Protein 7P7W (pdb70)

Secondary structure (P-SEA, 3-state):
cbbbbbbbccccbbbbbbbcccccccbbbbbccccccaaaaaaaaaaaaaaaaaacccbbbbbbbcccccccccccccccccccccccaaaaaaaaaacbbbbbbbaaaaaaaaaaaccccccccbbbbbbcccbbbbbbbccccccccccccccccccccccaaaaaaacccccccccccccccccccccccaaaaaaaaaaaccccccaaaaaaaaaaccaaaaaaaaaaaaaaaaaaaaaaaaccccbbbbbccccccccccccccccccccccccccccccccccccccaaaaaaaaccc/cccbbbbbbbccccbbbbbbbcccccccbbbbbccccccaaaaaaaaaaaaaaaaaacccbbbbbbbbccccccccccccccccccccccaaaaaaaaaacbbbbbbcaaaaaaaaaaaccccccccbbbbbbcccbbbbbbbccccccccccccccccccccccaaaaaaacccccccccccccccccccccccaaaaaaaaaaaccccccaaaaaaaaaaccaaaaaaaaaaaaaaaaaaaaaaaaccccbbbbbccccccccccccccccccccccccccccccccccccccaaaaaaaaccc

B-factor: mean 29.99, std 12.54, range [13.88, 116.48]

Solvent-accessible surface area: 23665 Å² total; per-residue (Å²): 114,42,23,21,0,0,0,33,0,24,8,85,134,0,18,1,0,0,0,38,48,120,53,87,58,57,11,128,73,149,54,79,10,29,55,163,53,31,67,40,2,16,68,20,0,10,69,15,0,72,88,4,12,87,114,61,67,53,163,1,47,1,0,0,0,2,26,7,5,21,12,69,125,78,25,103,4,11,1,16,33,0,95,5,0,69,36,66,37,0,78,181,26,0,54,115,102,6,150,32,110,3,98,34,32,13,16,0,2,0,10,0,47,9,1,10,124,33,151,78,3,147,78,50,56,2,5,1,0,0,26,0,17,34,16,6,12,2,0,4,2,16,84,57,121,30,11,35,10,72,0,50,3,4,1,14,0,0,10,18,9,0,12,20,19,0,0,133,67,5,35,27,92,118,10,8,59,26,108,11,29,20,190,39,38,0,0,3,3,1,0,0,0,9,56,0,0,55,53,1,4,31,91,73,38,99,98,182,17,54,8,98,77,0,26,38,52,62,126,139,49,55,154,102,0,64,76,1,3,89,31,0,3,38,0,0,0,7,1,1,0,10,16,7,2,8,3,7,5,33,0,0,0,0,2,34,54,6,7,96,11,117,31,0,36,96,20,2,49,138,43,0,70,84,29,24,15,157,11,23,44,54,11,78,28,18,87,15,113,50,50,102,10,1,2,0,70,6,0,0,32,36,39,122,214,70,24,71,2,27,0,0,0,39,1,24,30,115,112,0,19,2,0,0,0,25,58,122,61,86,51,59,11,122,76,131,54,78,6,29,79,161,52,30,65,38,0,16,67,21,0,10,70,14,0,72,90,5,8,88,116,38,50,15,160,1,45,0,0,0,0,2,29,19,5,22,12,69,123,75,24,103,4,35,1,53,62,0,81,5,0,74,39,67,42,0,54,152,40,0,33,123,106,6,144,33,105,2,96,32,30,15,27,0,1,0,10,0,45,10,0,7,144,36,147,99,1,99,73,50,60,2,4,1,0,0,29,0,16,80,17,6,14,3,0,3,3,15,87,47,120,31,12,35,8,69,0,44,3,4,1,18,0,0,24,19,8,0,10,17,18,0,0,132,66,6,35,28,96,115,9,7,57,25,110,11,47,34,199,38,44,0,0,3,10,1,0,0,0,10,66,0,0,54,52,1,2,44,91,72,39,99,94,178,16,43,8,97,76,0,28,37,52,64,134,130,49,41,158,90,0,61,74,0,3,90,33,0,2,36,0,0,0,7,2,0,0,11,15,7,2,8,3,8,4,38,2,1,0,0,1,35,55,7,5,99,12,116,31,0,36,95,22,2,50,138,45,0,68,85,30,19,11,161,6,22,41,57,11,94,29,32,88,15,90,52,50,116,13,1,8,0,67,4,0,0,43,31,34,118

Radius of gyration: 25.46 Å; Cα contacts (8 Å, |Δi|>4): 1547; chains: 2; bounding box: 59×76×58 Å

Nearest PDB structures (foldseek):
  7p9y-assembly1_AAA  TM=9.507E-01  e=9.106E-63  Saccharomyces cerevisiae S288C
  4db3-assembly1_A  TM=7.960E-01  e=4.392E-48  Vibrio vulnificus
  2ap1-assembly1_A  TM=7.917E-01  e=3.659E-45  Salmonella enterica subsp. enterica serovar Typhimurium
  3vgl-assembly1_A  TM=8.308E-01  e=1.803E-26  Streptomyces griseus subsp. griseus NBRC 13350
  5nck-assembly1_B  TM=8.653E-01  e=4.080E-22  Fusobacterium nucleatum

Sequence (610 aa):
GTMYYGFDIGGTKIEFGAFDADLVRVARERRVATPTESYAAFLDAIVTLVNNADAEFGVKGTVGIGIPGIADVVETGKKLLLTSNIPAAMMGHTLQRRDLEEERRLQRPVKIENDANCFALSSEAWWDEEDLRGEPSVLGLLIILGTGVGGGLIFNGKVVHSGRANIAGEIGHTRLPYDALLKLLGMMENAPIFPCGCKNSGCIIDNYLSGRGFEQLYDHYFSSEKLSAPEEIIAHYEQGERRAVQHVERRFMMELLAICLANIIFTCLLDPHVVVVLGGGLSNFEELIYQQELPKRLPAHLLHVAKLPKIIKARRHGDAGGVVRGAAFLNLFQGTMYYGFDDIGGTKIEFGAFDADLVRVARERRVATPTESYAAFLDAIVTLVNNADAEFGVKGTVGIGIPPGGIIADVVETGKLLTTSNIPAAMGHTLQRDLEEERLQRPVKIENDANCFALSSEAWWDEEDDLRRGEPSVLGLLIILGTGVGGGLIFNGKVHSGRRANIAGEIGHTRLPYDALLKLLGMENAPIFPCGCKNSGCIDNYLSGRGFEQLYDHYFSEKLSAPEIIAHYEEQGERRRAVQQHVERFMMELLAICLANIIFTCLLDPHVVVVLGGGLSNFEELIYQELPKKRLPAHLLHVAKLPKIIKARRHGDAGGVRRGAAFLNL

Foldseek 3Di:
DAKFKFWQDDLFKIWIWIADPVRHTDDTDMDTQPQAALVVNLVVVLVVQVVVCVVVVHRHAAFYAACFFQWPPPCQTQRFSRNNRHGDNNQVVNCVSSVHGHHYAHLQQLLQLLQCPPPVNQPFQWEWEWEAALFTFIWIAGNSHTDCDPTSCPGVQQADAQDPVLCVLQPNVPRDWAAISVRDIRRCRLCLHQNNLQVQLCVVPVDRDGSVRLLVCVVVVPDSSVVSVVSNLLSVLQSVQVVCQVVVGQEYEYHYDCLPSVVNQVRNVVNNCVNHPVPRDDHHYYYRPVHHCSSRSSRRVVVD/DQAAKFKFWEDFLFKIWIWIAGPVRHTPDIDMDTQDQAALVVNLVVVLVVQVVVCVVRVHRYAAFYAAAFFQWPPPRQTCHLSRNNRHGHNNQVVNCVSSVHGHHYAYLQQLLQLLQCVPPVNLQFQWEWEWEQALFTFIWIAGNNHTDCDPTSCPGVQQADAQDPVLCVLQPNVPRDWDQDSVRDIRRCRLCLHQNNLQVQLCVVPVDRDGSVVLLVCVVVVPDSSVVSVVSSLLSVLQSVLVVCLVVVGQEYEYAYDCLPSCVSQVRNVVNNCVNHPVPRDDHHYYYRPVHHCSSRSSRRVVVD

Structure (mmCIF, N/CA/C/O backbone):
data_7P7W
#
_entry.id   7P7W
#
_cell.length_a   115.100
_cell.length_b   115.100
_cell.length_c   120.304
_cell.angle_alpha   90.000
_cell.angle_beta   90.000
_cell.angle_gamma   120.000
#
_symmetry.space_group_name_H-M   'P 32 2 1'
#
loop_
_entity.id
_entity.type
_entity.pdbx_description
1 polymer 'Ubiquitin-like protein SMT3,N-acetyl-D-glucosamine kinase'
2 non-polymer "ADENOSINE-5'-DIPHOSPHATE"
3 non-polymer GLYCEROL
4 non-polymer IMIDAZOLE
5 non-polymer 2-acetamido-2-deoxy-alpha-D-glucopyranose
6 non-polymer 'ZINC ION'
7 non-polymer 1,2-ETHANEDIOL
8 non-polymer DI(HYDROXYETHYL)ETHER
9 non-polymer 'POTASSIUM ION'
10 non-polymer 'ISOPROPYL ALCOHOL'
11 water water
#
loop_
_atom_site.group_PDB
_atom_site.id
_atom_site.type_symbol
_atom_site.label_atom_id
_atom_site.label_alt_id
_atom_site.label_comp_id
_atom_site.label_asym_id
_atom_site.label_entity_id
_atom_site.label_seq_id
_atom_site.pdbx_PDB_ins_code
_atom_site.Cartn_x
_atom_site.Cartn_y
_atom_site.Cartn_z
_atom_site.occupancy
_atom_site.B_iso_or_equiv
_atom_site.auth_seq_id
_atom_site.auth_comp_id
_atom_site.auth_asym_id
_atom_site.auth_atom_id
_atom_site.pdbx_PDB_model_num
ATOM 1 N N . GLY A 1 114 ? 73.800 -4.453 -29.976 1.000 66.670 -1 GLY AAA N 1
ATOM 2 C CA . GLY A 1 114 ? 74.082 -3.110 -30.565 1.000 72.790 -1 GLY AAA CA 1
ATOM 3 C C . GLY A 1 114 ? 72.806 -2.296 -30.771 1.000 79.090 -1 GLY AAA C 1
ATOM 4 O O . GLY A 1 114 ? 72.421 -2.031 -31.908 1.000 91.140 -1 GLY AAA O 1
ATOM 5 N N . THR A 1 115 ? 72.165 -1.890 -29.665 1.000 83.420 0 THR AAA N 1
ATOM 6 C CA . THR A 1 115 ? 70.887 -1.197 -29.723 1.000 73.710 0 THR AAA CA 1
ATOM 7 C C . THR A 1 115 ? 70.893 0.039 -28.820 1.000 58.400 0 THR AAA C 1
ATOM 8 O O . THR A 1 115 ? 71.920 0.427 -28.269 1.000 50.440 0 THR AAA O 1
ATOM 10 N N . MET A 1 116 ? 69.728 0.684 -28.714 1.000 41.600 1 MET AAA N 1
ATOM 11 C CA . MET A 1 116 ? 69.396 1.506 -27.558 1.000 35.770 1 MET AAA CA 1
ATOM 12 C C . MET A 1 116 ? 68.114 0.941 -26.947 1.000 34.610 1 MET AAA C 1
ATOM 13 O O . MET A 1 116 ? 67.150 0.668 -27.670 1.000 31.760 1 MET AAA O 1
ATOM 18 N N . TYR A 1 117 ? 68.107 0.776 -25.620 1.000 30.930 2 TYR AAA N 1
ATOM 19 C CA . TYR A 1 117 ? 66.958 0.184 -24.946 1.000 30.040 2 TYR AAA CA 1
ATOM 20 C C . TYR A 1 117 ? 66.322 1.241 -24.068 1.000 29.620 2 TYR AAA C 1
ATOM 21 O O . TYR A 1 117 ? 67.008 1.819 -23.227 1.000 30.050 2 TYR AAA O 1
ATOM 30 N N . TYR A 1 118 ? 65.029 1.483 -24.287 1.000 25.520 3 TYR AAA N 1
ATOM 31 C CA . TYR A 1 118 ? 64.330 2.413 -23.425 1.000 26.130 3 TYR AAA CA 1
ATOM 32 C C . TYR A 1 118 ? 63.502 1.623 -22.422 1.000 28.390 3 TYR AAA C 1
ATOM 33 O O . TYR A 1 118 ? 62.881 0.616 -22.777 1.000 26.890 3 TYR AAA O 1
ATOM 42 N N . GLY A 1 119 ? 63.475 2.144 -21.196 1.000 27.640 4 GLY AAA N 1
ATOM 43 C CA . GLY A 1 119 ? 62.548 1.653 -20.204 1.000 24.370 4 GLY AAA CA 1
ATOM 44 C C . GLY A 1 119 ? 61.750 2.796 -19.605 1.000 27.760 4 GLY AAA C 1
ATOM 45 O O . GLY A 1 119 ? 62.257 3.909 -19.413 1.000 28.860 4 GLY AAA O 1
ATOM 46 N N . PHE A 1 120 ? 60.495 2.494 -19.285 1.000 24.200 5 PHE AAA N 1
ATOM 47 C CA . PHE A 1 120 ? 59.663 3.392 -18.498 1.000 26.800 5 PHE AAA CA 1
ATOM 48 C C . PHE A 1 120 ? 59.234 2.680 -17.224 1.000 31.720 5 PHE AAA C 1
ATOM 49 O O . PHE A 1 120 ? 58.859 1.507 -17.289 1.000 27.790 5 PHE AAA O 1
ATOM 57 N N . ASP A 1 121 ? 59.297 3.386 -16.090 1.000 24.550 6 ASP AAA N 1
ATOM 58 C CA . ASP A 1 121 ? 58.726 2.935 -14.828 1.000 27.850 6 ASP AAA CA 1
ATOM 59 C C . ASP A 1 121 ? 57.572 3.885 -14.514 1.000 34.370 6 ASP AAA C 1
ATOM 60 O O . ASP A 1 121 ? 57.810 5.014 -14.100 1.000 30.930 6 ASP AAA O 1
ATOM 65 N N . ILE A 1 122 ? 56.327 3.440 -14.718 1.000 30.760 7 ILE AAA N 1
ATOM 66 C CA . ILE A 1 122 ? 55.183 4.331 -14.565 1.000 30.920 7 ILE AAA CA 1
ATOM 67 C C . ILE A 1 122 ? 54.549 4.057 -13.209 1.000 38.160 7 ILE AAA C 1
ATOM 68 O O . ILE A 1 122 ? 54.170 2.930 -12.916 1.000 33.940 7 ILE AAA O 1
ATOM 73 N N . GLY A 1 123 ? 54.471 5.099 -12.371 1.000 38.280 8 GLY AAA N 1
ATOM 74 C CA . GLY A 1 123 ? 53.764 5.004 -11.103 1.000 33.180 8 GLY AAA CA 1
ATOM 75 C C . GLY A 1 123 ? 52.536 5.919 -11.094 1.000 32.410 8 GLY AAA C 1
ATOM 76 O O . GLY A 1 123 ? 52.278 6.649 -12.059 1.000 35.450 8 GLY AAA O 1
ATOM 77 N N . GLY A 1 124 ? 51.817 5.898 -9.963 1.000 33.800 9 GLY AAA N 1
ATOM 78 C CA . GLY A 1 124 ? 50.629 6.716 -9.772 1.000 34.210 9 GLY AAA CA 1
ATOM 79 C C . GLY A 1 124 ? 50.910 8.214 -9.923 1.000 42.910 9 GLY AAA C 1
ATOM 80 O O . GLY A 1 124 ? 50.041 8.955 -10.386 1.000 44.700 9 GLY AAA O 1
ATOM 81 N N . THR A 1 125 ? 52.114 8.657 -9.519 1.000 33.920 10 THR AAA N 1
ATOM 82 C CA . THR A 1 125 ? 52.392 10.088 -9.504 1.000 36.030 10 THR AAA CA 1
ATOM 83 C C . THR A 1 125 ? 53.508 10.478 -10.475 1.000 36.360 10 THR AAA C 1
ATOM 84 O O . THR A 1 125 ? 53.501 11.599 -10.991 1.000 31.890 10 THR AAA O 1
ATOM 88 N N . LYS A 1 126 ? 54.472 9.578 -10.719 1.000 35.430 11 LYS AAA N 1
ATOM 89 C CA . LYS A 1 126 ? 55.601 9.941 -11.571 1.000 38.720 11 LYS AAA CA 1
ATOM 90 C C . LYS A 1 126 ? 55.886 8.859 -12.614 1.000 43.530 11 LYS AAA C 1
ATOM 91 O O . LYS A 1 126 ? 55.595 7.684 -12.369 1.000 35.190 11 LYS AAA O 1
ATOM 97 N N . ILE A 1 127 ? 56.429 9.288 -13.765 1.000 34.760 12 ILE AAA N 1
ATOM 98 C CA . ILE A 1 127 ? 57.003 8.418 -14.781 1.000 35.560 12 ILE AAA CA 1
ATOM 99 C C . ILE A 1 127 ? 58.516 8.628 -14.778 1.000 41.220 12 ILE AAA C 1
ATOM 100 O O . ILE A 1 127 ? 58.986 9.747 -14.973 1.000 38.640 12 ILE AAA O 1
ATOM 105 N N . GLU A 1 128 ? 59.272 7.543 -14.591 1.000 30.670 13 GLU AAA N 1
ATOM 106 C CA . GLU A 1 128 ? 60.718 7.566 -14.772 1.000 28.160 13 GLU AAA CA 1
ATOM 107 C C . GLU A 1 128 ? 61.079 6.950 -16.129 1.000 35.130 13 GLU AAA C 1
ATOM 108 O O . GLU A 1 128 ? 60.534 5.903 -16.511 1.000 32.510 13 GLU AAA O 1
ATOM 114 N N . PHE A 1 129 ? 62.001 7.604 -16.847 1.000 29.090 14 PHE AAA N 1
ATOM 115 C CA . PHE A 1 129 ? 62.439 7.122 -18.153 1.000 27.670 14 PHE AAA CA 1
ATOM 116 C C . PHE A 1 129 ? 63.948 6.896 -18.140 1.000 30.810 14 PHE AAA C 1
ATOM 117 O O . PHE A 1 129 ? 64.686 7.696 -17.561 1.000 28.950 14 PHE AAA O 1
ATOM 125 N N . GLY A 1 130 ? 64.401 5.810 -18.780 1.000 27.110 15 GLY AAA N 1
ATOM 126 C CA . GLY A 1 130 ? 65.835 5.588 -18.929 1.000 26.900 15 GLY AAA CA 1
ATOM 127 C C . GLY A 1 130 ? 66.153 5.049 -20.310 1.000 25.740 15 GLY AAA C 1
ATOM 128 O O . GLY A 1 130 ? 65.351 4.339 -20.917 1.000 27.100 15 GLY AAA O 1
ATOM 129 N N . ALA A 1 131 ? 67.322 5.415 -20.836 1.000 27.500 16 ALA AAA N 1
ATOM 130 C CA . ALA A 1 131 ? 67.800 4.836 -22.083 1.000 26.920 16 ALA AAA CA 1
ATOM 131 C C . ALA A 1 131 ? 69.142 4.210 -21.769 1.000 28.800 16 ALA AAA C 1
ATOM 132 O O . ALA A 1 131 ? 69.942 4.811 -21.049 1.000 29.140 16 ALA AAA O 1
ATOM 134 N N . PHE A 1 132 ? 69.383 3.021 -22.322 1.000 24.210 17 PHE AAA N 1
ATOM 135 C CA . PHE A 1 132 ? 70.588 2.265 -22.045 1.000 23.790 17 PHE AAA CA 1
ATOM 136 C C . PHE A 1 132 ? 71.198 1.862 -23.378 1.000 29.630 17 PHE AAA C 1
ATOM 137 O O . PHE A 1 132 ? 70.487 1.438 -24.279 1.000 31.100 17 PHE AAA O 1
ATOM 145 N N . ASP A 1 133 ? 72.522 2.028 -23.501 1.000 29.360 18 ASP AAA N 1
ATOM 146 C CA . ASP A 1 133 ? 73.191 1.760 -24.765 1.000 32.070 18 ASP AAA CA 1
ATOM 147 C C . ASP A 1 133 ? 73.468 0.264 -24.885 1.000 31.660 18 ASP AAA C 1
ATOM 148 O O . ASP A 1 133 ? 73.054 -0.529 -24.046 1.000 31.290 18 ASP AAA O 1
ATOM 153 N N . ALA A 1 134 ? 74.190 -0.122 -25.943 1.000 33.580 19 ALA AAA N 1
ATOM 154 C CA . ALA A 1 134 ? 74.372 -1.534 -26.248 1.000 37.040 19 ALA AAA CA 1
ATOM 155 C C . ALA A 1 134 ? 75.177 -2.234 -25.156 1.000 37.050 19 ALA AAA C 1
ATOM 156 O O . ALA A 1 134 ? 75.047 -3.441 -24.991 1.000 39.390 19 ALA AAA O 1
ATOM 158 N N . ASP A 1 135 ? 75.990 -1.477 -24.400 1.000 35.000 20 ASP AAA N 1
ATOM 159 C CA . ASP A 1 135 ? 76.752 -2.026 -23.286 1.000 31.380 20 ASP AAA CA 1
ATOM 160 C C . ASP A 1 135 ? 75.950 -1.935 -21.984 1.000 36.080 20 ASP AAA C 1
ATOM 161 O O . ASP A 1 135 ? 76.478 -2.237 -20.916 1.000 32.490 20 ASP AAA O 1
ATOM 166 N N . LEU A 1 136 ? 74.680 -1.515 -22.086 1.000 29.640 21 LEU AAA N 1
ATOM 167 C CA . LEU A 1 136 ? 73.743 -1.431 -20.964 1.000 31.370 21 LEU AAA CA 1
ATOM 168 C C . LEU A 1 136 ? 74.086 -0.278 -20.017 1.000 32.060 21 LEU AAA C 1
ATOM 169 O O . LEU A 1 136 ? 73.625 -0.259 -18.880 1.000 27.740 21 LEU AAA O 1
ATOM 174 N N . VAL A 1 137 ? 74.854 0.702 -20.493 1.000 27.240 22 VAL AAA N 1
ATOM 175 C CA . VAL A 1 137 ? 75.163 1.858 -19.660 1.000 26.030 22 VAL AAA CA 1
ATOM 176 C C . VAL A 1 137 ? 73.999 2.835 -19.781 1.000 27.930 22 VAL AAA C 1
ATOM 177 O O . VAL A 1 137 ? 73.486 3.052 -20.880 1.000 27.790 22 VAL AAA O 1
ATOM 181 N N . ARG A 1 138 ? 73.570 3.413 -18.646 1.000 25.710 23 ARG AAA N 1
ATOM 182 C CA . ARG A 1 138 ? 72.479 4.372 -18.702 1.000 23.480 23 ARG AAA CA 1
ATOM 183 C C . ARG A 1 138 ? 72.970 5.691 -19.307 1.000 31.120 23 ARG AAA C 1
ATOM 184 O O . ARG A 1 138 ? 73.894 6.305 -18.769 1.000 28.630 23 ARG AAA O 1
ATOM 192 N N . VAL A 1 139 ? 72.342 6.106 -20.420 1.000 30.300 24 VAL AAA N 1
ATOM 193 C CA . VAL A 1 139 ? 72.759 7.299 -21.143 1.000 31.440 24 VAL AAA CA 1
ATOM 194 C C . VAL A 1 139 ? 71.658 8.362 -21.158 1.000 34.020 24 VAL AAA C 1
ATOM 195 O O . VAL A 1 139 ? 71.883 9.482 -21.620 1.000 32.220 24 VAL AAA O 1
ATOM 199 N N . ALA A 1 140 ? 70.469 8.039 -20.643 1.000 28.760 25 ALA AAA N 1
ATOM 200 C CA . ALA A 1 140 ? 69.426 9.044 -20.484 1.000 27.710 25 ALA AAA CA 1
ATOM 201 C C . ALA A 1 140 ? 68.647 8.795 -19.203 1.000 32.730 25 ALA AAA C 1
ATOM 202 O O . ALA A 1 140 ? 68.447 7.648 -18.819 1.000 29.340 25 ALA AAA O 1
ATOM 204 N N . ARG A 1 141 ? 68.164 9.877 -18.593 1.000 28.870 26 ARG AAA N 1
ATOM 205 C CA . ARG A 1 141 ? 67.435 9.826 -17.332 1.000 29.360 26 ARG AAA CA 1
ATOM 206 C C . ARG A 1 141 ? 66.473 11.007 -17.341 1.000 38.010 26 ARG AAA C 1
ATOM 207 O O . ARG A 1 141 ? 66.911 12.157 -17.449 1.000 30.200 26 ARG AAA O 1
ATOM 215 N N . GLU A 1 142 ? 65.171 10.710 -17.313 1.000 34.290 27 GLU AAA N 1
ATOM 216 C CA . GLU A 1 142 ? 64.146 11.745 -17.359 1.000 31.850 27 GLU AAA CA 1
ATOM 217 C C . GLU A 1 142 ? 63.040 11.347 -16.390 1.000 39.380 27 GLU AAA C 1
ATOM 218 O O . GLU A 1 142 ? 62.826 10.154 -16.128 1.000 34.410 27 GLU AAA O 1
ATOM 224 N N . ARG A 1 143 ? 62.347 12.362 -15.867 1.000 31.760 28 ARG AAA N 1
ATOM 225 C CA A ARG A 1 143 ? 61.235 12.164 -14.949 0.500 38.810 28 ARG AAA CA 1
ATOM 226 C CA B ARG A 1 143 ? 61.237 12.168 -14.943 0.500 40.010 28 ARG AAA CA 1
ATOM 227 C C . ARG A 1 143 ? 60.151 13.175 -15.312 1.000 42.210 28 ARG AAA C 1
ATOM 228 O O . ARG A 1 143 ? 60.452 14.347 -15.542 1.000 36.610 28 ARG AAA O 1
ATOM 243 N N . VAL A 1 144 ? 58.895 12.710 -15.387 1.000 37.520 29 VAL AAA N 1
ATOM 244 C CA . VAL A 1 144 ? 57.758 13.589 -15.640 1.000 37.930 29 VAL AAA CA 1
ATOM 245 C C . VAL A 1 144 ? 56.637 13.174 -14.685 1.000 45.610 29 VAL AAA C 1
ATOM 246 O O . VAL A 1 144 ? 56.643 12.062 -14.157 1.000 38.670 29 VAL AAA O 1
ATOM 250 N N . ALA A 1 145 ? 55.686 14.079 -14.435 1.000 37.070 30 ALA AAA N 1
ATOM 251 C CA . ALA A 1 145 ? 54.503 13.721 -13.661 1.000 38.400 30 ALA AAA CA 1
ATOM 252 C C . ALA A 1 145 ? 53.663 12.743 -14.477 1.000 34.800 30 ALA AAA C 1
ATOM 253 O O . ALA A 1 145 ? 53.571 12.874 -15.702 1.000 36.180 30 ALA AAA O 1
ATOM 255 N N . THR A 1 146 ? 53.046 11.774 -13.791 1.000 37.260 31 THR AAA N 1
ATOM 256 C CA . THR A 1 146 ? 52.095 10.900 -14.469 1.000 41.020 31 THR AAA CA 1
ATOM 257 C C . THR A 1 146 ? 50.801 11.666 -14.753 1.000 41.550 31 THR AAA C 1
ATOM 258 O O . THR A 1 146 ? 50.146 12.087 -13.801 1.000 44.440 31 THR AAA O 1
ATOM 262 N N . PRO A 1 147 ? 50.373 11.866 -16.029 1.000 41.400 32 PRO AAA N 1
ATOM 263 C CA . PRO A 1 147 ? 49.006 12.343 -16.294 1.000 50.160 32 PRO AAA CA 1
ATOM 264 C C . PRO A 1 147 ? 47.966 11.315 -15.823 1.000 50.060 32 PRO AAA C 1
ATOM 265 O O . PRO A 1 147 ? 47.913 10.198 -16.335 1.000 48.230 32 PRO AAA O 1
ATOM 269 N N . THR A 1 148 ? 47.146 11.677 -14.823 1.000 56.090 33 THR AAA N 1
ATOM 270 C CA . THR A 1 148 ? 46.312 10.688 -14.147 1.000 54.640 33 THR AAA CA 1
ATOM 271 C C . THR A 1 148 ? 44.848 10.800 -14.576 1.000 67.610 33 THR AAA C 1
ATOM 272 O O . THR A 1 148 ? 44.050 9.908 -14.280 1.000 55.790 33 THR AAA O 1
ATOM 276 N N . GLU A 1 149 ? 44.502 11.891 -15.273 1.000 58.920 34 GLU AAA N 1
ATOM 277 C CA . GLU A 1 149 ? 43.126 12.157 -15.666 1.000 66.660 34 GLU AAA CA 1
ATOM 278 C C . GLU A 1 149 ? 42.929 11.844 -17.151 1.000 66.080 34 GLU AAA C 1
ATOM 279 O O . GLU A 1 149 ? 42.135 10.966 -17.489 1.000 67.110 34 GLU AAA O 1
ATOM 285 N N . SER A 1 150 ? 43.676 12.538 -18.025 1.000 49.370 35 SER AAA N 1
ATOM 286 C CA . SER A 1 150 ? 43.500 12.425 -19.465 1.000 44.410 35 SER AAA CA 1
ATOM 287 C C . SER A 1 150 ? 44.354 11.292 -20.032 1.000 42.050 35 SER AAA C 1
ATOM 288 O O . SER A 1 150 ? 45.579 11.326 -19.896 1.000 43.170 35 SER AAA O 1
ATOM 291 N N . TYR A 1 151 ? 43.716 10.332 -20.720 1.000 39.510 36 TYR AAA N 1
ATOM 292 C CA . TYR A 1 151 ? 44.456 9.269 -21.388 1.000 36.890 36 TYR AAA CA 1
ATOM 293 C C . TYR A 1 151 ? 45.279 9.830 -22.547 1.000 45.890 36 TYR AAA C 1
ATOM 294 O O . TYR A 1 151 ? 46.386 9.350 -22.802 1.000 37.630 36 TYR AAA O 1
ATOM 303 N N . ALA A 1 152 ? 44.740 10.836 -23.256 1.000 42.810 37 ALA AAA N 1
ATOM 304 C CA . ALA A 1 152 ? 45.494 11.457 -24.339 1.000 41.580 37 ALA AAA CA 1
ATOM 305 C C . ALA A 1 152 ? 46.808 12.035 -23.804 1.000 38.880 37 ALA AAA C 1
ATOM 306 O O . ALA A 1 152 ? 47.846 11.908 -24.459 1.000 47.940 37 ALA AAA O 1
ATOM 308 N N . ALA A 1 153 ? 46.746 12.660 -22.617 1.000 40.210 38 ALA AAA N 1
ATOM 309 C CA . ALA A 1 153 ? 47.900 13.310 -22.002 1.000 41.750 38 ALA AAA CA 1
ATOM 310 C C . ALA A 1 153 ? 48.907 12.261 -21.524 1.000 41.920 38 ALA AAA C 1
ATOM 311 O O . ALA A 1 153 ? 50.119 12.477 -21.572 1.000 40.520 38 ALA AAA O 1
ATOM 313 N N . PHE A 1 154 ? 48.374 11.137 -21.027 1.000 42.250 39 PHE AAA N 1
ATOM 314 C CA . PHE A 1 154 ? 49.165 9.986 -20.612 1.000 39.100 39 PHE AAA CA 1
ATOM 315 C C . PHE A 1 154 ? 49.977 9.451 -21.795 1.000 36.410 39 PHE AAA C 1
ATOM 316 O O . PHE A 1 154 ? 51.195 9.262 -21.687 1.000 32.830 39 PHE AAA O 1
ATOM 324 N N . LEU A 1 155 ? 49.306 9.202 -22.930 1.000 35.640 40 LEU AAA N 1
ATOM 325 C CA . LEU A 1 155 ? 49.994 8.671 -24.097 1.000 32.530 40 LEU AAA CA 1
ATOM 326 C C . LEU A 1 155 ? 51.051 9.663 -24.563 1.000 36.020 40 LEU AAA C 1
ATOM 327 O O . LEU A 1 155 ? 52.155 9.269 -24.956 1.000 36.850 40 LEU AAA O 1
ATOM 332 N N . ASP A 1 156 ? 50.659 10.947 -24.571 1.000 35.020 41 ASP AAA N 1
ATOM 333 C CA . ASP A 1 156 ? 51.526 12.007 -25.063 1.000 40.710 41 ASP AAA CA 1
ATOM 334 C C . ASP A 1 156 ? 52.850 12.024 -24.297 1.000 47.780 41 ASP AAA C 1
ATOM 335 O O . ASP A 1 156 ? 53.911 12.139 -24.913 1.000 41.860 41 ASP AAA O 1
ATOM 340 N N . ALA A 1 157 ? 52.767 11.944 -22.957 1.000 39.480 42 ALA AAA N 1
ATOM 341 C CA . ALA A 1 157 ? 53.936 11.945 -22.088 1.000 37.890 42 ALA AAA CA 1
ATOM 342 C C . ALA A 1 157 ? 54.928 10.858 -22.507 1.000 47.940 42 ALA AAA C 1
ATOM 343 O O . ALA A 1 157 ? 56.128 11.122 -22.579 1.000 42.790 42 ALA AAA O 1
ATOM 345 N N . ILE A 1 158 ? 54.420 9.646 -22.779 1.000 35.340 43 ILE AAA N 1
ATOM 346 C CA . ILE A 1 158 ? 55.256 8.504 -23.123 1.000 28.480 43 ILE AAA CA 1
ATOM 347 C C . ILE A 1 158 ? 55.854 8.699 -24.514 1.000 30.900 43 ILE AAA C 1
ATOM 348 O O . ILE A 1 158 ? 57.050 8.489 -24.741 1.000 34.680 43 ILE AAA O 1
ATOM 353 N N . VAL A 1 159 ? 54.995 9.084 -25.454 1.000 31.820 44 VAL AAA N 1
ATOM 354 C CA . VAL A 1 159 ? 55.429 9.195 -26.839 1.000 36.120 44 VAL AAA CA 1
ATOM 355 C C . VAL A 1 159 ? 56.511 10.276 -26.955 1.000 34.110 44 VAL AAA C 1
ATOM 356 O O . VAL A 1 159 ? 57.500 10.081 -27.667 1.000 33.400 44 VAL AAA O 1
ATOM 360 N N . THR A 1 160 ? 56.309 11.395 -26.241 1.000 35.310 45 THR AAA N 1
ATOM 361 C CA . THR A 1 160 ? 57.264 12.502 -26.252 1.000 37.350 45 THR AAA CA 1
ATOM 362 C C . THR A 1 160 ? 58.641 12.022 -25.784 1.000 38.560 45 THR AAA C 1
ATOM 363 O O . THR A 1 160 ? 59.662 12.320 -26.408 1.000 35.710 45 THR AAA O 1
ATOM 367 N N . LEU A 1 161 ? 58.672 11.257 -24.687 1.000 35.820 46 LEU AAA N 1
ATOM 368 C CA . LEU A 1 161 ? 59.955 10.810 -24.161 1.000 29.970 46 LEU AAA CA 1
ATOM 369 C C . LEU A 1 161 ? 60.666 9.913 -25.171 1.000 29.760 46 LEU AAA C 1
ATOM 370 O O . LEU A 1 161 ? 61.880 10.029 -25.339 1.000 33.210 46 LEU AAA O 1
ATOM 375 N N . VAL A 1 162 ? 59.925 9.028 -25.846 1.000 31.460 47 VAL AAA N 1
ATOM 376 C CA . VAL A 1 162 ? 60.562 8.132 -26.809 1.000 30.340 47 VAL AAA CA 1
ATOM 377 C C . VAL A 1 162 ? 61.084 8.957 -27.981 1.000 39.000 47 VAL AAA C 1
ATOM 378 O O . VAL A 1 162 ? 62.205 8.743 -28.437 1.000 34.380 47 VAL AAA O 1
ATOM 382 N N . ASN A 1 163 ? 60.230 9.856 -28.493 1.000 41.430 48 ASN AAA N 1
ATOM 383 C CA . ASN A 1 163 ? 60.568 10.639 -29.673 1.000 42.960 48 ASN AAA CA 1
ATOM 384 C C . ASN A 1 163 ? 61.792 11.517 -29.402 1.000 39.190 48 ASN AAA C 1
ATOM 385 O O . ASN A 1 163 ? 62.711 11.552 -30.219 1.000 40.760 48 ASN AAA O 1
ATOM 390 N N . ASN A 1 164 ? 61.795 12.209 -28.252 1.000 42.130 49 ASN AAA N 1
ATOM 391 C CA . ASN A 1 164 ? 62.905 13.068 -27.839 1.000 37.950 49 ASN AAA CA 1
ATOM 392 C C . ASN A 1 164 ? 64.208 12.264 -27.792 1.000 46.380 49 ASN AAA C 1
ATOM 393 O O . ASN A 1 164 ? 65.229 12.710 -28.310 1.000 38.450 49 ASN AAA O 1
ATOM 398 N N . ALA A 1 165 ? 64.175 11.085 -27.147 1.000 40.780 50 ALA AAA N 1
ATOM 399 C CA . ALA A 1 165 ? 65.356 10.247 -26.998 1.000 38.040 50 ALA AAA CA 1
ATOM 400 C C . ALA A 1 165 ? 65.825 9.770 -28.374 1.000 35.770 50 ALA AAA C 1
ATOM 401 O O . ALA A 1 165 ? 67.020 9.741 -28.659 1.000 37.550 50 ALA AAA O 1
ATOM 403 N N . ASP A 1 166 ? 64.869 9.407 -29.237 1.000 32.520 51 ASP AAA N 1
ATOM 404 C CA . ASP A 1 166 ? 65.215 8.951 -30.576 1.000 33.870 51 ASP AAA CA 1
ATOM 405 C C . ASP A 1 166 ? 65.945 10.079 -31.316 1.000 34.050 51 ASP AAA C 1
ATOM 406 O O . ASP A 1 166 ? 66.923 9.824 -32.015 1.000 34.880 51 ASP AAA O 1
ATOM 411 N N . ALA A 1 167 ? 65.449 11.321 -31.150 1.000 34.550 52 ALA AAA N 1
ATOM 412 C CA . ALA A 1 167 ? 66.021 12.495 -31.808 1.000 41.090 52 ALA AAA CA 1
ATOM 413 C C . ALA A 1 167 ? 67.432 12.779 -31.290 1.000 43.320 52 ALA AAA C 1
ATOM 414 O O . ALA A 1 167 ? 68.329 13.145 -32.058 1.000 37.340 52 ALA AAA O 1
ATOM 416 N N . GLU A 1 168 ? 67.611 12.596 -29.975 1.000 35.740 53 GLU AAA N 1
ATOM 417 C CA . GLU A 1 168 ? 68.856 12.864 -29.267 1.000 40.570 53 GLU AAA CA 1
ATOM 418 C C . GLU A 1 168 ? 69.958 11.892 -29.697 1.000 40.000 53 GLU AAA C 1
ATOM 419 O O . GLU A 1 168 ? 71.123 12.276 -29.833 1.000 37.080 53 GLU AAA O 1
ATOM 425 N N . PHE A 1 169 ? 69.599 10.617 -29.886 1.000 35.330 54 PHE AAA N 1
ATOM 426 C CA . PHE A 1 169 ? 70.622 9.600 -30.096 1.000 36.550 54 PHE AAA CA 1
ATOM 427 C C . PHE A 1 169 ? 70.693 9.187 -31.559 1.000 37.460 54 PHE AAA C 1
ATOM 428 O O . PHE A 1 169 ? 71.614 8.458 -31.935 1.000 34.320 54 PHE AAA O 1
ATOM 436 N N . GLY A 1 170 ? 69.707 9.645 -32.349 1.000 36.740 55 GLY AAA N 1
ATOM 437 C CA . GLY A 1 170 ? 69.606 9.298 -33.759 1.000 37.210 55 GLY AAA CA 1
ATOM 438 C C . GLY A 1 170 ? 69.355 7.801 -33.944 1.000 49.720 55 GLY AAA C 1
ATOM 439 O O . GLY A 1 170 ? 70.029 7.145 -34.737 1.000 45.890 55 GLY AAA O 1
ATOM 440 N N . VAL A 1 171 ? 68.378 7.268 -33.195 1.000 36.460 56 VAL AAA N 1
ATOM 441 C CA . VAL A 1 171 ? 68.070 5.845 -33.223 1.000 41.240 56 VAL AAA CA 1
ATOM 442 C C . VAL A 1 171 ? 66.561 5.688 -33.092 1.000 40.430 56 VAL AAA C 1
ATOM 443 O O . VAL A 1 171 ? 65.852 6.642 -32.764 1.000 35.570 56 VAL AAA O 1
ATOM 447 N N . LYS A 1 172 ? 66.099 4.451 -33.307 1.000 36.380 57 LYS AAA N 1
ATOM 448 C CA . LYS A 1 172 ? 64.777 4.052 -32.851 1.000 36.830 57 LYS AAA CA 1
ATOM 449 C C . LYS A 1 172 ? 64.975 3.071 -31.700 1.000 39.340 57 LYS AAA C 1
ATOM 450 O O . LYS A 1 172 ? 65.304 1.903 -31.924 1.000 40.110 57 LYS AAA O 1
ATOM 456 N N . GLY A 1 173 ? 64.796 3.559 -30.469 1.000 36.390 58 GLY AAA N 1
ATOM 457 C CA . GLY A 1 173 ? 65.017 2.703 -29.310 1.000 37.940 58 GLY AAA CA 1
ATOM 458 C C . GLY A 1 173 ? 63.920 1.638 -29.170 1.000 32.150 58 GLY AAA C 1
ATOM 459 O O . GLY A 1 173 ? 62.786 1.885 -29.573 1.000 31.990 58 GLY AAA O 1
ATOM 460 N N . THR A 1 174 ? 64.274 0.466 -28.608 1.000 36.280 59 THR AAA N 1
ATOM 461 C CA . THR A 1 174 ? 63.289 -0.518 -28.159 1.000 35.000 59 THR AAA CA 1
ATOM 462 C C . THR A 1 174 ? 62.539 0.040 -26.950 1.000 37.710 59 THR AAA C 1
ATOM 463 O O . THR A 1 174 ? 63.071 0.893 -26.227 1.000 33.190 59 THR AAA O 1
ATOM 467 N N . VAL A 1 175 ? 61.290 -0.427 -26.754 1.000 28.800 60 VAL AAA N 1
ATOM 468 C CA . VAL A 1 175 ? 60.444 0.170 -25.730 1.000 28.630 60 VAL AAA CA 1
ATOM 469 C C . VAL A 1 175 ? 59.908 -0.924 -24.805 1.000 35.060 60 VAL AAA C 1
ATOM 470 O O . VAL A 1 175 ? 59.215 -1.835 -25.257 1.000 30.040 60 VAL AAA O 1
ATOM 474 N N . GLY A 1 176 ? 60.294 -0.828 -23.522 1.000 27.340 61 GLY AAA N 1
ATOM 475 C CA . GLY A 1 176 ? 59.764 -1.680 -22.464 1.000 21.560 61 GLY AAA CA 1
ATOM 476 C C . GLY A 1 176 ? 59.137 -0.766 -21.423 1.000 27.300 61 GLY AAA C 1
ATOM 477 O O . GLY A 1 176 ? 59.720 0.269 -21.079 1.000 27.440 61 GLY AAA O 1
ATOM 478 N N . ILE A 1 177 ? 57.936 -1.127 -20.964 1.000 25.070 62 ILE AAA N 1
ATOM 479 C CA . ILE A 1 177 ? 57.202 -0.271 -20.048 1.000 26.190 62 ILE AAA CA 1
ATOM 480 C C . ILE A 1 177 ? 56.748 -1.106 -18.861 1.000 25.600 62 ILE AAA C 1
ATOM 481 O O . ILE A 1 177 ? 56.094 -2.134 -19.049 1.000 24.140 62 ILE AAA O 1
ATOM 486 N N . GLY A 1 178 ? 57.085 -0.622 -17.656 1.000 25.190 63 GLY AAA N 1
ATOM 487 C CA . GLY A 1 178 ? 56.517 -1.115 -16.410 1.000 21.760 63 GLY AAA CA 1
ATOM 488 C C . GLY A 1 178 ? 55.337 -0.237 -16.000 1.000 27.510 63 GLY AAA C 1
ATOM 489 O O . GLY A 1 178 ? 55.515 0.965 -15.856 1.000 30.650 63 GLY AAA O 1
ATOM 490 N N . ILE A 1 179 ? 54.144 -0.839 -15.890 1.000 22.410 64 ILE AAA N 1
ATOM 491 C CA . ILE A 1 179 ? 52.880 -0.183 -15.586 1.000 24.130 64 ILE AAA CA 1
ATOM 492 C C . ILE A 1 179 ? 52.448 -0.545 -14.158 1.000 25.650 64 ILE AAA C 1
ATOM 493 O O . ILE A 1 179 ? 52.633 -1.676 -13.709 1.000 28.630 64 ILE AAA O 1
ATOM 498 N N . PRO A 1 180 ? 51.851 0.392 -13.390 1.000 23.850 65 PRO AAA N 1
ATOM 499 C CA . PRO A 1 180 ? 51.304 0.079 -12.062 1.000 24.890 65 PRO AAA CA 1
ATOM 500 C C . PRO A 1 180 ? 49.912 -0.528 -12.192 1.000 26.840 65 PRO AAA C 1
ATOM 501 O O . PRO A 1 180 ? 48.895 0.079 -11.811 1.000 28.140 65 PRO AAA O 1
ATOM 505 N N . GLY A 1 181 ? 49.901 -1.772 -12.667 1.000 23.190 66 GLY AAA N 1
ATOM 506 C CA . GLY A 1 181 ? 48.660 -2.485 -12.918 1.000 21.010 66 GLY AAA CA 1
ATOM 507 C C . GLY A 1 181 ? 48.891 -3.667 -13.851 1.000 21.860 66 GLY AAA C 1
ATOM 508 O O . GLY A 1 181 ? 50.016 -4.182 -13.960 1.000 23.510 66 GLY AAA O 1
ATOM 509 N N . ILE A 1 182 ? 47.809 -4.091 -14.517 1.000 24.130 67 ILE AAA N 1
ATOM 510 C CA . ILE A 1 182 ? 47.786 -5.348 -15.257 1.000 22.680 67 ILE AAA CA 1
ATOM 511 C C . ILE A 1 182 ? 47.232 -5.043 -16.639 1.000 23.590 67 ILE AAA C 1
ATOM 512 O O . ILE A 1 182 ? 46.206 -4.386 -16.746 1.000 27.120 67 ILE AAA O 1
ATOM 517 N N . ALA A 1 183 ? 47.913 -5.555 -17.664 1.000 24.650 68 ALA AAA N 1
ATOM 518 C CA . ALA A 1 183 ? 47.324 -5.639 -18.989 1.000 28.770 68 ALA AAA CA 1
ATOM 519 C C . ALA A 1 183 ? 46.619 -6.989 -19.089 1.000 26.540 68 ALA AAA C 1
ATOM 520 O O . ALA A 1 183 ? 47.262 -8.030 -18.950 1.000 27.930 68 ALA AAA O 1
ATOM 522 N N . ASP A 1 184 ? 45.298 -6.947 -19.299 1.000 24.880 69 ASP AAA N 1
ATOM 523 C CA . ASP A 1 184 ? 44.481 -8.148 -19.439 1.000 26.720 69 ASP AAA CA 1
ATOM 524 C C . ASP A 1 184 ? 45.152 -9.101 -20.422 1.000 27.390 69 ASP AAA C 1
ATOM 525 O O . ASP A 1 184 ? 45.481 -8.707 -21.539 1.000 29.330 69 ASP AAA O 1
ATOM 530 N N . VAL A 1 185 ? 45.312 -10.366 -20.010 1.000 25.500 70 VAL AAA N 1
ATOM 531 C CA A VAL A 1 185 ? 46.054 -11.369 -20.758 0.600 28.350 70 VAL AAA CA 1
ATOM 532 C CA B VAL A 1 185 ? 46.056 -11.364 -20.766 0.400 28.380 70 VAL AAA CA 1
ATOM 533 C C . VAL A 1 185 ? 45.333 -11.724 -22.066 1.000 30.490 70 VAL AAA C 1
ATOM 534 O O . VAL A 1 185 ? 45.951 -12.274 -22.970 1.000 30.670 70 VAL AAA O 1
ATOM 541 N N . GLU A 1 186 ? 44.037 -11.425 -22.156 1.000 31.090 71 GLU AAA N 1
ATOM 542 C C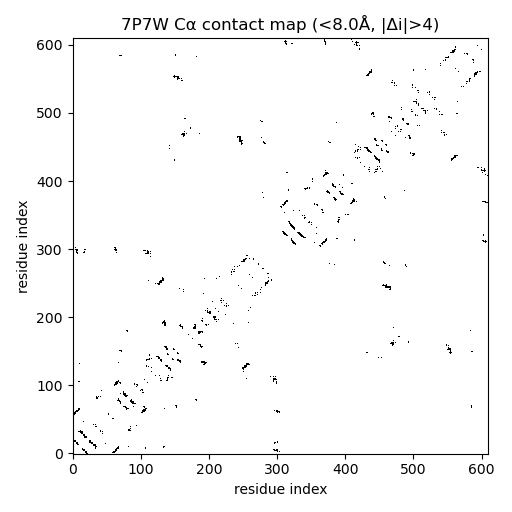A . GLU A 1 186 ? 43.271 -11.709 -23.361 1.000 34.990 71 GLU AAA CA 1
ATOM 543 C C . GLU A 1 186 ? 43.096 -10.445 -24.213 1.000 36.200 71 GLU AAA C 1
ATOM 544 O O . GLU A 1 186 ? 43.336 -10.489 -25.415 1.000 38.930 71 GLU AAA O 1
ATOM 550 N N . THR A 1 187 ? 42.676 -9.335 -23.595 1.000 32.240 72 THR AAA N 1
ATOM 551 C CA . THR A 1 187 ? 42.243 -8.156 -24.339 1.000 36.360 72 THR AAA CA 1
ATOM 552 C C . THR A 1 187 ? 43.318 -7.072 -24.438 1.000 43.160 72 THR AAA C 1
ATOM 553 O O . THR A 1 187 ? 43.214 -6.173 -25.277 1.000 38.030 72 THR AAA O 1
ATOM 557 N N . GLY A 1 188 ? 44.317 -7.112 -23.553 1.000 38.280 73 GLY AAA N 1
ATOM 558 C CA . GLY A 1 188 ? 45.329 -6.061 -23.521 1.000 34.450 73 GLY AAA CA 1
ATOM 559 C C . GLY A 1 188 ? 44.869 -4.782 -22.819 1.000 31.010 73 GLY AAA C 1
ATOM 560 O O . GLY A 1 188 ? 45.660 -3.848 -22.657 1.000 33.600 73 GLY AAA O 1
ATOM 561 N N . LYS A 1 189 ? 43.613 -4.725 -22.355 1.000 31.460 74 LYS AAA N 1
ATOM 562 C CA A LYS A 1 189 ? 43.125 -3.543 -21.658 0.500 32.530 74 LYS AAA CA 1
ATOM 563 C CA B LYS A 1 189 ? 43.125 -3.543 -21.658 0.500 31.250 74 LYS AAA CA 1
ATOM 564 C C . LYS A 1 189 ? 43.730 -3.466 -20.255 1.000 36.420 74 LYS AAA C 1
ATOM 565 O O . LYS A 1 189 ? 43.910 -4.479 -19.596 1.000 32.750 74 LYS AAA O 1
ATOM 576 N N . LEU A 1 190 ? 44.018 -2.246 -19.785 1.000 32.230 75 LEU AAA N 1
ATOM 577 C CA A LEU A 1 190 ? 44.718 -2.051 -18.522 0.600 28.870 75 LEU AAA CA 1
ATOM 578 C CA B LEU A 1 190 ? 44.720 -2.068 -18.520 0.400 30.200 75 LEU AAA CA 1
ATOM 579 C C . LEU A 1 190 ? 43.759 -1.972 -17.338 1.000 31.490 75 LEU AAA C 1
ATOM 580 O O . LEU A 1 190 ? 42.720 -1.315 -17.406 1.000 36.820 75 LEU AAA O 1
ATOM 589 N N . LEU A 1 191 ? 44.162 -2.592 -16.225 1.000 27.220 76 LEU AAA N 1
ATOM 590 C CA . LEU A 1 191 ? 43.584 -2.267 -14.929 1.000 27.260 76 LEU AAA CA 1
ATOM 591 C C . LEU A 1 191 ? 44.701 -1.603 -14.132 1.000 28.640 76 LEU AAA C 1
ATOM 592 O O . LEU A 1 191 ? 45.636 -2.278 -13.712 1.000 25.540 76 LEU AAA O 1
ATOM 597 N N . THR A 1 192 ? 44.608 -0.272 -13.958 1.000 27.690 77 THR AAA N 1
ATOM 598 C CA . THR A 1 192 ? 45.577 0.499 -13.183 1.000 28.020 77 THR AAA CA 1
ATOM 599 C C . THR A 1 192 ? 44.836 1.254 -12.079 1.000 30.120 77 THR AAA C 1
ATOM 600 O O . THR A 1 192 ? 44.287 2.330 -12.322 1.000 31.030 77 THR AAA O 1
ATOM 604 N N . SER A 1 193 ? 44.812 0.645 -10.879 1.000 29.220 78 SER AAA N 1
ATOM 605 C CA . SER A 1 193 ? 43.917 1.057 -9.805 1.000 31.490 78 SER AAA CA 1
ATOM 606 C C . SER A 1 193 ? 44.182 2.496 -9.378 1.000 31.980 78 SER AAA C 1
ATOM 607 O O . SER A 1 193 ? 43.262 3.168 -8.923 1.000 31.480 78 SER AAA O 1
ATOM 610 N N . ASN A 1 194 ? 45.431 2.965 -9.527 1.000 28.230 79 ASN AAA N 1
ATOM 611 C CA . ASN A 1 194 ? 45.760 4.326 -9.109 1.000 28.390 79 ASN AAA CA 1
ATOM 612 C C . ASN A 1 194 ? 46.003 5.256 -10.300 1.000 34.370 79 ASN AAA C 1
ATOM 613 O O . ASN A 1 194 ? 46.538 6.360 -10.118 1.000 32.540 79 ASN AAA O 1
ATOM 618 N N . ILE A 1 195 ? 45.651 4.801 -11.513 1.000 29.590 80 ILE AAA N 1
ATOM 619 C CA . ILE A 1 195 ? 45.671 5.668 -12.690 1.000 31.990 80 ILE AAA CA 1
ATOM 620 C C . ILE A 1 195 ? 44.328 5.581 -13.421 1.000 33.910 80 ILE AAA C 1
ATOM 621 O O . ILE A 1 195 ? 44.170 4.814 -14.384 1.000 35.070 80 ILE AAA O 1
ATOM 626 N N . PRO A 1 196 ? 43.329 6.418 -13.039 1.000 36.470 81 PRO AAA N 1
ATOM 627 C CA . PRO A 1 196 ? 42.055 6.478 -13.763 1.000 40.210 81 PRO AAA CA 1
ATOM 628 C C . PRO A 1 196 ? 42.220 6.687 -15.270 1.000 43.240 81 PRO AAA C 1
ATOM 629 O O . PRO A 1 196 ? 41.478 6.089 -16.044 1.000 38.600 81 PRO AAA O 1
ATOM 633 N N . ALA A 1 197 ? 43.217 7.490 -15.674 1.000 35.980 82 ALA AAA N 1
ATOM 634 C CA . ALA A 1 197 ? 43.428 7.827 -17.077 1.000 40.500 82 ALA AAA CA 1
ATOM 635 C C . ALA A 1 197 ? 43.633 6.587 -17.943 1.000 48.400 82 ALA AAA C 1
ATOM 636 O O . ALA A 1 197 ? 43.178 6.555 -19.093 1.000 45.250 82 ALA AAA O 1
ATOM 638 N N . ALA A 1 198 ? 44.327 5.572 -17.403 1.000 43.730 83 ALA AAA N 1
ATOM 639 C CA . ALA A 1 198 ? 44.743 4.451 -18.242 1.000 42.430 83 ALA AAA CA 1
ATOM 640 C C . ALA A 1 198 ? 43.717 3.309 -18.243 1.000 34.310 83 ALA AAA C 1
ATOM 641 O O . ALA A 1 198 ? 43.765 2.437 -19.116 1.000 35.400 83 ALA AAA O 1
ATOM 643 N N . MET A 1 199 ? 42.812 3.320 -17.252 1.000 38.270 84 MET AAA N 1
ATOM 644 C CA A MET A 1 199 ? 41.861 2.243 -17.038 0.600 42.460 84 MET AAA CA 1
ATOM 645 C CA B MET A 1 199 ? 41.852 2.247 -17.033 0.400 39.190 84 MET AAA CA 1
ATOM 646 C C . MET A 1 199 ? 41.148 1.889 -18.341 1.000 45.680 84 MET AAA C 1
ATOM 647 O O . MET A 1 199 ? 40.602 2.761 -19.016 1.000 41.150 84 MET AAA O 1
ATOM 656 N N . GLY A 1 200 ? 41.179 0.593 -18.693 1.000 36.970 85 GLY AAA N 1
ATOM 657 C CA . GLY A 1 200 ? 40.381 0.052 -19.782 1.000 37.930 85 GLY AAA CA 1
ATOM 658 C C . GLY A 1 200 ? 40.998 0.247 -21.164 1.000 38.790 85 GLY AAA C 1
ATOM 659 O O . GLY A 1 200 ? 40.412 -0.186 -22.157 1.000 39.100 85 GLY AAA O 1
ATOM 660 N N . HIS A 1 201 ? 42.189 0.857 -21.238 1.000 36.150 86 HIS AAA N 1
ATOM 661 C CA . HIS A 1 201 ? 42.752 1.170 -22.546 1.000 34.420 86 HIS AAA CA 1
ATOM 662 C C . HIS A 1 201 ? 43.751 0.107 -22.992 1.000 36.670 86 HIS AAA C 1
ATOM 663 O O . HIS A 1 201 ? 44.431 -0.501 -22.167 1.000 37.150 86 HIS AAA O 1
ATOM 670 N N . THR A 1 202 ? 43.883 -0.068 -24.312 1.000 34.470 87 THR AAA N 1
ATOM 671 C CA . THR A 1 202 ? 44.815 -1.028 -24.885 1.000 34.260 87 THR AAA CA 1
ATOM 672 C C . THR A 1 202 ? 46.165 -0.350 -25.070 1.000 40.840 87 THR AAA C 1
ATOM 673 O O . THR A 1 202 ? 46.525 0.016 -26.181 1.000 37.030 87 THR AAA O 1
ATOM 677 N N . LEU A 1 203 ? 46.913 -0.202 -23.967 1.000 35.520 88 LEU AAA N 1
ATOM 678 C CA . LEU A 1 203 ? 48.107 0.636 -23.976 1.000 33.520 88 LEU AAA CA 1
ATOM 679 C C . LEU A 1 203 ? 49.135 0.136 -24.984 1.000 32.960 88 LEU AAA C 1
ATOM 680 O O . LEU A 1 203 ? 49.730 0.943 -25.704 1.000 35.390 88 LEU AAA O 1
ATOM 685 N N . GLN A 1 204 ? 49.379 -1.181 -25.011 1.000 30.010 89 GLN AAA N 1
ATOM 686 C CA . GLN A 1 204 ? 50.411 -1.707 -25.883 1.000 28.050 89 GLN AAA CA 1
ATOM 687 C C . GLN A 1 204 ? 50.065 -1.375 -27.334 1.000 45.420 89 GLN AAA C 1
ATOM 688 O O . GLN A 1 204 ? 50.900 -0.821 -28.050 1.000 37.840 89 GLN AAA O 1
ATOM 694 N N . ARG A 1 205 ? 48.826 -1.687 -27.739 1.000 35.650 90 ARG AAA N 1
ATOM 695 C CA A ARG A 1 205 ? 48.381 -1.469 -29.110 0.500 40.660 90 ARG AAA CA 1
ATOM 696 C CA B ARG A 1 205 ? 48.381 -1.466 -29.108 0.500 39.730 90 ARG AAA CA 1
ATOM 697 C C . ARG A 1 205 ? 48.476 0.012 -29.479 1.000 33.880 90 ARG AAA C 1
ATOM 698 O O . ARG A 1 205 ? 48.975 0.349 -30.543 1.000 34.700 90 ARG AAA O 1
ATOM 713 N N . ASP A 1 206 ? 47.969 0.881 -28.596 1.000 35.490 91 ASP AAA N 1
ATOM 714 C CA . ASP A 1 206 ? 47.939 2.322 -28.793 1.000 33.880 91 ASP AAA CA 1
ATOM 715 C C . ASP A 1 206 ? 49.350 2.868 -29.013 1.000 43.750 91 ASP AAA C 1
ATOM 716 O O . ASP A 1 206 ? 49.555 3.706 -29.895 1.000 38.590 91 ASP AAA O 1
ATOM 721 N N . LEU A 1 207 ? 50.318 2.382 -28.224 1.000 35.370 92 LEU AAA N 1
ATOM 722 C CA . LEU A 1 207 ? 51.691 2.863 -28.311 1.000 35.500 92 LEU AAA CA 1
ATOM 723 C C . LEU A 1 207 ? 52.387 2.296 -29.542 1.000 39.260 92 LEU AAA C 1
ATOM 724 O O . LEU A 1 207 ? 53.129 3.022 -30.200 1.000 39.380 92 LEU AAA O 1
ATOM 729 N N . GLU A 1 208 ? 52.101 1.027 -29.873 1.000 33.220 93 GLU AAA N 1
ATOM 730 C CA . GLU A 1 208 ? 52.705 0.433 -31.052 1.000 32.630 93 GLU AAA CA 1
ATOM 731 C C . GLU A 1 208 ? 52.301 1.231 -32.294 1.000 45.100 93 GLU AAA C 1
ATOM 732 O O . GLU A 1 208 ? 53.116 1.399 -33.201 1.000 41.580 93 GLU AAA O 1
ATOM 738 N N . GLU A 1 209 ? 51.060 1.738 -32.300 1.000 44.260 94 GLU AAA N 1
ATOM 739 C CA A GLU A 1 209 ? 50.542 2.546 -33.399 0.500 50.760 94 GLU AAA CA 1
ATOM 740 C CA B GLU A 1 209 ? 50.559 2.537 -33.408 0.500 49.380 94 GLU AAA CA 1
ATOM 741 C C . GLU A 1 209 ? 51.313 3.865 -33.468 1.000 45.690 94 GLU AAA C 1
ATOM 742 O O . GLU A 1 209 ? 51.829 4.235 -34.520 1.000 50.110 94 GLU AAA O 1
ATOM 753 N N . ARG A 1 210 ? 51.389 4.561 -32.327 1.000 40.280 95 ARG AAA N 1
ATOM 754 C CA A ARG A 1 210 ? 51.993 5.883 -32.242 0.600 38.670 95 ARG AAA CA 1
ATOM 755 C CA B ARG A 1 210 ? 51.991 5.882 -32.245 0.400 42.080 95 ARG AAA CA 1
ATOM 756 C C . ARG A 1 210 ? 53.493 5.822 -32.521 1.000 46.520 95 ARG AAA C 1
ATOM 757 O O . ARG A 1 210 ? 54.042 6.735 -33.144 1.000 44.920 95 ARG AAA O 1
ATOM 772 N N . LEU A 1 211 ? 54.162 4.751 -32.059 1.000 35.920 96 LEU AAA N 1
ATOM 773 C CA . LEU A 1 211 ? 55.622 4.712 -32.107 1.000 36.210 96 LEU AAA CA 1
ATOM 774 C C . LEU A 1 211 ? 56.131 3.824 -33.241 1.000 35.800 96 LEU AAA C 1
ATOM 775 O O . LEU A 1 211 ? 57.340 3.696 -33.427 1.000 37.730 96 LEU AAA O 1
ATOM 780 N N . GLN A 1 212 ? 55.208 3.169 -33.953 1.000 35.660 97 GLN AAA N 1
ATOM 781 C CA . GLN A 1 212 ? 55.539 2.355 -35.117 1.000 42.040 97 GLN AAA CA 1
ATOM 782 C C . GLN A 1 212 ? 56.614 1.315 -34.800 1.000 41.530 97 GLN AAA C 1
ATOM 783 O O . GLN A 1 212 ? 57.521 1.062 -35.594 1.000 42.430 97 GLN AAA O 1
ATOM 789 N N . ARG A 1 213 ? 56.495 0.668 -33.640 1.000 37.080 98 ARG AAA N 1
ATOM 790 C CA . ARG A 1 213 ? 57.427 -0.392 -33.301 1.000 38.850 98 ARG AAA CA 1
ATOM 791 C C . ARG A 1 213 ? 56.778 -1.247 -32.213 1.000 31.260 98 ARG AAA C 1
ATOM 792 O O . ARG A 1 213 ? 55.824 -0.786 -31.580 1.000 33.890 98 ARG AAA O 1
ATOM 800 N N . PRO A 1 214 ? 57.270 -2.483 -31.972 1.000 35.200 99 PRO AAA N 1
ATOM 801 C CA . PRO A 1 214 ? 56.765 -3.314 -30.876 1.000 40.810 99 PRO AAA CA 1
ATOM 802 C C . PRO A 1 214 ? 56.965 -2.629 -29.518 1.000 42.720 99 PRO AAA C 1
ATOM 803 O O . PRO A 1 214 ? 57.914 -1.862 -29.311 1.000 33.890 99 PRO AAA O 1
ATOM 807 N N . VAL A 1 215 ? 56.042 -2.892 -28.590 1.000 35.980 100 VAL AAA N 1
ATOM 808 C CA . VAL A 1 215 ? 56.185 -2.357 -27.245 1.000 29.880 100 VAL AAA CA 1
ATOM 809 C C . VAL A 1 215 ? 55.946 -3.532 -26.301 1.000 38.550 100 VAL AAA C 1
ATOM 810 O O . VAL A 1 215 ? 55.001 -4.287 -26.513 1.000 32.910 100 VAL AAA O 1
ATOM 814 N N . LYS A 1 216 ? 56.815 -3.706 -25.298 1.000 32.280 101 LYS AAA N 1
ATOM 815 C CA . LYS A 1 216 ? 56.577 -4.722 -24.277 1.000 28.900 101 LYS AAA CA 1
ATOM 816 C C . LYS A 1 216 ? 56.058 -4.051 -23.009 1.000 34.700 101 LYS AAA C 1
ATOM 817 O O . LYS A 1 216 ? 56.594 -3.022 -22.598 1.000 26.900 101 LYS AAA O 1
ATOM 823 N N . ILE A 1 217 ? 55.007 -4.645 -22.430 1.000 26.700 102 ILE AAA N 1
ATOM 824 C CA . ILE A 1 217 ? 54.390 -4.132 -21.221 1.000 26.220 102 ILE AAA CA 1
ATOM 825 C C . ILE A 1 217 ? 54.582 -5.195 -20.148 1.000 34.340 102 ILE AAA C 1
ATOM 826 O O . ILE A 1 217 ? 54.347 -6.382 -20.374 1.000 31.210 102 ILE AAA O 1
ATOM 831 N N . GLU A 1 218 ? 55.030 -4.749 -18.974 1.000 24.670 103 GLU AAA N 1
ATOM 832 C CA . GLU A 1 218 ? 55.166 -5.649 -17.834 1.000 23.670 103 GLU AAA CA 1
ATOM 833 C C . GLU A 1 218 ? 54.717 -4.860 -16.611 1.000 25.650 103 GLU AAA C 1
ATOM 834 O O . GLU A 1 218 ? 54.627 -3.643 -16.629 1.000 23.860 103 GLU AAA O 1
ATOM 840 N N . ASN A 1 219 ? 54.386 -5.565 -15.543 1.000 20.720 104 ASN AAA N 1
ATOM 841 C CA . ASN A 1 219 ? 54.002 -4.882 -14.330 1.000 18.340 104 ASN AAA CA 1
ATOM 842 C C . ASN A 1 219 ? 55.229 -4.218 -13.706 1.000 19.000 104 ASN AAA C 1
ATOM 843 O O . ASN A 1 219 ? 56.314 -4.791 -13.705 1.000 19.390 104 ASN AAA O 1
ATOM 848 N N . ASP A 1 220 ? 55.018 -3.047 -13.080 1.000 19.760 105 ASP AAA N 1
ATOM 849 C CA . ASP A 1 220 ? 56.098 -2.277 -12.461 1.000 21.980 105 ASP AAA CA 1
ATOM 850 C C . ASP A 1 220 ? 56.835 -3.069 -11.387 1.000 21.760 105 ASP AAA C 1
ATOM 851 O O . ASP A 1 220 ? 58.073 -3.039 -11.333 1.000 20.880 105 ASP AAA O 1
ATOM 856 N N . ALA A 1 221 ? 56.090 -3.725 -10.479 1.000 20.140 106 ALA AAA N 1
ATOM 857 C CA . ALA A 1 221 ? 56.763 -4.457 -9.414 1.000 19.650 106 ALA AAA CA 1
ATOM 858 C C . ALA A 1 221 ? 57.500 -5.671 -9.972 1.000 18.280 106 ALA AAA C 1
ATOM 859 O O . ALA A 1 221 ? 58.549 -6.046 -9.470 1.000 19.810 106 ALA AAA O 1
ATOM 861 N N . ASN A 1 222 ? 56.934 -6.320 -11.005 1.000 18.440 107 ASN AAA N 1
ATOM 862 C CA . ASN A 1 222 ? 57.673 -7.389 -11.665 1.000 18.480 107 ASN AAA CA 1
ATOM 863 C C . ASN A 1 222 ? 59.009 -6.890 -12.225 1.000 18.070 107 ASN AAA C 1
ATOM 864 O O . ASN A 1 222 ? 60.033 -7.554 -12.048 1.000 20.140 107 ASN AAA O 1
ATOM 869 N N . CYS A 1 223 ? 58.984 -5.730 -12.907 1.000 19.720 108 CYS AAA N 1
ATOM 870 C CA . CYS A 1 223 ? 60.209 -5.171 -13.474 1.000 18.700 108 CYS AAA CA 1
ATOM 871 C C . CYS A 1 223 ? 61.242 -4.876 -12.384 1.000 20.080 108 CYS AAA C 1
ATOM 872 O O . CYS A 1 223 ? 62.422 -5.205 -12.523 1.000 17.930 108 CYS AAA O 1
ATOM 875 N N . PHE A 1 224 ? 60.779 -4.233 -11.315 1.000 19.720 109 PHE AAA N 1
ATOM 876 C CA . PHE A 1 224 ? 61.615 -3.912 -10.159 1.000 16.310 109 PHE AAA CA 1
ATOM 877 C C . PHE A 1 224 ? 62.263 -5.159 -9.583 1.000 19.480 109 PHE AAA C 1
ATOM 878 O O . PHE A 1 224 ? 63.475 -5.209 -9.380 1.000 17.980 109 PHE AAA O 1
ATOM 886 N N . ALA A 1 225 ? 61.433 -6.188 -9.331 1.000 18.420 110 ALA AAA N 1
ATOM 887 C CA . ALA A 1 225 ? 61.947 -7.426 -8.775 1.000 20.290 110 ALA AAA CA 1
ATOM 888 C C . ALA A 1 225 ? 62.949 -8.066 -9.728 1.000 21.070 110 ALA AAA C 1
ATOM 889 O O . ALA A 1 225 ? 63.982 -8.563 -9.286 1.000 21.530 110 ALA AAA O 1
ATOM 891 N N . LEU A 1 226 ? 62.649 -8.056 -11.035 1.000 20.650 111 LEU AAA N 1
ATOM 892 C CA . LEU A 1 226 ? 63.554 -8.681 -11.995 1.000 23.580 111 LEU AAA CA 1
ATOM 893 C C . LEU A 1 226 ? 64.936 -8.023 -11.927 1.000 24.290 111 LEU AAA C 1
ATOM 894 O O . LEU A 1 226 ? 65.971 -8.704 -11.951 1.000 22.880 111 LEU AAA O 1
ATOM 899 N N . SER A 1 227 ? 64.956 -6.689 -11.865 1.000 21.660 112 SER AAA N 1
ATOM 900 C CA A SER A 1 227 ? 66.217 -5.962 -11.869 0.700 22.180 112 SER AAA CA 1
ATOM 901 C CA B SER A 1 227 ? 66.222 -5.971 -11.874 0.300 22.700 112 SER AAA CA 1
ATOM 902 C C . SER A 1 227 ? 66.979 -6.229 -10.570 1.000 21.540 112 SER AAA C 1
ATOM 903 O O . SER A 1 227 ? 68.170 -6.546 -10.569 1.000 22.170 112 SER AAA O 1
ATOM 908 N N . GLU A 1 228 ? 66.260 -6.129 -9.448 1.000 20.930 113 GLU AAA N 1
ATOM 909 C CA . GLU A 1 228 ? 66.920 -6.321 -8.167 1.000 21.490 113 GLU AAA CA 1
ATOM 910 C C . GLU A 1 228 ? 67.448 -7.743 -8.011 1.000 22.880 113 GLU AAA C 1
ATOM 911 O O . GLU A 1 228 ? 68.536 -7.933 -7.486 1.000 23.870 113 GLU AAA O 1
ATOM 917 N N . ALA A 1 229 ? 66.698 -8.735 -8.511 1.000 21.990 114 ALA AAA N 1
ATOM 918 C CA . ALA A 1 229 ? 67.107 -10.127 -8.359 1.000 25.110 114 ALA AAA CA 1
ATOM 919 C C . ALA A 1 229 ? 68.336 -10.469 -9.198 1.000 30.050 114 ALA AAA C 1
ATOM 920 O O .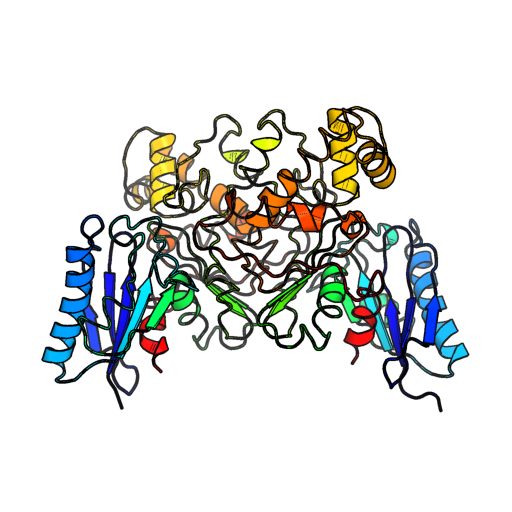 ALA A 1 229 ? 68.999 -11.454 -8.880 1.000 30.060 114 ALA AAA O 1
ATOM 922 N N . TRP A 1 230 ? 68.601 -9.689 -10.260 1.000 29.150 115 TRP AAA N 1
ATOM 923 C CA A TRP A 1 230 ? 69.705 -9.942 -11.179 0.500 34.130 115 TRP AAA CA 1
ATOM 924 C CA B TRP A 1 230 ? 69.703 -9.949 -11.176 0.500 34.310 115 TRP AAA CA 1
ATOM 925 C C . TRP A 1 230 ? 71.013 -9.423 -10.582 1.000 33.300 115 TRP AAA C 1
ATOM 926 O O . TRP A 1 230 ? 72.095 -9.739 -11.061 1.000 36.010 115 TRP AAA O 1
ATOM 947 N N . ASP A 1 231 ? 70.921 -8.635 -9.514 1.000 31.300 116 ASP AAA N 1
ATOM 948 C CA . ASP A 1 231 ? 72.106 -8.152 -8.818 1.000 33.310 116 ASP AAA CA 1
ATOM 949 C C . ASP A 1 231 ? 72.950 -9.345 -8.373 1.000 40.620 116 ASP AAA C 1
ATOM 950 O O . ASP A 1 231 ? 72.412 -10.337 -7.892 1.000 33.670 116 ASP AAA O 1
ATOM 955 N N . GLU A 1 232 ? 74.280 -9.220 -8.512 1.000 36.650 117 GLU AAA N 1
ATOM 956 C CA A GLU A 1 232 ? 75.237 -10.259 -8.152 0.500 37.170 117 GLU AAA CA 1
ATOM 957 C CA B GLU A 1 232 ? 75.226 -10.269 -8.156 0.500 38.600 117 GLU AAA CA 1
ATOM 958 C C . GLU A 1 232 ? 75.015 -10.758 -6.723 1.000 36.420 117 GLU AAA C 1
ATOM 959 O O . GLU A 1 232 ? 75.218 -11.936 -6.444 1.000 38.940 117 GLU AAA O 1
ATOM 970 N N . ASP A 1 233 ? 74.605 -9.861 -5.813 1.000 34.880 118 ASP AAA N 1
ATOM 971 C CA . ASP A 1 233 ? 74.394 -10.219 -4.414 1.000 35.600 118 ASP AAA CA 1
ATOM 972 C C . ASP A 1 233 ? 73.196 -11.167 -4.239 1.000 37.700 118 ASP AAA C 1
ATOM 973 O O . ASP A 1 233 ? 73.147 -11.930 -3.282 1.000 41.120 118 ASP AAA O 1
ATOM 978 N N . LEU A 1 234 ? 72.233 -11.130 -5.166 1.000 32.900 119 LEU AAA N 1
ATOM 979 C CA . LEU A 1 234 ? 71.022 -11.938 -5.042 1.000 31.350 119 LEU AAA CA 1
ATOM 980 C C . LEU A 1 234 ? 70.998 -13.078 -6.063 1.000 44.130 119 LEU AAA C 1
ATOM 981 O O . LEU A 1 234 ? 70.064 -13.880 -6.064 1.000 35.010 119 LEU AAA O 1
ATOM 986 N N . ARG A 1 235 ? 71.987 -13.119 -6.961 1.000 44.620 120 ARG AAA N 1
ATOM 987 C CA . ARG A 1 235 ? 72.111 -14.255 -7.863 1.000 53.010 120 ARG AAA CA 1
ATOM 988 C C . ARG A 1 235 ? 72.328 -15.525 -7.043 1.000 46.750 120 ARG AAA C 1
ATOM 989 O O . ARG A 1 235 ? 73.150 -15.571 -6.123 1.000 53.080 120 ARG AAA O 1
ATOM 997 N N . GLY A 1 236 ? 71.510 -16.529 -7.350 1.000 36.570 121 GLY AAA N 1
ATOM 998 C CA . GLY A 1 236 ? 71.586 -17.792 -6.641 1.000 34.140 121 GLY AAA CA 1
ATOM 999 C C . GLY A 1 236 ? 70.542 -17.904 -5.534 1.000 31.330 121 GLY AAA C 1
ATOM 1000 O O . GLY A 1 236 ? 70.405 -18.976 -4.951 1.000 30.660 121 GLY AAA O 1
ATOM 1001 N N . GLU A 1 237 ? 69.839 -16.801 -5.223 1.000 26.420 122 GLU AAA N 1
ATOM 1002 C CA . GLU A 1 237 ? 68.789 -16.895 -4.215 1.000 25.500 122 GLU AAA CA 1
ATOM 1003 C C . GLU A 1 237 ? 67.614 -17.674 -4.792 1.000 23.550 122 GLU AAA C 1
ATOM 1004 O O . GLU A 1 237 ? 67.196 -17.413 -5.912 1.000 24.450 122 GLU AAA O 1
ATOM 1010 N N . PRO A 1 238 ? 67.056 -18.673 -4.080 1.000 21.070 123 PRO AAA N 1
ATOM 1011 C CA . PRO A 1 238 ? 65.945 -19.440 -4.645 1.000 20.530 123 PRO AAA CA 1
ATOM 1012 C C . PRO A 1 238 ? 64.652 -18.654 -4.834 1.000 22.100 123 PRO AAA C 1
ATOM 1013 O O . PRO A 1 238 ? 63.805 -19.046 -5.641 1.000 20.720 123 PRO AAA O 1
ATOM 1017 N N . SER A 1 239 ? 64.481 -17.547 -4.095 1.000 18.800 124 SER AAA N 1
ATOM 1018 C CA . SER A 1 239 ? 63.308 -16.716 -4.330 1.000 18.500 124 SER AAA CA 1
ATOM 1019 C C . SER A 1 239 ? 63.584 -15.280 -3.897 1.000 19.710 124 SER AAA C 1
ATOM 1020 O O . SER A 1 239 ? 64.367 -15.073 -2.977 1.000 22.470 124 SER AAA O 1
ATOM 1023 N N . VAL A 1 240 ? 62.963 -14.338 -4.597 1.000 17.740 125 VAL AAA N 1
ATOM 1024 C CA . VAL A 1 240 ? 63.064 -12.925 -4.255 1.000 17.210 125 VAL AAA CA 1
ATOM 1025 C C . VAL A 1 240 ? 61.669 -12.332 -4.391 1.000 18.890 125 VAL AAA C 1
ATOM 1026 O O . VAL A 1 240 ? 60.988 -12.594 -5.381 1.000 20.680 125 VAL AAA O 1
ATOM 1030 N N . LEU A 1 241 ? 61.230 -11.548 -3.393 1.000 16.770 126 LEU AAA N 1
ATOM 1031 C CA . LEU A 1 241 ? 60.015 -10.771 -3.501 1.000 16.950 126 LEU AAA CA 1
ATOM 1032 C C . LEU A 1 241 ? 60.416 -9.299 -3.547 1.000 18.960 126 LEU AAA C 1
ATOM 1033 O O . LEU A 1 241 ? 61.031 -8.816 -2.594 1.000 19.940 126 LEU AAA O 1
ATOM 1038 N N . GLY A 1 242 ? 60.071 -8.632 -4.650 1.000 16.830 127 GLY AAA N 1
ATOM 1039 C CA . GLY A 1 242 ? 60.242 -7.181 -4.753 1.000 17.090 127 GLY AAA CA 1
ATOM 1040 C C . GLY A 1 242 ? 58.930 -6.531 -4.348 1.000 19.410 127 GLY AAA C 1
ATOM 1041 O O . GLY A 1 242 ? 57.876 -6.867 -4.887 1.000 21.060 127 GLY AAA O 1
ATOM 1042 N N . LEU A 1 243 ? 58.977 -5.626 -3.366 1.000 16.720 128 LEU AAA N 1
ATOM 1043 C CA A LEU A 1 243 ? 57.763 -5.002 -2.877 0.600 18.750 128 LEU AAA CA 1
ATOM 1044 C CA B LEU A 1 243 ? 57.762 -4.997 -2.876 0.400 17.580 128 LEU AAA CA 1
ATOM 1045 C C . LEU A 1 243 ? 57.857 -3.496 -3.114 1.000 19.930 128 LEU AAA C 1
ATOM 1046 O O . LEU A 1 243 ? 58.820 -2.882 -2.661 1.000 22.530 128 LEU AAA O 1
ATOM 1055 N N . ILE A 1 244 ? 56.868 -2.957 -3.827 1.000 17.750 129 ILE AAA N 1
ATOM 1056 C CA A ILE A 1 244 ? 56.794 -1.524 -4.079 0.500 18.770 129 ILE AAA CA 1
ATOM 1057 C CA B ILE A 1 244 ? 56.782 -1.525 -4.090 0.500 18.000 129 ILE AAA CA 1
ATOM 1058 C C . ILE A 1 244 ? 55.773 -0.922 -3.124 1.000 20.340 129 ILE AAA C 1
ATOM 1059 O O . ILE A 1 244 ? 54.641 -1.379 -3.070 1.000 21.430 129 ILE AAA O 1
ATOM 1068 N N . LEU A 1 245 ? 56.197 0.120 -2.390 1.000 17.510 130 LEU AAA N 1
ATOM 1069 C CA . LEU A 1 245 ? 55.300 0.845 -1.494 1.000 17.200 130 LEU AAA CA 1
ATOM 1070 C C . LEU A 1 245 ? 55.356 2.307 -1.939 1.000 18.310 130 LEU AAA C 1
ATOM 1071 O O . LEU A 1 245 ? 56.249 3.050 -1.511 1.000 20.300 130 LEU AAA O 1
ATOM 1076 N N . GLY A 1 246 ? 54.405 2.676 -2.805 1.000 19.850 131 GLY AAA N 1
ATOM 1077 C CA . GLY A 1 246 ? 54.401 3.964 -3.494 1.000 20.600 131 GLY AAA CA 1
ATOM 1078 C C . GLY A 1 246 ? 53.027 4.602 -3.370 1.000 19.130 131 GLY AAA C 1
ATOM 1079 O O . GLY A 1 246 ? 52.536 4.777 -2.265 1.000 20.870 131 GLY AAA O 1
ATOM 1080 N N . THR A 1 247 ? 52.401 4.929 -4.506 1.000 17.260 132 THR AAA N 1
ATOM 1081 C CA . THR A 1 247 ? 50.997 5.315 -4.470 1.000 17.640 132 THR AAA CA 1
ATOM 1082 C C . THR A 1 247 ? 50.170 4.054 -4.207 1.000 18.900 132 THR AAA C 1
ATOM 1083 O O . THR A 1 247 ? 49.065 4.134 -3.686 1.000 21.650 132 THR AAA O 1
ATOM 1087 N N . GLY A 1 248 ? 50.731 2.906 -4.590 1.000 20.170 133 GLY AAA N 1
ATOM 1088 C CA . GLY A 1 248 ? 50.069 1.632 -4.322 1.000 21.830 133 GLY AAA CA 1
ATOM 1089 C C . GLY A 1 248 ? 51.040 0.622 -3.733 1.000 20.910 133 GLY AAA C 1
ATOM 1090 O O . GLY A 1 248 ? 52.188 0.940 -3.455 1.000 19.270 133 GLY AAA O 1
ATOM 1091 N N . VAL A 1 249 ? 50.566 -0.621 -3.562 1.000 16.990 134 VAL AAA N 1
ATOM 1092 C CA . VAL A 1 249 ? 51.397 -1.689 -3.049 1.000 16.780 134 VAL AAA CA 1
ATOM 1093 C C . VAL A 1 249 ? 51.459 -2.752 -4.137 1.000 17.110 134 VAL AAA C 1
ATOM 1094 O O . VAL A 1 249 ? 50.405 -3.198 -4.565 1.000 20.020 134 VAL AAA O 1
ATOM 1098 N N . GLY A 1 250 ? 52.680 -3.131 -4.558 1.000 18.830 135 GLY AAA N 1
ATOM 1099 C CA . GLY A 1 250 ? 52.847 -4.087 -5.649 1.000 20.490 135 GLY AAA CA 1
ATOM 1100 C C . GLY A 1 250 ? 53.911 -5.112 -5.289 1.000 20.520 135 GLY AAA C 1
ATOM 1101 O O . GLY A 1 250 ? 54.808 -4.814 -4.502 1.000 20.700 135 GLY AAA O 1
ATOM 1102 N N . GLY A 1 251 ? 53.810 -6.324 -5.851 1.000 17.400 136 GLY AAA N 1
ATOM 1103 C CA . GLY A 1 251 ? 54.818 -7.322 -5.577 1.000 18.930 136 GLY AAA CA 1
ATOM 1104 C C . GLY A 1 251 ? 55.294 -7.969 -6.869 1.000 18.060 136 GLY AAA C 1
ATOM 1105 O O . GLY A 1 251 ? 54.505 -8.167 -7.793 1.000 19.290 136 GLY AAA O 1
ATOM 1106 N N . GLY A 1 252 ? 56.585 -8.289 -6.905 1.000 17.080 137 GLY AAA N 1
ATOM 1107 C CA . GLY A 1 252 ? 57.131 -9.072 -8.009 1.000 18.830 137 GLY AAA CA 1
ATOM 1108 C C . GLY A 1 252 ? 57.751 -10.352 -7.465 1.000 19.200 137 GLY AAA C 1
ATOM 1109 O O . GLY A 1 252 ? 58.591 -10.285 -6.566 1.000 18.190 137 GLY AAA O 1
ATOM 1110 N N . LEU A 1 253 ? 57.309 -11.508 -7.994 1.000 17.230 138 LEU AAA N 1
ATOM 1111 C CA . LEU A 1 253 ? 57.755 -12.788 -7.455 1.000 16.080 138 LEU AAA CA 1
ATOM 1112 C C . LEU A 1 253 ? 58.759 -13.445 -8.393 1.000 18.380 138 LEU AAA C 1
ATOM 1113 O O . LEU A 1 253 ? 58.434 -13.724 -9.551 1.000 20.400 1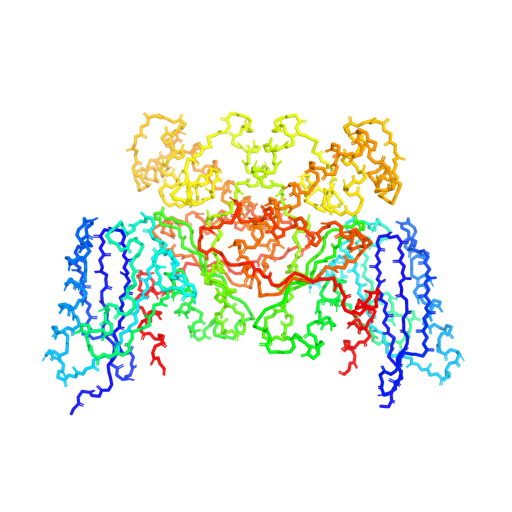38 LEU AAA O 1
ATOM 1118 N N . ILE A 1 254 ? 59.969 -13.679 -7.888 1.000 17.230 139 ILE AAA N 1
ATOM 1119 C CA . ILE A 1 254 ? 61.032 -14.320 -8.656 1.000 17.290 139 ILE AAA CA 1
ATOM 1120 C C . ILE A 1 254 ? 61.322 -15.645 -7.969 1.000 21.580 139 ILE AAA C 1
ATOM 1121 O O . ILE A 1 254 ? 61.538 -15.691 -6.755 1.000 20.590 139 ILE AAA O 1
ATOM 1126 N N . PHE A 1 255 ? 61.356 -16.718 -8.771 1.000 18.320 140 PHE AAA N 1
ATOM 1127 C CA . PHE A 1 255 ? 61.721 -18.029 -8.275 1.000 17.260 140 PHE AAA CA 1
ATOM 1128 C C . PHE A 1 255 ? 62.860 -18.524 -9.153 1.000 20.200 140 PHE AAA C 1
ATOM 1129 O O . PHE A 1 255 ? 62.715 -18.568 -10.369 1.000 22.300 140 PHE AAA O 1
ATOM 1137 N N . ASN A 1 256 ? 63.981 -18.877 -8.522 1.000 22.280 141 ASN AAA N 1
ATOM 1138 C CA . ASN A 1 256 ? 65.170 -19.335 -9.228 1.000 25.120 141 ASN AAA CA 1
ATOM 1139 C C . ASN A 1 256 ? 65.511 -18.413 -10.396 1.000 30.540 141 ASN AAA C 1
ATOM 1140 O O . ASN A 1 256 ? 65.815 -18.880 -11.496 1.000 29.100 141 ASN AAA O 1
ATOM 1145 N N . GLY A 1 257 ? 65.435 -17.102 -10.154 1.000 24.430 142 GLY AAA N 1
ATOM 1146 C CA . GLY A 1 257 ? 65.867 -16.133 -11.145 1.000 24.680 142 GLY AAA CA 1
ATOM 1147 C C . GLY A 1 257 ? 64.836 -15.813 -12.225 1.000 29.250 142 GLY AAA C 1
ATOM 1148 O O . GLY A 1 257 ? 65.094 -14.973 -13.078 1.000 27.830 142 GLY AAA O 1
ATOM 1149 N N . LYS A 1 258 ? 63.639 -16.414 -12.171 1.000 24.010 143 LYS AAA N 1
ATOM 1150 C CA . LYS A 1 258 ? 62.659 -16.207 -13.220 1.000 20.720 143 LYS AAA CA 1
ATOM 1151 C C . LYS A 1 258 ? 61.374 -15.644 -12.622 1.000 21.940 143 LYS AAA C 1
ATOM 1152 O O . LYS A 1 258 ? 60.900 -16.143 -11.593 1.000 22.790 143 LYS AAA O 1
ATOM 1158 N N . VAL A 1 259 ? 60.792 -14.639 -13.284 1.000 20.430 144 VAL AAA N 1
ATOM 1159 C CA A VAL A 1 259 ? 59.555 -14.059 -12.798 0.600 20.020 144 VAL AAA CA 1
ATOM 1160 C CA B VAL A 1 259 ? 59.545 -14.047 -12.823 0.400 20.990 144 VAL AAA CA 1
ATOM 1161 C C . VAL A 1 259 ? 58.413 -15.066 -12.970 1.000 23.960 144 VAL AAA C 1
ATOM 1162 O O . VAL A 1 259 ? 58.296 -15.745 -14.004 1.000 23.640 144 VAL AAA O 1
ATOM 1169 N N . HIS A 1 260 ? 57.585 -15.157 -11.925 1.000 19.210 145 HIS AAA N 1
ATOM 1170 C CA . HIS A 1 260 ? 56.302 -15.839 -12.017 1.000 18.100 145 HIS AAA CA 1
ATOM 1171 C C . HIS A 1 260 ? 55.302 -14.715 -12.250 1.000 21.230 145 HIS AAA C 1
ATOM 1172 O O . HIS A 1 260 ? 55.041 -13.947 -11.331 1.000 21.550 145 HIS AAA O 1
ATOM 1179 N N . SER A 1 261 ? 54.768 -14.616 -13.477 1.000 19.490 146 SER AAA N 1
ATOM 1180 C CA . SER A 1 261 ? 53.845 -13.530 -13.779 1.000 20.540 146 SER AAA CA 1
ATOM 1181 C C . SER A 1 261 ? 52.390 -13.973 -13.617 1.000 21.720 146 SER AAA C 1
ATOM 1182 O O . SER A 1 261 ? 51.513 -13.131 -13.468 1.000 21.710 146 SER AAA O 1
ATOM 1185 N N . GLY A 1 262 ? 52.161 -15.297 -13.598 1.000 20.790 147 GLY AAA N 1
ATOM 1186 C CA . GLY A 1 262 ? 50.877 -15.870 -13.219 1.000 20.350 147 GLY AAA CA 1
ATOM 1187 C C . GLY A 1 262 ? 49.949 -16.146 -14.409 1.000 24.380 147 GLY AAA C 1
ATOM 1188 O O . GLY A 1 262 ? 50.187 -15.709 -15.533 1.000 21.950 147 GLY AAA O 1
ATOM 1189 N N . ARG A 1 263 ? 48.855 -16.847 -14.119 1.000 19.600 148 ARG AAA N 1
ATOM 1190 C CA . ARG A 1 263 ? 47.874 -17.265 -15.118 1.000 21.500 148 ARG AAA CA 1
ATOM 1191 C C . ARG A 1 263 ? 47.338 -16.074 -15.920 1.000 23.310 148 ARG AAA C 1
ATOM 1192 O O . ARG A 1 263 ? 47.037 -16.216 -17.113 1.000 23.770 148 ARG AAA O 1
ATOM 1200 N N . ALA A 1 264 ? 47.181 -14.914 -15.273 1.000 19.300 149 ALA AAA N 1
ATOM 1201 C CA . ALA A 1 264 ? 46.568 -13.768 -15.941 1.000 20.000 149 ALA AAA CA 1
ATOM 1202 C C . ALA A 1 264 ? 47.322 -12.471 -15.634 1.000 21.810 149 ALA AAA C 1
ATOM 1203 O O . ALA A 1 264 ? 46.705 -11.409 -15.550 1.000 22.340 149 ALA AAA O 1
ATOM 1205 N N . ASN A 1 265 ? 48.640 -12.580 -15.457 1.000 21.180 150 ASN AAA N 1
ATOM 1206 C CA . ASN A 1 265 ? 49.482 -11.414 -15.185 1.000 21.660 150 ASN AAA CA 1
ATOM 1207 C C . ASN A 1 265 ? 49.168 -10.780 -13.827 1.000 23.710 150 ASN AAA C 1
ATOM 1208 O O . ASN A 1 265 ? 49.472 -9.600 -13.630 1.000 24.590 150 ASN AAA O 1
ATOM 1213 N N . ILE A 1 266 ? 48.616 -11.561 -12.874 1.000 20.870 151 ILE AAA N 1
ATOM 1214 C CA . ILE A 1 266 ? 48.202 -10.999 -11.589 1.000 18.750 151 ILE AAA CA 1
ATOM 1215 C C . ILE A 1 266 ? 49.149 -11.424 -10.463 1.000 19.220 151 ILE AAA C 1
ATOM 1216 O O . ILE A 1 266 ? 49.035 -10.944 -9.342 1.000 19.400 151 ILE AAA O 1
ATOM 1221 N N . ALA A 1 267 ? 50.101 -12.316 -10.738 1.000 19.760 152 ALA AAA N 1
ATOM 1222 C CA . ALA A 1 267 ? 50.945 -12.785 -9.651 1.000 18.260 152 ALA AAA CA 1
ATOM 1223 C C . ALA A 1 267 ? 51.616 -11.594 -8.971 1.000 21.270 152 ALA AAA C 1
ATOM 1224 O O . ALA A 1 267 ? 52.094 -10.670 -9.644 1.000 19.360 152 ALA AAA O 1
ATOM 1226 N N . GLY A 1 268 ? 51.633 -11.648 -7.642 1.000 19.130 153 GLY AAA N 1
ATOM 1227 C CA . GLY A 1 268 ? 52.282 -10.596 -6.866 1.000 19.800 153 GLY AAA CA 1
ATOM 1228 C C . GLY A 1 268 ? 51.378 -9.405 -6.552 1.000 20.820 153 GLY AAA C 1
ATOM 1229 O O . GLY A 1 268 ? 51.859 -8.450 -5.922 1.000 21.020 153 GLY AAA O 1
ATOM 1230 N N . GLU A 1 269 ? 50.084 -9.465 -6.918 1.000 19.050 154 GLU AAA N 1
ATOM 1231 C CA . GLU A 1 269 ? 49.143 -8.378 -6.665 1.000 18.060 154 GLU AAA CA 1
ATOM 1232 C C . GLU A 1 269 ? 48.668 -8.368 -5.205 1.000 19.400 154 GLU AAA C 1
ATOM 1233 O O . GLU A 1 269 ? 47.455 -8.299 -4.907 1.000 18.540 154 GLU AAA O 1
ATOM 1239 N N . ILE A 1 270 ? 49.642 -8.349 -4.296 1.000 18.580 155 ILE AAA N 1
ATOM 1240 C CA . ILE A 1 270 ? 49.379 -8.377 -2.865 1.000 16.820 155 ILE AAA CA 1
ATOM 1241 C C . ILE A 1 270 ? 48.612 -7.131 -2.433 1.000 18.780 155 ILE AAA C 1
ATOM 1242 O O . ILE A 1 270 ? 47.900 -7.153 -1.424 1.000 19.690 155 ILE AAA O 1
ATOM 1247 N N . GLY A 1 271 ? 48.747 -6.042 -3.197 1.000 18.410 156 GLY AAA N 1
ATOM 1248 C CA . GLY A 1 271 ? 48.008 -4.819 -2.924 1.000 18.750 156 GLY AAA CA 1
ATOM 1249 C C . GLY A 1 271 ? 46.496 -5.007 -2.995 1.000 21.030 156 GLY AAA C 1
ATOM 1250 O O . GLY A 1 271 ? 45.740 -4.275 -2.357 1.000 21.030 156 GLY AAA O 1
ATOM 1251 N N . HIS A 1 272 ? 46.048 -6.025 -3.748 1.000 18.960 157 HIS AAA N 1
ATOM 1252 C CA . HIS A 1 272 ? 44.613 -6.221 -3.867 1.000 17.640 157 HIS AAA CA 1
ATOM 1253 C C . HIS A 1 272 ? 44.187 -7.490 -3.149 1.000 18.920 157 HIS AAA C 1
ATOM 1254 O O . HIS A 1 272 ? 43.285 -8.192 -3.608 1.000 21.870 157 HIS AAA O 1
ATOM 1261 N N . THR A 1 273 ? 44.836 -7.741 -2.011 1.000 18.290 158 THR AAA N 1
ATOM 1262 C CA . THR A 1 273 ? 44.338 -8.688 -1.025 1.000 18.260 158 THR AAA CA 1
ATOM 1263 C C . THR A 1 273 ? 43.805 -7.837 0.128 1.000 19.720 158 THR AAA C 1
ATOM 1264 O O . THR A 1 273 ? 44.277 -6.715 0.353 1.000 19.860 158 THR AAA O 1
ATOM 1268 N N . ARG A 1 274 ? 42.791 -8.361 0.820 1.000 18.980 159 ARG AAA N 1
ATOM 1269 C CA . ARG A 1 274 ? 42.114 -7.614 1.873 1.000 18.420 159 ARG AAA CA 1
ATOM 1270 C C . ARG A 1 274 ? 42.876 -7.703 3.186 1.000 19.620 159 ARG AAA C 1
ATOM 1271 O O . ARG A 1 274 ? 43.589 -8.672 3.428 1.000 19.790 159 ARG AAA O 1
ATOM 1279 N N . LEU A 1 275 ? 42.744 -6.649 4.015 1.000 18.830 160 LEU AAA N 1
ATOM 1280 C CA . LEU A 1 275 ? 43.396 -6.661 5.320 1.000 17.210 160 LEU AAA CA 1
ATOM 1281 C C . LEU A 1 275 ? 43.078 -7.975 6.041 1.000 20.250 160 LEU AAA C 1
ATOM 1282 O O . LEU A 1 275 ? 41.906 -8.327 6.204 1.000 20.510 160 LEU AAA O 1
ATOM 1287 N N . PRO A 1 276 ? 44.084 -8.659 6.610 1.000 18.790 161 PRO AAA N 1
ATOM 1288 C CA . PRO A 1 276 ? 43.818 -9.840 7.441 1.000 19.140 161 PRO AAA CA 1
ATOM 1289 C C . PRO A 1 276 ? 43.231 -9.472 8.800 1.000 21.110 161 PRO AAA C 1
ATOM 1290 O O . PRO A 1 276 ? 43.374 -8.344 9.283 1.000 20.180 161 PRO AAA O 1
ATOM 1294 N N . TYR A 1 277 ? 42.574 -10.454 9.438 1.000 16.850 162 TYR AAA N 1
ATOM 1295 C CA . TYR A 1 277 ? 41.879 -10.250 10.697 1.000 17.310 162 TYR AAA CA 1
ATOM 1296 C C . TYR A 1 277 ? 42.779 -9.577 11.734 1.000 17.220 162 TYR AAA C 1
ATOM 1297 O O . TYR A 1 277 ? 42.310 -8.708 12.454 1.000 19.070 162 TYR AAA O 1
ATOM 1306 N N . ASP A 1 278 ? 44.038 -10.013 11.870 1.000 18.090 163 ASP AAA N 1
ATOM 1307 C CA . ASP A 1 278 ? 44.922 -9.441 12.882 1.000 18.210 163 ASP AAA CA 1
ATOM 1308 C C . ASP A 1 278 ? 45.202 -7.958 12.604 1.000 18.460 163 ASP AAA C 1
ATOM 1309 O O . ASP A 1 278 ? 45.365 -7.173 13.547 1.000 18.640 163 ASP AAA O 1
ATOM 1314 N N . ALA A 1 279 ? 45.252 -7.578 11.324 1.000 16.900 164 ALA AAA N 1
ATOM 1315 C CA . ALA A 1 279 ? 45.398 -6.165 10.961 1.000 17.890 164 ALA AAA CA 1
ATOM 1316 C C . ALA A 1 279 ? 44.122 -5.392 11.299 1.000 20.800 164 ALA AAA C 1
ATOM 1317 O O . ALA A 1 279 ? 44.181 -4.261 11.812 1.000 20.640 164 ALA AAA O 1
ATOM 1319 N N . LEU A 1 280 ? 42.953 -5.979 11.005 1.000 18.900 165 LEU AAA N 1
ATOM 1320 C CA A LEU A 1 280 ? 41.687 -5.335 11.314 0.500 23.390 165 LEU AAA CA 1
ATOM 1321 C CA B LEU A 1 280 ? 41.691 -5.329 11.320 0.500 23.000 165 LEU AAA CA 1
ATOM 1322 C C . LEU A 1 280 ? 41.568 -5.114 12.820 1.000 23.170 165 LEU AAA C 1
ATOM 1323 O O . LEU A 1 280 ? 41.087 -4.053 13.248 1.000 25.720 165 LEU AAA O 1
ATOM 1332 N N . LYS A 1 281 ? 41.988 -6.124 13.603 1.000 21.560 166 LYS AAA N 1
ATOM 1333 C CA . LYS A 1 281 ? 41.968 -6.047 15.053 1.000 23.440 166 LYS AAA CA 1
ATOM 1334 C C . LYS A 1 281 ? 42.781 -4.847 15.530 1.000 26.280 166 LYS AAA C 1
ATOM 1335 O O . LYS A 1 281 ? 42.324 -4.077 16.376 1.000 25.860 166 LYS AAA O 1
ATOM 1341 N N . LEU A 1 282 ? 43.984 -4.692 14.974 1.000 19.950 167 LEU AAA N 1
ATOM 1342 C CA . LEU A 1 282 ? 44.835 -3.573 15.354 1.000 20.130 167 LEU AAA CA 1
ATOM 1343 C C . LEU A 1 282 ? 44.139 -2.241 15.067 1.000 22.020 167 LEU AAA C 1
ATOM 1344 O O . LEU A 1 282 ? 44.268 -1.293 15.852 1.000 22.690 167 LEU AAA O 1
ATOM 1349 N N . LEU A 1 283 ? 43.397 -2.178 13.959 1.000 19.390 168 LEU AAA N 1
ATOM 1350 C CA . LEU A 1 283 ? 42.804 -0.921 13.512 1.000 20.550 168 LEU AAA CA 1
ATOM 1351 C C . LEU A 1 283 ? 41.421 -0.686 14.125 1.000 25.280 168 LEU AAA C 1
ATOM 1352 O O . LEU A 1 283 ? 40.772 0.290 13.769 1.000 25.360 168 LEU AAA O 1
ATOM 1357 N N . GLY A 1 284 ? 40.977 -1.581 15.004 1.000 23.310 169 GLY AAA N 1
ATOM 1358 C CA . GLY A 1 284 ? 39.732 -1.362 15.734 1.000 27.870 169 GLY AAA CA 1
ATOM 1359 C C . GLY A 1 284 ? 38.538 -2.169 15.226 1.000 27.610 169 GLY AAA C 1
ATOM 1360 O O . GLY A 1 284 ? 37.411 -1.844 15.583 1.000 25.310 169 GLY AAA O 1
ATOM 1361 N N . MET A 1 285 ? 38.769 -3.198 14.385 1.000 23.490 170 MET AAA N 1
ATOM 1362 C CA A MET A 1 285 ? 37.728 -4.134 13.960 0.500 22.840 170 MET AAA CA 1
ATOM 1363 C CA B MET A 1 285 ? 37.726 -4.131 13.958 0.500 23.880 170 MET AAA CA 1
ATOM 1364 C C . MET A 1 285 ? 36.566 -3.400 13.279 1.000 23.380 170 MET AAA C 1
ATOM 1365 O O . MET A 1 285 ? 36.738 -2.830 12.198 1.000 25.420 170 MET AAA O 1
ATOM 1374 N N . GLU A 1 286 ? 35.360 -3.388 13.886 1.000 22.690 171 GLU AAA N 1
ATOM 1375 C CA . GLU A 1 286 ? 34.222 -2.764 13.224 1.000 25.600 171 GLU AAA CA 1
ATOM 1376 C C . GLU A 1 286 ? 34.388 -1.242 13.144 1.000 25.760 171 GLU AAA C 1
ATOM 1377 O O . GLU A 1 286 ? 33.664 -0.596 12.395 1.000 31.140 171 GLU AAA O 1
ATOM 1383 N N . ASN A 1 287 ? 35.364 -0.691 13.868 1.000 26.800 172 ASN AAA N 1
ATOM 1384 C CA . ASN A 1 287 ? 35.624 0.743 13.800 1.000 28.720 172 ASN AAA CA 1
ATOM 1385 C C . ASN A 1 287 ? 36.827 1.051 12.911 1.000 29.620 172 ASN AAA C 1
ATOM 1386 O O . ASN A 1 287 ? 37.210 2.206 12.766 1.000 26.410 172 ASN AAA O 1
ATOM 1391 N N . ALA A 1 288 ? 37.435 0.020 12.318 1.000 23.880 173 ALA AAA N 1
ATOM 1392 C CA . ALA A 1 288 ? 38.596 0.252 11.468 1.000 24.720 173 ALA AAA CA 1
ATOM 1393 C C . ALA A 1 288 ? 38.210 1.068 10.240 1.000 23.670 173 ALA AAA C 1
ATOM 1394 O O . ALA A 1 288 ? 37.111 0.938 9.697 1.000 24.130 173 ALA AAA O 1
ATOM 1396 N N . PRO A 1 289 ? 39.120 1.926 9.721 1.000 20.770 174 PRO AAA N 1
ATOM 1397 C CA . PRO A 1 289 ? 38.855 2.612 8.463 1.000 22.220 174 PRO AAA CA 1
ATOM 1398 C C . PRO A 1 289 ? 38.907 1.589 7.330 1.000 21.310 174 PRO AAA C 1
ATOM 1399 O O . PRO A 1 289 ? 39.892 0.873 7.186 1.000 23.340 174 PRO AAA O 1
ATOM 1403 N N . ILE A 1 290 ? 37.833 1.529 6.540 1.000 21.660 175 ILE AAA N 1
ATOM 1404 C CA . ILE A 1 290 ? 37.738 0.668 5.378 1.000 22.230 175 ILE AAA CA 1
ATOM 1405 C C . ILE A 1 290 ? 37.848 1.555 4.142 1.000 26.700 175 ILE AAA C 1
ATOM 1406 O O . ILE A 1 290 ? 36.893 2.228 3.754 1.000 27.270 175 ILE AAA O 1
ATOM 1411 N N . PHE A 1 291 ? 39.048 1.592 3.551 1.000 23.110 176 PHE AAA N 1
ATOM 1412 C CA . PHE A 1 291 ? 39.261 2.509 2.444 1.000 19.840 176 PHE AAA CA 1
ATOM 1413 C C . PHE A 1 291 ? 38.807 1.885 1.135 1.000 22.950 176 PHE AAA C 1
ATOM 1414 O O . PHE A 1 291 ? 39.044 0.709 0.867 1.000 22.780 176 PHE AAA O 1
ATOM 1422 N N . PRO A 1 292 ? 38.165 2.676 0.253 1.000 23.320 177 PRO AAA N 1
ATOM 1423 C CA . PRO A 1 292 ? 37.810 2.196 -1.082 1.000 22.410 177 PRO AAA CA 1
ATOM 1424 C C . PRO A 1 292 ? 39.069 1.992 -1.923 1.000 28.270 177 PRO AAA C 1
ATOM 1425 O O . PRO A 1 292 ? 40.096 2.633 -1.697 1.000 27.550 177 PRO AAA O 1
ATOM 1429 N N . CYS A 1 293 ? 38.999 1.057 -2.874 1.000 23.700 178 CYS AAA N 1
ATOM 1430 C CA . CYS A 1 293 ? 40.150 0.788 -3.724 1.000 21.860 178 CYS AAA CA 1
ATOM 1431 C C . CYS A 1 293 ? 39.820 1.100 -5.176 1.000 27.240 178 CYS AAA C 1
ATOM 1432 O O . CYS A 1 293 ? 38.675 0.954 -5.612 1.000 26.210 178 CYS AAA O 1
ATOM 1435 N N . GLY A 1 294 ? 40.859 1.460 -5.935 1.000 23.090 179 GLY AAA N 1
ATOM 1436 C CA . GLY A 1 294 ? 40.727 1.666 -7.367 1.000 23.560 179 GLY AAA CA 1
ATOM 1437 C C . GLY A 1 294 ? 40.310 0.399 -8.116 1.000 28.650 179 GLY AAA C 1
ATOM 1438 O O . GLY A 1 294 ? 39.778 0.500 -9.218 1.000 27.360 179 GLY AAA O 1
ATOM 1439 N N . CYS A 1 295 ? 40.507 -0.793 -7.515 1.000 23.240 180 CYS AAA N 1
ATOM 1440 C CA . CYS A 1 295 ? 40.061 -2.019 -8.170 1.000 23.250 180 CYS AAA CA 1
ATOM 1441 C C . CYS A 1 295 ? 38.554 -2.241 -8.004 1.000 25.050 180 CYS AAA C 1
ATOM 1442 O O . CYS A 1 295 ? 38.013 -3.192 -8.571 1.000 26.630 180 CYS AAA O 1
ATOM 1445 N N . LYS A 1 296 ? 37.916 -1.392 -7.193 1.000 22.860 181 LYS AAA N 1
ATOM 1446 C CA . LYS A 1 296 ? 36.492 -1.348 -6.882 1.000 24.450 181 LYS AAA CA 1
ATOM 1447 C C . LYS A 1 296 ? 36.118 -2.244 -5.703 1.000 26.030 181 LYS AAA C 1
ATOM 1448 O O . LYS A 1 296 ? 34.973 -2.215 -5.264 1.000 27.160 181 LYS AAA O 1
ATOM 1454 N N . ASN A 1 297 ? 37.096 -2.968 -5.146 1.000 24.910 182 ASN AAA N 1
ATOM 1455 C CA . ASN A 1 297 ? 36.904 -3.662 -3.888 1.000 23.860 182 ASN AAA CA 1
ATOM 1456 C C . ASN A 1 297 ? 37.132 -2.663 -2.747 1.000 28.810 182 ASN AAA C 1
ATOM 1457 O O . ASN A 1 297 ? 37.239 -1.458 -2.982 1.000 24.590 182 ASN AAA O 1
ATOM 1462 N N . SER A 1 298 ? 37.085 -3.158 -1.506 1.000 23.420 183 SER AAA N 1
ATOM 1463 C CA . SER A 1 298 ? 37.283 -2.315 -0.336 1.000 25.480 183 SER AAA CA 1
ATOM 1464 C C . SER A 1 298 ? 38.138 -3.025 0.705 1.000 24.850 183 SER AAA C 1
ATOM 1465 O O . SER A 1 298 ? 38.027 -4.236 0.909 1.000 22.700 183 SER AAA O 1
ATOM 1468 N N . GLY A 1 299 ? 38.995 -2.248 1.379 1.000 23.980 184 GLY AAA N 1
ATOM 1469 C CA . GLY A 1 299 ? 39.838 -2.858 2.388 1.000 20.950 184 GLY AAA CA 1
ATOM 1470 C C . GLY A 1 299 ? 41.097 -3.509 1.819 1.000 18.800 184 GLY AAA C 1
ATOM 1471 O O . GLY A 1 299 ? 41.804 -4.210 2.544 1.000 20.040 184 GLY AAA O 1
ATOM 1472 N N . CYS A 1 300 ? 41.416 -3.235 0.546 1.000 19.000 185 CYS AAA N 1
ATOM 1473 C CA . CYS A 1 300 ? 42.631 -3.745 -0.076 1.000 18.010 185 CYS AAA CA 1
ATOM 1474 C C . CYS A 1 300 ? 43.851 -3.071 0.549 1.000 19.350 185 CYS AAA C 1
ATOM 1475 O O . CYS A 1 300 ? 43.831 -1.865 0.787 1.000 19.900 185 CYS AAA O 1
ATOM 1478 N N . ILE A 1 301 ? 44.923 -3.828 0.780 1.000 18.370 186 ILE AAA N 1
ATOM 1479 C CA A ILE A 1 301 ? 46.078 -3.317 1.508 0.600 18.170 186 ILE AAA CA 1
ATOM 1480 C CA B ILE A 1 301 ? 46.065 -3.304 1.517 0.400 18.830 186 ILE AAA CA 1
ATOM 1481 C C . ILE A 1 301 ? 46.826 -2.249 0.702 1.000 20.400 186 ILE AAA C 1
ATOM 1482 O O . ILE A 1 301 ? 47.624 -1.497 1.277 1.000 19.250 186 ILE AAA O 1
ATOM 1491 N N . ASP A 1 302 ? 46.554 -2.169 -0.612 1.000 19.250 187 ASP AAA N 1
ATOM 1492 C CA . ASP A 1 302 ? 47.053 -1.109 -1.500 1.000 18.830 187 ASP AAA CA 1
ATOM 1493 C C . ASP A 1 302 ? 46.842 0.276 -0.881 1.000 20.820 187 ASP AAA C 1
ATOM 1494 O O . ASP A 1 302 ? 47.641 1.185 -1.108 1.000 20.640 187 ASP AAA O 1
ATOM 1499 N N . ASN A 1 303 ? 45.762 0.441 -0.124 1.000 18.330 188 ASN AAA N 1
ATOM 1500 C CA . ASN A 1 303 ? 45.318 1.717 0.423 1.000 18.870 188 ASN AAA CA 1
ATOM 1501 C C . ASN A 1 303 ? 45.733 1.912 1.882 1.000 18.880 188 ASN AAA C 1
ATOM 1502 O O . ASN A 1 303 ? 45.258 2.863 2.521 1.000 18.190 188 ASN AAA O 1
ATOM 1507 N N . TYR A 1 304 ? 46.628 1.042 2.387 1.000 16.980 189 TYR AAA N 1
ATOM 1508 C CA . TYR A 1 304 ? 47.062 1.068 3.774 1.000 17.000 189 TYR AAA CA 1
ATOM 1509 C C . TYR A 1 304 ? 48.580 1.093 3.898 1.000 18.700 189 TYR AAA C 1
ATOM 1510 O O . TYR A 1 304 ? 49.104 1.844 4.729 1.000 20.280 189 TYR AAA O 1
ATOM 1519 N N . LEU A 1 305 ? 49.292 0.231 3.152 1.000 17.580 190 LEU AAA N 1
ATOM 1520 C CA . LEU A 1 305 ? 50.725 0.047 3.349 1.000 15.890 190 LEU AAA CA 1
ATOM 1521 C C . LEU A 1 305 ? 51.575 0.887 2.394 1.000 17.940 190 LEU AAA C 1
ATOM 1522 O O . LEU A 1 305 ? 52.793 0.915 2.540 1.000 18.700 190 LEU AAA O 1
ATOM 1527 N N . SER A 1 306 ? 50.934 1.489 1.393 1.000 18.250 191 SER AAA N 1
ATOM 1528 C CA . SER A 1 306 ? 51.622 2.332 0.422 1.000 17.650 191 SER AAA CA 1
ATOM 1529 C C . SER A 1 306 ? 51.971 3.654 1.108 1.000 19.710 191 SER AAA C 1
ATOM 1530 O O . SER A 1 306 ? 51.515 3.892 2.226 1.000 18.360 191 SER AAA O 1
ATOM 1533 N N . GLY A 1 307 ? 52.794 4.496 0.467 1.000 18.660 192 GLY AAA N 1
ATOM 1534 C CA . GLY A 1 307 ? 52.951 5.839 1.031 1.000 20.500 192 GLY AAA CA 1
ATOM 1535 C C . GLY A 1 307 ? 51.608 6.588 1.082 1.000 18.120 192 GLY AAA C 1
ATOM 1536 O O . GLY A 1 307 ? 51.311 7.322 2.022 1.000 18.120 192 GLY AAA O 1
ATOM 1537 N N . ARG A 1 308 ? 50.752 6.391 0.077 1.000 18.460 193 ARG AAA N 1
ATOM 1538 C CA . ARG A 1 308 ? 49.412 6.969 0.112 1.000 18.670 193 ARG AAA CA 1
ATOM 1539 C C . ARG A 1 308 ? 48.619 6.428 1.307 1.000 21.410 193 ARG AAA C 1
ATOM 1540 O O . ARG A 1 308 ? 47.924 7.163 2.001 1.000 17.750 193 ARG AAA O 1
ATOM 1548 N N . GLY A 1 309 ? 48.681 5.108 1.511 1.000 17.900 194 GLY AAA N 1
ATOM 1549 C CA . GLY A 1 309 ? 47.947 4.531 2.633 1.000 16.910 194 GLY AAA CA 1
ATOM 1550 C C . GLY A 1 309 ? 48.437 5.043 3.991 1.000 16.320 194 GLY AAA C 1
ATOM 1551 O O . GLY A 1 309 ? 47.633 5.248 4.889 1.000 18.310 194 GLY AAA O 1
ATOM 1552 N N . PHE A 1 310 ? 49.749 5.206 4.120 1.000 16.240 195 PHE AAA N 1
ATOM 1553 C CA . PHE A 1 310 ? 50.375 5.751 5.315 1.000 14.460 195 PHE AAA CA 1
ATOM 1554 C C . PHE A 1 310 ? 49.761 7.132 5.578 1.000 15.810 195 PHE AAA C 1
ATOM 1555 O O . PHE A 1 310 ? 49.398 7.450 6.706 1.000 17.440 195 PHE AAA O 1
ATOM 1563 N N . GLU A 1 311 ? 49.646 7.946 4.528 1.000 16.840 196 GLU AAA N 1
ATOM 1564 C CA . GLU A 1 311 ? 48.999 9.260 4.635 1.000 16.780 196 GLU AAA CA 1
ATOM 1565 C C . GLU A 1 311 ? 47.521 9.155 5.005 1.000 18.750 196 GLU AAA C 1
ATOM 1566 O O . GLU A 1 311 ? 47.032 9.899 5.854 1.000 18.340 196 GLU AAA O 1
ATOM 1572 N N . GLN A 1 312 ? 46.794 8.249 4.351 1.000 17.160 197 GLN AAA N 1
ATOM 1573 C CA . GLN A 1 312 ? 45.362 8.141 4.591 1.000 16.580 197 GLN AAA CA 1
ATOM 1574 C C . GLN A 1 312 ? 45.096 7.676 6.022 1.000 17.080 197 GLN AAA C 1
ATOM 1575 O O . GLN A 1 312 ? 44.135 8.114 6.640 1.000 17.400 197 GLN AAA O 1
ATOM 1581 N N . LEU A 1 313 ? 45.945 6.788 6.544 1.000 17.210 198 LEU AAA N 1
ATOM 1582 C CA . LEU A 1 313 ? 45.776 6.325 7.912 1.000 17.090 198 LEU AAA CA 1
ATOM 1583 C C . LEU A 1 313 ? 46.025 7.467 8.885 1.000 19.550 198 LEU AAA C 1
ATOM 1584 O O . LEU A 1 313 ? 45.311 7.578 9.873 1.000 18.460 198 LEU AAA O 1
ATOM 1589 N N . TYR A 1 314 ? 47.051 8.289 8.613 1.000 17.940 199 TYR AAA N 1
ATOM 1590 C CA . TYR A 1 314 ? 47.301 9.447 9.467 1.000 17.210 199 TYR AAA CA 1
ATOM 1591 C C . TYR A 1 314 ? 46.061 10.348 9.481 1.000 20.090 199 TYR AAA C 1
ATOM 1592 O O . TYR A 1 314 ? 45.589 10.746 10.551 1.000 18.690 199 TYR AAA O 1
ATOM 1601 N N . ASP A 1 315 ? 45.546 10.684 8.285 1.000 18.410 200 ASP AAA N 1
ATOM 1602 C CA . ASP A 1 315 ? 44.422 11.608 8.171 1.000 18.750 200 ASP AAA CA 1
ATOM 1603 C C . ASP A 1 315 ? 43.193 11.018 8.867 1.000 20.900 200 ASP AAA C 1
ATOM 1604 O O . ASP A 1 315 ? 42.466 11.720 9.555 1.000 19.850 200 ASP AAA O 1
ATOM 1609 N N . HIS A 1 316 ? 42.989 9.699 8.743 1.000 17.880 201 HIS AAA N 1
ATOM 1610 C CA . HIS A 1 316 ? 41.811 9.096 9.355 1.000 18.280 201 HIS AAA CA 1
ATOM 1611 C C . HIS A 1 316 ? 41.822 9.313 10.864 1.000 18.040 201 HIS AAA C 1
ATOM 1612 O O . HIS A 1 316 ? 40.803 9.681 11.465 1.000 19.600 201 HIS AAA O 1
ATOM 1619 N N . TYR A 1 317 ? 42.972 9.081 11.499 1.000 17.020 202 TYR AAA N 1
ATOM 1620 C CA . TYR A 1 317 ? 43.039 9.160 12.955 1.000 18.730 202 TYR AAA CA 1
ATOM 1621 C C . TYR A 1 317 ? 43.215 10.589 13.473 1.000 23.050 202 TYR AAA C 1
ATOM 1622 O O . TYR A 1 317 ? 42.805 10.864 14.600 1.000 22.350 202 TYR AAA O 1
ATOM 1631 N N . PHE A 1 318 ? 43.781 11.498 12.664 1.000 19.080 203 PHE AAA N 1
ATOM 1632 C CA . PHE A 1 318 ? 44.189 12.800 13.217 1.000 18.850 203 PHE AAA CA 1
ATOM 1633 C C . PHE A 1 318 ? 43.575 14.005 12.498 1.000 23.120 203 PHE AAA C 1
ATOM 1634 O O . PHE A 1 318 ? 43.790 15.138 12.948 1.000 21.980 203 PHE AAA O 1
ATOM 1642 N N . SER A 1 319 ? 42.804 13.751 11.427 1.000 20.270 204 SER AAA N 1
ATOM 1643 C CA A SER A 1 319 ? 42.085 14.773 10.669 0.700 20.940 204 SER AAA CA 1
ATOM 1644 C CA B SER A 1 319 ? 42.099 14.754 10.637 0.300 22.060 204 SER AAA CA 1
ATOM 1645 C C . SER A 1 319 ? 42.998 15.924 10.230 1.000 24.000 204 SER AAA C 1
ATOM 1646 O O . SER A 1 319 ? 42.717 17.086 10.531 1.000 21.630 204 SER AAA O 1
ATOM 1651 N N . GLU A 1 320 ? 44.071 15.597 9.520 1.000 20.870 205 GLU AAA N 1
ATOM 1652 C CA . GLU A 1 320 ? 44.926 16.568 8.861 1.000 17.900 205 GLU AAA CA 1
ATOM 1653 C C . GLU A 1 320 ? 45.588 15.859 7.693 1.000 22.060 205 GLU AAA C 1
ATOM 1654 O O . GLU A 1 320 ? 46.046 14.732 7.849 1.000 21.090 205 GLU AAA O 1
ATOM 1660 N N . LYS A 1 321 ? 45.596 16.521 6.527 1.000 21.570 206 LYS AAA N 1
ATOM 1661 C CA . LYS A 1 321 ? 46.132 15.945 5.302 1.000 19.880 206 LYS AAA CA 1
ATOM 1662 C C . LYS A 1 321 ? 47.619 16.253 5.158 1.000 24.640 206 LYS AAA C 1
ATOM 1663 O O . LYS A 1 321 ? 48.007 17.191 4.470 1.000 28.960 206 LYS AAA O 1
ATOM 1669 N N . LEU A 1 322 ? 48.449 15.434 5.800 1.000 20.590 207 LEU AAA N 1
ATOM 1670 C CA . LEU A 1 322 ? 49.893 15.589 5.764 1.000 18.690 207 LEU AAA CA 1
ATOM 1671 C C . LEU A 1 322 ? 50.477 14.584 4.775 1.000 26.120 207 LEU AAA C 1
ATOM 1672 O O . LEU A 1 322 ? 49.984 13.466 4.651 1.000 20.800 207 LEU AAA O 1
ATOM 1677 N N . SER A 1 323 ? 51.596 14.952 4.151 1.000 18.140 208 SER AAA N 1
ATOM 1678 C CA . SER A 1 323 ? 52.314 14.020 3.286 1.000 19.350 208 SER AAA CA 1
ATOM 1679 C C . SER A 1 323 ? 53.106 13.006 4.108 1.000 19.020 208 SER AAA C 1
ATOM 1680 O O . SER A 1 323 ? 53.397 13.240 5.278 1.000 18.370 208 SER AAA O 1
ATOM 1683 N N . ALA A 1 324 ? 53.485 11.863 3.491 1.000 17.440 209 ALA AAA N 1
ATOM 1684 C CA . ALA A 1 324 ? 54.308 10.902 4.200 1.000 17.000 209 ALA AAA CA 1
ATOM 1685 C C . ALA A 1 324 ? 55.614 11.551 4.681 1.000 19.870 209 ALA AAA C 1
ATOM 1686 O O . ALA A 1 324 ? 56.000 11.370 5.832 1.000 19.170 209 ALA AAA O 1
ATOM 1688 N N . PRO A 1 325 ? 56.386 12.290 3.838 1.000 19.820 210 PRO AAA N 1
ATOM 1689 C CA . PRO A 1 325 ? 57.619 12.910 4.338 1.000 22.750 210 PRO AAA CA 1
ATOM 1690 C C . PRO A 1 325 ? 57.382 13.871 5.508 1.000 19.190 210 PRO AAA C 1
ATOM 1691 O O . PRO A 1 325 ? 58.183 13.921 6.425 1.000 20.560 210 PRO AAA O 1
ATOM 1695 N N . GLU A 1 326 ? 56.271 14.600 5.489 1.000 18.510 211 GLU AAA N 1
ATOM 1696 C CA A GLU A 1 326 ? 55.969 15.517 6.578 0.500 18.480 211 GLU AAA CA 1
ATOM 1697 C CA B GLU A 1 326 ? 55.911 15.509 6.558 0.500 18.780 211 GLU AAA CA 1
ATOM 1698 C C . GLU A 1 326 ? 55.686 14.739 7.864 1.000 22.680 211 GLU AAA C 1
ATOM 1699 O O . GLU A 1 326 ? 56.163 15.128 8.918 1.000 19.230 211 GLU AAA O 1
ATOM 1710 N N . ILE A 1 327 ? 54.900 13.652 7.778 1.000 17.480 212 ILE AAA N 1
ATOM 1711 C CA . ILE A 1 327 ? 54.592 12.860 8.965 1.000 15.760 212 ILE AAA CA 1
ATOM 1712 C C . ILE A 1 327 ? 55.883 12.289 9.534 1.000 17.370 212 ILE AAA C 1
ATOM 1713 O O . ILE A 1 327 ? 56.061 12.282 10.747 1.000 17.410 212 ILE AAA O 1
ATOM 1718 N N . ILE A 1 328 ? 56.752 11.775 8.654 1.000 16.600 213 ILE AAA N 1
ATOM 1719 C CA . ILE A 1 328 ? 58.016 11.190 9.073 1.000 16.140 213 ILE AAA CA 1
ATOM 1720 C C . ILE A 1 328 ? 58.875 12.259 9.756 1.000 15.410 213 ILE AAA C 1
ATOM 1721 O O . ILE A 1 328 ? 59.492 11.997 10.778 1.000 16.930 213 ILE AAA O 1
ATOM 1726 N N . ALA A 1 329 ? 58.877 13.474 9.195 1.000 17.640 214 ALA AAA N 1
ATOM 1727 C CA . ALA A 1 329 ? 59.628 14.544 9.845 1.000 18.410 214 ALA AAA CA 1
ATOM 1728 C C . ALA A 1 329 ? 59.078 14.856 11.237 1.000 19.340 214 ALA AAA C 1
ATOM 1729 O O . ALA A 1 329 ? 59.852 15.061 12.166 1.000 20.370 214 ALA AAA O 1
ATOM 1731 N N . HIS A 1 330 ? 57.750 14.891 11.395 1.000 18.570 215 HIS AAA N 1
ATOM 1732 C CA . HIS A 1 330 ? 57.164 15.117 12.705 1.000 17.070 215 HIS AAA CA 1
ATOM 1733 C C . HIS A 1 330 ? 57.560 13.982 13.656 1.000 18.500 215 HIS AAA C 1
ATOM 1734 O O . HIS A 1 330 ? 57.842 14.204 14.838 1.000 17.180 215 HIS AAA O 1
ATOM 1741 N N . TYR A 1 331 ? 57.522 12.743 13.135 1.000 17.200 216 TYR AAA N 1
ATOM 1742 C CA . TYR A 1 331 ? 57.980 11.590 13.894 1.000 16.560 216 TYR AAA CA 1
ATOM 1743 C C . TYR A 1 331 ? 59.410 11.792 14.400 1.000 18.030 216 TYR AAA C 1
ATOM 1744 O O . TYR A 1 331 ? 59.681 11.513 15.569 1.000 19.150 216 TYR AAA O 1
ATOM 1753 N N . GLU A 1 332 ? 60.317 12.264 13.521 1.000 18.810 217 GLU AAA N 1
ATOM 1754 C CA . GLU A 1 332 ? 61.725 12.435 13.880 1.000 21.450 217 GLU AAA CA 1
ATOM 1755 C C . GLU A 1 332 ? 61.865 13.487 14.987 1.000 23.120 217 GLU AAA C 1
ATOM 1756 O O . GLU A 1 332 ? 62.807 13.415 15.771 1.000 26.780 217 GLU AAA O 1
ATOM 1762 N N . GLN A 1 333 ? 60.908 14.424 15.074 1.000 19.030 218 GLN AAA N 1
ATOM 1763 C CA . GLN A 1 333 ? 60.893 15.426 16.129 1.000 20.890 218 GLN AAA CA 1
ATOM 1764 C C . GLN A 1 333 ? 60.192 14.901 17.386 1.000 24.020 218 GLN AAA C 1
ATOM 1765 O O . GLN A 1 333 ? 60.116 15.605 18.387 1.000 22.450 218 GLN AAA O 1
ATOM 1771 N N . GLY A 1 334 ? 59.650 13.684 17.333 1.000 18.440 219 GLY AAA N 1
ATOM 1772 C CA . GLY A 1 334 ? 59.004 13.070 18.495 1.000 19.350 219 GLY AAA CA 1
ATOM 1773 C C . GLY A 1 334 ? 57.605 13.609 18.782 1.000 18.610 219 GLY AAA C 1
ATOM 1774 O O . GLY A 1 334 ? 57.114 13.477 19.902 1.000 20.520 219 GLY AAA O 1
ATOM 1775 N N . GLU A 1 335 ? 56.949 14.190 17.769 1.000 19.890 220 GLU AAA N 1
ATOM 1776 C CA . GLU A 1 335 ? 55.624 14.763 17.943 1.000 19.250 220 GLU AAA CA 1
ATOM 1777 C C . GLU A 1 335 ? 54.625 13.636 18.212 1.000 21.190 220 GLU AAA C 1
ATOM 1778 O O . GLU A 1 335 ? 54.644 12.621 17.519 1.000 19.310 220 GLU AAA O 1
ATOM 1784 N N . ARG A 1 336 ? 53.740 13.846 19.192 1.000 18.280 221 ARG AAA N 1
ATOM 1785 C CA . ARG A 1 336 ? 52.842 12.824 19.737 1.000 17.820 221 ARG AAA CA 1
ATOM 1786 C C . ARG A 1 336 ? 52.023 12.078 18.670 1.000 18.480 221 ARG AAA C 1
ATOM 1787 O O . ARG A 1 336 ? 51.980 10.849 18.675 1.000 19.050 221 ARG AAA O 1
ATOM 1795 N N . ARG A 1 337 ? 51.307 12.803 17.807 1.000 15.890 222 ARG AAA N 1
ATOM 1796 C CA . ARG A 1 337 ? 50.426 12.165 16.829 1.000 14.900 222 ARG AAA CA 1
ATOM 1797 C C . ARG A 1 337 ? 51.252 11.314 15.858 1.000 17.050 222 ARG AAA C 1
ATOM 1798 O O . ARG A 1 337 ? 50.884 10.172 15.526 1.000 16.580 222 ARG AAA O 1
ATOM 1806 N N . ALA A 1 338 ? 52.357 11.862 15.368 1.000 16.960 223 ALA AAA N 1
ATOM 1807 C CA . ALA A 1 338 ? 53.199 11.144 14.416 1.000 18.540 223 ALA AAA CA 1
ATOM 1808 C C . ALA A 1 338 ? 53.809 9.886 15.050 1.000 18.060 223 ALA AAA C 1
ATOM 1809 O O . ALA A 1 338 ? 53.922 8.851 14.393 1.000 17.480 223 ALA AAA O 1
ATOM 1811 N N . VAL A 1 339 ? 54.210 9.982 16.325 1.000 15.980 224 VAL AAA N 1
ATOM 1812 C CA . VAL A 1 339 ? 54.770 8.833 17.028 1.000 17.180 224 VAL AAA CA 1
ATOM 1813 C C . VAL A 1 339 ? 53.699 7.738 17.142 1.000 17.620 224 VAL AAA C 1
ATOM 1814 O O . VAL A 1 339 ? 53.982 6.552 16.905 1.000 18.030 224 VAL AAA O 1
ATOM 1818 N N . GLN A 1 340 ? 52.478 8.127 17.527 1.000 15.540 225 GLN AAA N 1
ATOM 1819 C CA . GLN A 1 340 ? 51.382 7.160 17.608 1.000 15.170 225 GLN AAA CA 1
ATOM 1820 C C . GLN A 1 340 ? 51.108 6.545 16.226 1.000 17.970 225 GLN AAA C 1
ATOM 1821 O O . GLN A 1 340 ? 50.897 5.326 16.092 1.000 16.280 225 GLN AAA O 1
ATOM 1827 N N . HIS A 1 341 ? 51.052 7.395 15.193 1.000 15.590 226 HIS AAA N 1
ATOM 1828 C CA . HIS A 1 341 ? 50.816 6.916 13.832 1.000 16.150 226 HIS AAA CA 1
ATOM 1829 C C . HIS A 1 341 ? 51.879 5.904 13.399 1.000 18.030 226 HIS AAA C 1
ATOM 1830 O O . HIS A 1 341 ? 51.565 4.852 12.828 1.000 16.650 226 HIS AAA O 1
ATOM 1837 N N . VAL A 1 342 ? 53.146 6.240 13.636 1.000 15.230 227 VAL AAA N 1
ATOM 1838 C CA . VAL A 1 342 ? 54.223 5.390 13.143 1.000 15.150 227 VAL AAA CA 1
ATOM 1839 C C . VAL A 1 342 ? 54.225 4.035 13.875 1.000 16.650 227 VAL AAA C 1
ATOM 1840 O O . VAL A 1 342 ? 54.478 3.017 13.245 1.000 17.850 227 VAL AAA O 1
ATOM 1844 N N . GLU A 1 343 ? 53.922 4.032 15.182 1.000 15.900 228 GLU AAA N 1
ATOM 1845 C CA . GLU A 1 343 ? 53.812 2.774 15.918 1.000 16.490 228 GLU AAA CA 1
ATOM 1846 C C . GLU A 1 343 ? 52.724 1.900 15.296 1.000 18.330 228 GLU AAA C 1
ATOM 1847 O O . GLU A 1 343 ? 52.949 0.704 15.062 1.000 18.770 228 GLU AAA O 1
ATOM 1853 N N . ARG A 1 344 ? 51.560 2.497 15.057 1.000 15.520 229 ARG AAA N 1
ATOM 1854 C CA A ARG A 1 344 ? 50.434 1.777 14.485 0.600 16.750 229 ARG AAA CA 1
ATOM 1855 C CA B ARG A 1 344 ? 50.418 1.802 14.473 0.400 15.730 229 ARG AAA CA 1
ATOM 1856 C C . ARG A 1 344 ? 50.818 1.257 13.103 1.000 17.750 229 ARG AAA C 1
ATOM 1857 O O . ARG A 1 344 ? 50.533 0.100 12.761 1.000 17.470 229 ARG AAA O 1
ATOM 1872 N N . PHE A 1 345 ? 51.457 2.124 12.303 1.000 16.460 230 PHE AAA N 1
ATOM 1873 C CA . PHE A 1 345 ? 51.788 1.733 10.945 1.000 15.440 230 PHE AAA CA 1
ATOM 1874 C C . PHE A 1 345 ? 52.819 0.600 10.927 1.000 17.030 230 PHE AAA C 1
ATOM 1875 O O . PHE A 1 345 ? 52.708 -0.314 10.096 1.000 17.740 230 PHE AAA O 1
ATOM 1883 N N . MET A 1 346 ? 53.844 0.674 11.778 1.000 15.990 231 MET AAA N 1
ATOM 1884 C CA A MET A 1 346 ? 54.904 -0.328 11.776 0.500 17.120 231 MET AAA CA 1
ATOM 1885 C CA B MET A 1 346 ? 54.899 -0.331 11.767 0.500 16.890 231 MET AAA CA 1
ATOM 1886 C C . MET A 1 346 ? 54.299 -1.683 12.144 1.000 17.550 231 MET AAA C 1
ATOM 1887 O O . MET A 1 346 ? 54.667 -2.696 11.575 1.000 17.930 231 MET AAA O 1
ATOM 1896 N N . GLU A 1 347 ? 53.389 -1.676 13.116 1.000 17.900 232 GLU AAA N 1
ATOM 1897 C CA . GLU A 1 347 ? 52.750 -2.926 13.523 1.000 15.820 232 GLU AAA CA 1
ATOM 1898 C C . GLU A 1 347 ? 51.849 -3.431 12.404 1.000 17.450 232 GLU AAA C 1
ATOM 1899 O O . GLU A 1 347 ? 51.865 -4.629 12.110 1.000 18.510 232 GLU AAA O 1
ATOM 1905 N N . LEU A 1 348 ? 51.093 -2.535 11.756 1.000 16.490 233 LEU AAA N 1
ATOM 1906 C CA . LEU A 1 348 ? 50.228 -2.928 10.649 1.000 18.260 233 LEU AAA CA 1
ATOM 1907 C C . LEU A 1 348 ? 51.039 -3.541 9.508 1.000 18.460 233 LEU AAA C 1
ATOM 1908 O O . LEU A 1 348 ? 50.665 -4.576 8.950 1.000 16.370 233 LEU AAA O 1
ATOM 1913 N N . LEU A 1 349 ? 52.141 -2.885 9.158 1.000 15.130 234 LEU AAA N 1
ATOM 1914 C CA . LEU A 1 349 ? 53.032 -3.402 8.129 1.000 15.680 234 LEU AAA CA 1
ATOM 1915 C C . LEU A 1 349 ? 53.551 -4.795 8.495 1.000 16.660 234 LEU AAA C 1
ATOM 1916 O O . LEU A 1 349 ? 53.584 -5.681 7.644 1.000 16.970 234 LEU AAA O 1
ATOM 1921 N N . ALA A 1 350 ? 54.016 -4.972 9.727 1.000 16.410 235 ALA AAA N 1
ATOM 1922 C CA . ALA A 1 350 ? 54.553 -6.265 10.147 1.000 15.090 235 ALA AAA CA 1
ATOM 1923 C C . ALA A 1 350 ? 53.471 -7.346 10.095 1.000 16.980 235 ALA AAA C 1
ATOM 1924 O O . ALA A 1 350 ? 53.744 -8.475 9.671 1.000 17.540 235 ALA AAA O 1
ATOM 1926 N N . ILE A 1 351 ? 52.260 -7.009 10.536 1.000 15.470 236 ILE AAA N 1
ATOM 1927 C CA . ILE A 1 351 ? 51.186 -8.003 10.534 1.000 15.780 236 ILE AAA CA 1
ATOM 1928 C C . ILE A 1 351 ? 50.878 -8.414 9.100 1.000 18.580 236 ILE AAA C 1
ATOM 1929 O O . ILE A 1 351 ? 50.733 -9.609 8.809 1.000 15.990 236 ILE AAA O 1
ATOM 1934 N N . CYS A 1 352 ? 50.704 -7.419 8.216 1.000 15.140 237 CYS AAA N 1
ATOM 1935 C CA . CYS A 1 352 ? 50.308 -7.735 6.842 1.000 14.750 237 CYS AAA CA 1
ATOM 1936 C C . CYS A 1 352 ? 51.412 -8.524 6.141 1.000 16.850 237 CYS AAA C 1
ATOM 1937 O O . CYS A 1 352 ? 51.140 -9.499 5.452 1.000 17.260 237 CYS AAA O 1
ATOM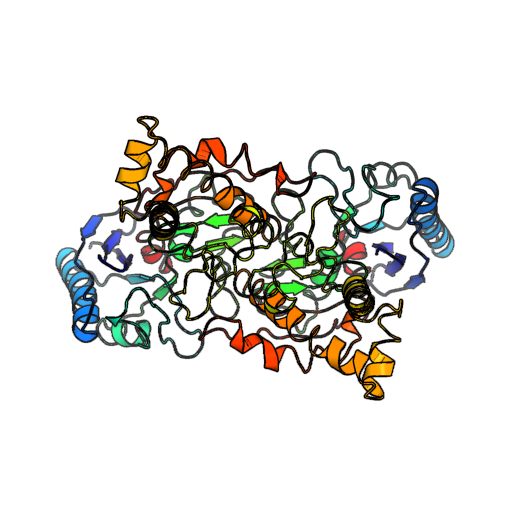 1940 N N . LEU A 1 353 ? 52.663 -8.102 6.306 1.000 16.000 238 LEU AAA N 1
ATOM 1941 C CA . LEU A 1 353 ? 53.738 -8.803 5.625 1.000 16.510 238 LEU AAA CA 1
ATOM 1942 C C . LEU A 1 353 ? 53.952 -10.184 6.246 1.000 17.890 238 LEU AAA C 1
ATOM 1943 O O . LEU A 1 353 ? 54.305 -11.108 5.523 1.000 17.670 238 LEU AAA O 1
ATOM 1948 N N . ALA A 1 354 ? 53.698 -10.353 7.549 1.000 16.080 239 ALA AAA N 1
ATOM 1949 C CA . ALA A 1 354 ? 53.821 -11.685 8.138 1.000 16.870 239 ALA AAA CA 1
ATOM 1950 C C . ALA A 1 354 ? 52.814 -12.632 7.488 1.000 14.620 239 ALA AAA C 1
ATOM 1951 O O . ALA A 1 354 ? 53.134 -13.810 7.285 1.000 16.920 239 ALA AAA O 1
ATOM 1953 N N . ASN A 1 355 ? 51.578 -12.158 7.267 1.000 15.400 240 ASN AAA N 1
ATOM 1954 C CA . ASN A 1 355 ? 50.599 -13.010 6.586 1.000 15.690 240 ASN AAA CA 1
ATOM 1955 C C . ASN A 1 355 ? 51.132 -13.384 5.205 1.000 18.770 240 ASN AAA C 1
ATOM 1956 O O . ASN A 1 355 ? 51.101 -14.551 4.818 1.000 17.960 240 ASN AAA O 1
ATOM 1961 N N . ILE A 1 356 ? 51.619 -12.392 4.443 1.000 16.170 241 ILE AAA N 1
ATOM 1962 C CA A ILE A 1 356 ? 52.106 -12.653 3.092 0.700 16.630 241 ILE AAA CA 1
ATOM 1963 C CA B ILE A 1 356 ? 52.111 -12.647 3.094 0.300 17.090 241 ILE AAA CA 1
ATOM 1964 C C . ILE A 1 356 ? 53.289 -13.622 3.134 1.000 18.890 241 ILE AAA C 1
ATOM 1965 O O . ILE A 1 356 ? 53.379 -14.519 2.306 1.000 18.980 241 ILE AAA O 1
ATOM 1974 N N . PHE A 1 357 ? 54.196 -13.458 4.106 1.000 15.400 242 PHE AAA N 1
ATOM 1975 C CA . PHE A 1 357 ? 55.373 -14.312 4.179 1.000 15.150 242 PHE AAA CA 1
ATOM 1976 C C . PHE A 1 357 ? 55.036 -15.739 4.643 1.000 16.420 242 PHE AAA C 1
ATOM 1977 O O . PHE A 1 357 ? 55.828 -16.670 4.441 1.000 17.220 242 PHE AAA O 1
ATOM 1985 N N . THR A 1 358 ? 53.897 -15.916 5.312 1.000 16.130 243 THR AAA N 1
ATOM 1986 C CA . THR A 1 358 ? 53.472 -17.265 5.715 1.000 16.900 243 THR AAA CA 1
ATOM 1987 C C . THR A 1 358 ? 52.989 -18.018 4.467 1.000 19.440 243 THR AAA C 1
ATOM 1988 O O . THR A 1 358 ? 53.128 -19.228 4.381 1.000 20.430 243 THR AAA O 1
ATOM 1992 N N . CYS A 1 359 ? 52.465 -17.287 3.486 1.000 17.480 244 CYS AAA N 1
ATOM 1993 C CA . CYS A 1 359 ? 52.090 -17.885 2.206 1.000 19.240 244 CYS AAA CA 1
ATOM 1994 C C . CYS A 1 359 ? 53.321 -18.073 1.302 1.000 21.370 244 CYS AAA C 1
ATOM 1995 O O . CYS A 1 359 ? 53.550 -19.157 0.756 1.000 19.710 244 CYS AAA O 1
ATOM 1998 N N . LEU A 1 360 ? 54.131 -17.022 1.136 1.000 16.840 245 LEU AAA N 1
ATOM 1999 C CA A LEU A 1 360 ? 55.174 -17.000 0.111 0.700 17.770 245 LEU AAA CA 1
ATOM 2000 C CA B LEU A 1 360 ? 55.171 -16.989 0.114 0.300 18.040 245 LEU AAA CA 1
ATOM 2001 C C . LEU A 1 360 ? 56.545 -17.437 0.622 1.000 20.310 245 LEU AAA C 1
ATOM 2002 O O . LEU A 1 360 ? 57.344 -17.948 -0.167 1.000 21.860 245 LEU AAA O 1
ATOM 2011 N N . ASP A 1 361 ? 56.852 -17.197 1.912 1.000 16.710 246 ASP AAA N 1
ATOM 2012 C CA . ASP A 1 361 ? 58.141 -17.557 2.506 1.000 15.680 246 ASP AAA CA 1
ATOM 2013 C C . ASP A 1 361 ? 59.330 -17.201 1.617 1.000 18.700 246 ASP AAA C 1
ATOM 2014 O O . ASP A 1 361 ? 60.172 -18.031 1.302 1.000 18.930 246 ASP AAA O 1
ATOM 2019 N N . PRO A 1 362 ? 59.495 -15.923 1.227 1.000 19.010 247 PRO AAA N 1
ATOM 2020 C CA . PRO A 1 362 ? 60.564 -15.553 0.306 1.000 19.580 247 PRO AAA CA 1
ATOM 2021 C C . PRO A 1 362 ? 61.927 -15.573 0.999 1.000 20.410 247 PRO AAA C 1
ATOM 2022 O O . PRO A 1 362 ? 62.039 -15.360 2.200 1.000 18.890 247 PRO AAA O 1
ATOM 2026 N N . HIS A 1 363 ? 62.972 -15.816 0.215 1.000 16.820 248 HIS AAA N 1
ATOM 2027 C CA . HIS A 1 363 ? 64.317 -15.823 0.764 1.000 18.600 248 HIS AAA CA 1
ATOM 2028 C C . HIS A 1 363 ? 64.807 -14.399 1.007 1.000 20.930 248 HIS AAA C 1
ATOM 2029 O O . HIS A 1 363 ? 65.527 -14.170 1.975 1.000 20.200 248 HIS AAA O 1
ATOM 2036 N N . VAL A 1 364 ? 64.500 -13.506 0.067 1.000 19.000 249 VAL AAA N 1
ATOM 2037 C CA . VAL A 1 364 ? 64.924 -12.106 0.124 1.000 17.340 249 VAL AAA CA 1
ATOM 2038 C C . VAL A 1 364 ? 63.715 -11.248 -0.202 1.000 20.520 249 VAL AAA C 1
ATOM 2039 O O . VAL A 1 364 ? 62.926 -11.590 -1.090 1.000 18.990 249 VAL AAA O 1
ATOM 2043 N N . VAL A 1 365 ? 63.570 -10.124 0.524 1.000 16.470 250 VAL AAA N 1
ATOM 2044 C CA . VAL A 1 365 ? 62.528 -9.161 0.248 1.000 16.670 250 VAL AAA CA 1
ATOM 2045 C C . VAL A 1 365 ? 63.242 -7.833 0.002 1.000 19.130 250 VAL AAA C 1
ATOM 2046 O O . VAL A 1 365 ? 64.020 -7.402 0.851 1.000 19.790 250 VAL AAA O 1
ATOM 2050 N N . VAL A 1 366 ? 62.986 -7.233 -1.164 1.000 19.720 251 VAL AAA N 1
ATOM 2051 C CA A VAL A 1 366 ? 63.615 -5.967 -1.540 0.600 18.160 251 VAL AAA CA 1
ATOM 2052 C CA B VAL A 1 366 ? 63.615 -5.964 -1.475 0.400 17.870 251 VAL AAA CA 1
ATOM 2053 C C . VAL A 1 366 ? 62.527 -4.906 -1.620 1.000 19.720 251 VAL AAA C 1
ATOM 2054 O O . VAL A 1 366 ? 61.544 -5.092 -2.322 1.000 18.610 251 VAL AAA O 1
ATOM 2061 N N . LEU A 1 367 ? 62.702 -3.781 -0.905 1.000 19.180 252 LEU AAA N 1
ATOM 2062 C CA . LEU A 1 367 ? 61.665 -2.777 -0.861 1.000 16.220 252 LEU AAA CA 1
ATOM 2063 C C . LEU A 1 367 ? 62.031 -1.621 -1.786 1.000 19.220 252 LEU AAA C 1
ATOM 2064 O O . LEU A 1 367 ? 63.168 -1.146 -1.762 1.000 18.870 252 LEU AAA O 1
ATOM 2069 N N . GLY A 1 368 ? 61.037 -1.183 -2.545 1.000 17.870 253 GLY AAA N 1
ATOM 2070 C CA . GLY A 1 368 ? 61.153 -0.025 -3.426 1.000 17.620 253 GLY AAA CA 1
ATOM 2071 C C . GLY A 1 368 ? 59.937 0.874 -3.305 1.000 20.550 253 GLY AAA C 1
ATOM 2072 O O . GLY A 1 368 ? 59.031 0.633 -2.504 1.000 20.420 253 GLY AAA O 1
ATOM 2073 N N . GLY A 1 369 ? 59.936 1.946 -4.103 1.000 21.100 254 GLY AAA N 1
ATOM 2074 C CA . GLY A 1 369 ? 58.889 2.946 -4.028 1.000 20.790 254 GLY AAA CA 1
ATOM 2075 C C . GLY A 1 369 ? 59.195 4.012 -2.971 1.000 20.860 254 GLY AAA C 1
ATOM 2076 O O . GLY A 1 369 ? 60.056 3.831 -2.124 1.000 20.090 254 GLY AAA O 1
ATOM 2077 N N . GLY A 1 370 ? 58.425 5.101 -3.007 1.000 20.720 255 GLY AAA N 1
ATOM 2078 C CA . GLY A 1 370 ? 58.688 6.249 -2.145 1.000 18.900 255 GLY AAA CA 1
ATOM 2079 C C . GLY A 1 370 ? 58.839 5.863 -0.668 1.000 21.320 255 GLY AAA C 1
ATOM 2080 O O . GLY A 1 370 ? 59.770 6.300 0.017 1.000 19.610 255 GLY AAA O 1
ATOM 2081 N N . LEU A 1 371 ? 57.916 5.031 -0.162 1.000 20.690 256 LEU AAA N 1
ATOM 2082 C CA . LEU A 1 371 ? 57.938 4.754 1.269 1.000 18.470 256 LEU AAA CA 1
ATOM 2083 C C . LEU A 1 371 ? 59.118 3.882 1.680 1.000 19.820 256 LEU AAA C 1
ATOM 2084 O O . LEU A 1 371 ? 59.474 3.851 2.855 1.000 21.550 256 LEU AAA O 1
ATOM 2089 N N . SER A 1 372 ? 59.784 3.228 0.725 1.000 18.960 257 SER AAA N 1
ATOM 2090 C CA . SER A 1 372 ? 60.992 2.471 1.033 1.000 18.620 257 SER AAA CA 1
ATOM 2091 C C . SER A 1 372 ? 62.135 3.363 1.527 1.000 20.940 257 SER AAA C 1
ATOM 2092 O O . SER A 1 372 ? 63.138 2.866 2.009 1.000 20.290 257 SER AAA O 1
ATOM 2095 N N . ASN A 1 373 ? 61.972 4.687 1.398 1.000 20.430 258 ASN AAA N 1
ATOM 2096 C CA . ASN A 1 373 ? 62.984 5.598 1.919 1.000 21.590 258 ASN AAA CA 1
ATOM 2097 C C . ASN A 1 373 ? 62.825 5.819 3.429 1.000 25.060 258 ASN AAA C 1
ATOM 2098 O O . ASN A 1 373 ? 63.673 6.472 4.043 1.000 21.760 258 ASN AAA O 1
ATOM 2103 N N . PHE A 1 374 ? 61.750 5.299 4.033 1.000 20.300 259 PHE AAA N 1
ATOM 2104 C CA . PHE A 1 374 ? 61.569 5.461 5.480 1.000 18.740 259 PHE AAA CA 1
ATOM 2105 C C . PHE A 1 374 ? 62.436 4.426 6.188 1.000 22.360 259 PHE AAA C 1
ATOM 2106 O O . PHE A 1 374 ? 62.046 3.256 6.324 1.000 20.020 259 PHE AAA O 1
ATOM 2114 N N . GLU A 1 375 ? 63.607 4.866 6.674 1.000 22.940 260 GLU AAA N 1
ATOM 2115 C CA A GLU A 1 375 ? 64.666 3.975 7.126 0.500 21.680 260 GLU AAA CA 1
ATOM 2116 C CA B GLU A 1 375 ? 64.657 3.956 7.109 0.500 21.920 260 GLU AAA CA 1
ATOM 2117 C C . GLU A 1 375 ? 64.215 3.130 8.318 1.000 20.210 260 GLU AAA C 1
ATOM 2118 O O . GLU A 1 375 ? 64.692 2.014 8.512 1.000 20.630 260 GLU AAA O 1
ATOM 2129 N N . LEU A 1 376 ? 63.301 3.680 9.126 1.000 18.940 261 LEU AAA N 1
ATOM 2130 C CA . LEU A 1 376 ? 62.837 2.970 10.307 1.000 19.320 261 LEU AAA CA 1
ATOM 2131 C C . LEU A 1 376 ? 62.285 1.587 9.946 1.000 18.640 261 LEU AAA C 1
ATOM 2132 O O . LEU A 1 376 ? 62.342 0.666 10.765 1.000 20.390 261 LEU AAA O 1
ATOM 2137 N N . ILE A 1 377 ? 61.727 1.439 8.740 1.000 19.940 262 ILE AAA N 1
ATOM 2138 C CA . ILE A 1 377 ? 61.139 0.159 8.330 1.000 17.000 262 ILE AAA CA 1
ATOM 2139 C C . ILE A 1 377 ? 62.160 -0.973 8.485 1.000 19.440 262 ILE AAA C 1
ATOM 2140 O O . ILE A 1 377 ? 61.814 -2.059 8.962 1.000 19.980 262 ILE AAA O 1
ATOM 2145 N N . TYR A 1 378 ? 63.417 -0.734 8.077 1.000 17.650 263 TYR AAA N 1
ATOM 2146 C CA . TYR A 1 378 ? 64.417 -1.806 8.058 1.000 18.910 263 TYR AAA CA 1
ATOM 2147 C C . TYR A 1 378 ? 64.841 -2.226 9.458 1.000 22.140 263 TYR AAA C 1
ATOM 2148 O O . TYR A 1 378 ? 65.345 -3.334 9.633 1.000 23.160 263 TYR AAA O 1
ATOM 2157 N N . GLN A 1 379 ? 64.664 -1.321 10.427 1.000 21.450 264 GLN AAA N 1
ATOM 2158 C CA A GLN A 1 379 ? 64.952 -1.597 11.829 0.600 22.960 264 GLN AAA CA 1
ATOM 2159 C CA B GLN A 1 379 ? 64.959 -1.602 11.820 0.400 22.510 264 GLN AAA CA 1
ATOM 2160 C C . GLN A 1 379 ? 63.771 -2.326 12.461 1.000 21.320 264 GLN AAA C 1
ATOM 2161 O O . GLN A 1 379 ? 63.952 -3.291 13.198 1.000 24.650 264 GLN AAA O 1
ATOM 2172 N N . GLU A 1 380 ? 62.551 -1.861 12.166 1.000 19.400 265 GLU AAA N 1
ATOM 2173 C CA . GLU A 1 380 ? 61.375 -2.335 12.893 1.000 20.830 265 GLU AAA CA 1
ATOM 2174 C C . GLU A 1 380 ? 60.837 -3.660 12.359 1.000 24.630 265 GLU AAA C 1
ATOM 2175 O O . GLU A 1 380 ? 60.348 -4.478 13.140 1.000 21.690 265 GLU AAA O 1
ATOM 2181 N N . LEU A 1 381 ? 60.858 -3.858 11.035 1.000 22.100 266 LEU AAA N 1
ATOM 2182 C CA . LEU A 1 381 ? 60.299 -5.115 10.523 1.000 23.020 266 LEU AAA CA 1
ATOM 2183 C C . LEU A 1 381 ? 60.904 -6.364 11.154 1.000 24.020 266 LEU AAA C 1
ATOM 2184 O O . LEU A 1 381 ? 60.162 -7.267 11.573 1.000 24.450 266 LEU AAA O 1
ATOM 2189 N N . PRO A 1 382 ? 62.244 -6.543 11.201 1.000 23.340 267 PRO AAA N 1
ATOM 2190 C CA . PRO A 1 382 ? 62.814 -7.744 11.798 1.000 25.080 267 PRO AAA CA 1
ATOM 2191 C C . PRO A 1 382 ? 62.434 -7.923 13.268 1.000 25.310 267 PRO AAA C 1
ATOM 2192 O O . PRO A 1 382 ? 62.367 -9.047 13.755 1.000 28.660 267 PRO AAA O 1
ATOM 2196 N N . LYS A 1 383 ? 62.196 -6.807 13.979 1.000 20.010 268 LYS AAA N 1
ATOM 2197 C CA . LYS A 1 383 ? 61.809 -6.897 15.374 1.000 21.030 268 LYS AAA CA 1
ATOM 2198 C C . LYS A 1 383 ? 60.354 -7.350 15.510 1.000 21.860 268 LYS AAA C 1
ATOM 2199 O O . LYS A 1 383 ? 60.034 -8.064 16.457 1.000 22.480 268 LYS AAA O 1
ATOM 2205 N N . ARG A 1 384 ? 59.477 -6.904 14.597 1.000 18.990 269 ARG AAA N 1
ATOM 2206 C CA . ARG A 1 384 ? 58.038 -7.077 14.767 1.000 18.840 269 ARG AAA CA 1
ATOM 2207 C C . ARG A 1 384 ? 57.483 -8.301 14.033 1.000 19.160 269 ARG AAA C 1
ATOM 2208 O O . ARG A 1 384 ? 56.409 -8.769 14.414 1.000 22.260 269 ARG AAA O 1
ATOM 2216 N N . LEU A 1 385 ? 58.179 -8.780 12.990 1.000 17.470 270 LEU AAA N 1
ATOM 2217 C CA . LEU A 1 385 ? 57.654 -9.922 12.238 1.000 17.330 270 LEU AAA CA 1
ATOM 2218 C C . LEU A 1 385 ? 57.530 -11.207 13.063 1.000 17.640 270 LEU AAA C 1
ATOM 2219 O O . LEU A 1 385 ? 56.510 -11.916 12.922 1.000 18.750 270 LEU AAA O 1
ATOM 2224 N N . PRO A 1 386 ? 58.528 -11.614 13.875 1.000 16.820 271 PRO AAA N 1
ATOM 2225 C CA . PRO A 1 386 ? 58.482 -12.941 14.505 1.000 17.800 271 PRO AAA CA 1
ATOM 2226 C C . PRO A 1 386 ? 57.199 -13.290 15.253 1.000 22.000 271 PRO AAA C 1
ATOM 2227 O O . PRO A 1 386 ? 56.744 -14.430 15.144 1.000 22.600 271 PRO AAA O 1
ATOM 2231 N N . ALA A 1 387 ? 56.595 -12.315 15.953 1.000 19.710 272 ALA AAA N 1
ATOM 2232 C CA . ALA A 1 387 ? 55.391 -12.562 16.745 1.000 23.080 272 ALA AAA CA 1
ATOM 2233 C C . ALA A 1 387 ? 54.246 -13.051 15.860 1.000 23.900 272 ALA AAA C 1
ATOM 2234 O O . ALA A 1 387 ? 53.364 -13.777 16.324 1.000 22.210 272 ALA AAA O 1
ATOM 2236 N N . HIS A 1 388 ? 54.252 -12.638 14.586 1.000 17.830 273 HIS AAA N 1
ATOM 2237 C CA . HIS A 1 388 ? 53.111 -12.886 13.709 1.000 16.500 273 HIS AAA CA 1
ATOM 2238 C C . HIS A 1 388 ? 53.396 -14.016 12.717 1.000 18.040 273 HIS AAA C 1
ATOM 2239 O O . HIS A 1 388 ? 52.499 -14.370 11.952 1.000 18.250 273 HIS AAA O 1
ATOM 2246 N N . LEU A 1 389 ? 54.623 -14.535 12.713 1.000 17.410 274 LEU AAA N 1
ATOM 2247 C CA . LEU A 1 389 ? 54.991 -15.658 11.839 1.000 16.900 274 LEU AAA CA 1
ATOM 2248 C C . LEU A 1 389 ? 54.828 -16.971 12.603 1.000 20.780 274 LEU AAA C 1
ATOM 2249 O O . LEU A 1 389 ? 54.661 -16.960 13.815 1.000 19.480 274 LEU AAA O 1
ATOM 2254 N N . LEU A 1 390 ? 54.949 -18.101 11.894 1.000 17.520 275 LEU AAA N 1
ATOM 2255 C CA . LEU A 1 390 ? 54.975 -19.391 12.560 1.000 18.340 275 LEU AAA CA 1
ATOM 2256 C C . LEU A 1 390 ? 56.222 -19.489 13.422 1.000 20.100 275 LEU AAA C 1
ATOM 2257 O O . LEU A 1 390 ? 57.237 -18.847 13.158 1.000 19.630 275 LEU AAA O 1
ATOM 2262 N N . HIS A 1 391 ? 56.138 -20.344 14.443 1.000 21.460 276 HIS AAA N 1
ATOM 2263 C CA . HIS A 1 391 ? 57.177 -20.419 15.455 1.000 22.730 276 HIS AAA CA 1
ATOM 2264 C C . HIS A 1 391 ? 58.542 -20.771 14.858 1.000 22.910 276 HIS AAA C 1
ATOM 2265 O O . HIS A 1 391 ? 59.558 -20.293 15.343 1.000 22.280 276 HIS AAA O 1
ATOM 2272 N N . VAL A 1 392 ? 58.592 -21.611 13.805 1.000 20.030 277 VAL AAA N 1
ATOM 2273 C CA . VAL A 1 392 ? 59.869 -22.014 13.237 1.000 18.590 277 VAL AAA CA 1
ATOM 2274 C C . VAL A 1 392 ? 60.249 -21.154 12.036 1.000 19.740 277 VAL AAA C 1
ATOM 2275 O O . VAL A 1 392 ? 61.228 -21.464 11.360 1.000 20.930 277 VAL AAA O 1
ATOM 2279 N N . ALA A 1 393 ? 59.504 -20.074 11.777 1.000 19.890 278 ALA AAA N 1
ATOM 2280 C CA . ALA A 1 393 ? 59.857 -19.185 10.675 1.000 20.860 278 ALA AAA CA 1
ATOM 2281 C C . ALA A 1 393 ? 61.210 -18.526 10.909 1.000 22.260 278 ALA AAA C 1
ATOM 2282 O O . ALA A 1 393 ? 61.547 -18.222 12.047 1.000 21.040 278 ALA AAA O 1
ATOM 2284 N N . LYS A 1 394 ? 61.992 -18.369 9.834 1.000 19.900 279 LYS AAA N 1
ATOM 2285 C CA . LYS A 1 394 ? 63.212 -17.583 9.895 1.000 20.400 279 LYS AAA CA 1
ATOM 2286 C C . LYS A 1 394 ? 62.981 -16.361 9.012 1.000 23.010 279 LYS AAA C 1
ATOM 2287 O O . LYS A 1 394 ? 62.279 -16.446 8.008 1.000 22.620 279 LYS AAA O 1
ATOM 2293 N N . LEU A 1 395 ? 63.525 -15.210 9.415 1.000 20.200 280 LEU AAA N 1
ATOM 2294 C CA . LEU A 1 395 ? 63.214 -14.008 8.671 1.000 18.990 280 LEU AAA CA 1
ATOM 2295 C C . LEU A 1 395 ? 63.895 -14.051 7.310 1.000 17.970 280 LEU AAA C 1
ATOM 2296 O O . LEU A 1 395 ? 65.027 -14.522 7.178 1.000 21.230 280 LEU AAA O 1
ATOM 2301 N N . PRO A 1 396 ? 63.275 -13.457 6.268 1.000 18.770 281 PRO AAA N 1
ATOM 2302 C CA . PRO A 1 396 ? 63.986 -13.284 5.011 1.000 18.800 281 PRO AAA CA 1
ATOM 2303 C C . PRO A 1 396 ? 65.039 -12.207 5.229 1.000 22.320 281 PRO AAA C 1
ATOM 2304 O O . PRO A 1 396 ? 64.949 -11.432 6.185 1.000 22.050 281 PRO AAA O 1
ATOM 2308 N N . LYS A 1 397 ? 65.999 -12.155 4.306 1.000 22.250 282 LYS AAA N 1
ATOM 2309 C CA . LYS A 1 397 ? 66.860 -10.991 4.183 1.000 22.240 282 LYS AAA CA 1
ATOM 2310 C C . LYS A 1 397 ? 65.977 -9.854 3.671 1.000 23.170 282 LYS AAA C 1
ATOM 2311 O O . LYS A 1 397 ? 65.280 -10.038 2.673 1.000 24.560 282 LYS AAA O 1
ATOM 2317 N N . ILE A 1 398 ? 65.922 -8.729 4.402 1.000 20.330 283 ILE AAA N 1
ATOM 2318 C CA . ILE A 1 398 ? 65.059 -7.612 4.030 1.000 19.280 283 ILE AAA CA 1
ATOM 2319 C C . ILE A 1 398 ? 65.996 -6.450 3.706 1.000 28.190 283 ILE AAA C 1
ATOM 2320 O O . ILE A 1 398 ? 66.774 -6.047 4.569 1.000 27.880 283 ILE AAA O 1
ATOM 2325 N N . ILE A 1 399 ? 65.945 -5.954 2.461 1.000 20.810 284 ILE AAA N 1
ATOM 2326 C CA . ILE A 1 399 ? 66.899 -4.928 2.052 1.000 22.760 284 ILE AAA CA 1
ATOM 2327 C C . ILE A 1 399 ? 66.170 -3.819 1.304 1.000 21.720 284 ILE AAA C 1
ATOM 2328 O O . ILE A 1 399 ? 65.117 -4.032 0.696 1.000 21.230 284 ILE AAA O 1
ATOM 2333 N N . LYS A 1 400 ? 66.762 -2.612 1.345 1.000 19.780 285 LYS AAA N 1
ATOM 2334 C CA . LYS A 1 400 ? 66.309 -1.518 0.500 1.000 18.710 285 LYS AAA CA 1
ATOM 2335 C C . LYS A 1 400 ? 66.870 -1.736 -0.909 1.000 20.000 285 LYS AAA C 1
ATOM 2336 O O . LYS A 1 400 ? 67.954 -2.289 -1.061 1.000 21.840 285 LYS AAA O 1
ATOM 2342 N N . ALA A 1 401 ? 66.132 -1.279 -1.928 1.000 19.670 286 ALA AAA N 1
ATOM 2343 C CA . ALA A 1 401 ? 66.519 -1.417 -3.333 1.000 20.500 286 ALA AAA CA 1
ATOM 2344 C C . ALA A 1 401 ? 67.986 -1.056 -3.557 1.000 25.330 286 ALA AAA C 1
ATOM 2345 O O . ALA A 1 401 ? 68.415 0.031 -3.165 1.000 23.610 286 ALA AAA O 1
ATOM 2347 N N . ARG A 1 402 ? 68.725 -1.966 -4.197 1.000 21.440 287 ARG AAA N 1
ATOM 2348 C CA A ARG A 1 402 ? 70.144 -1.765 -4.480 0.600 22.870 287 ARG AAA CA 1
ATOM 2349 C CA B ARG A 1 402 ? 70.141 -1.748 -4.469 0.400 22.690 287 ARG AAA CA 1
ATOM 2350 C C . ARG A 1 402 ? 70.340 -0.894 -5.722 1.000 25.500 287 ARG AAA C 1
ATOM 2351 O O . ARG A 1 402 ? 71.430 -0.373 -5.941 1.000 23.830 287 ARG AAA O 1
ATOM 2366 N N . HIS A 1 403 ? 69.293 -0.758 -6.544 1.000 26.780 288 HIS AAA N 1
ATOM 2367 C CA . HIS A 1 403 ? 69.428 0.033 -7.761 1.000 25.760 288 HIS AAA CA 1
ATOM 2368 C C . HIS A 1 403 ? 68.727 1.368 -7.560 1.000 26.120 288 HIS AAA C 1
ATOM 2369 O O . HIS A 1 403 ? 68.292 2.009 -8.505 1.000 25.210 288 HIS AAA O 1
ATOM 2376 N N . GLY A 1 404 ? 68.586 1.757 -6.283 1.000 25.560 289 GLY AAA N 1
ATOM 2377 C CA . GLY A 1 404 ? 67.947 3.012 -5.936 1.000 22.110 289 GLY AAA CA 1
ATOM 2378 C C . GLY A 1 404 ? 66.524 3.100 -6.464 1.000 25.770 289 GLY AAA C 1
ATOM 2379 O O . GLY A 1 404 ? 65.710 2.205 -6.224 1.000 27.020 289 GLY AAA O 1
ATOM 2380 N N . ASP A 1 405 ? 66.246 4.150 -7.237 1.000 20.990 290 ASP AAA N 1
ATOM 2381 C CA . ASP A 1 405 ? 64.934 4.360 -7.816 1.000 23.460 290 ASP AAA CA 1
ATOM 2382 C C . ASP A 1 405 ? 64.894 3.896 -9.278 1.000 21.030 290 ASP AAA C 1
ATOM 2383 O O . ASP A 1 405 ? 63.943 4.221 -9.985 1.000 23.150 290 ASP AAA O 1
ATOM 2388 N N . ALA A 1 406 ? 65.900 3.117 -9.710 1.000 23.580 291 ALA AAA N 1
ATOM 2389 C CA . ALA A 1 406 ? 66.043 2.786 -11.125 1.000 23.100 291 ALA AAA CA 1
ATOM 2390 C C . ALA A 1 406 ? 65.662 1.342 -11.462 1.000 22.340 291 ALA AAA C 1
ATOM 2391 O O . ALA A 1 406 ? 65.716 0.966 -12.630 1.000 22.100 291 ALA AAA O 1
ATOM 2393 N N . GLY A 1 407 ? 65.352 0.505 -10.469 1.000 21.130 292 GLY AAA N 1
ATOM 2394 C CA . GLY A 1 407 ? 65.135 -0.909 -10.782 1.000 22.410 292 GLY AAA CA 1
ATOM 2395 C C . GLY A 1 407 ? 63.970 -1.134 -11.748 1.000 21.880 292 GLY AAA C 1
ATOM 2396 O O . GLY A 1 407 ? 64.008 -2.028 -12.594 1.000 22.880 292 GLY AAA O 1
ATOM 2397 N N . GLY A 1 408 ? 62.911 -0.345 -11.607 1.000 21.970 293 GLY AAA N 1
ATOM 2398 C CA . GLY A 1 408 ? 61.764 -0.469 -12.484 1.000 23.530 293 GLY AAA CA 1
ATOM 2399 C C . GLY A 1 408 ? 62.110 -0.119 -13.928 1.000 28.630 293 GLY AAA C 1
ATOM 2400 O O . GLY A 1 408 ? 61.755 -0.851 -14.846 1.000 23.950 293 GLY AAA O 1
ATOM 2401 N N . VAL A 1 409 ? 62.833 0.992 -14.128 1.000 22.680 294 VAL AAA N 1
ATOM 2402 C CA A VAL A 1 409 ? 63.237 1.441 -15.452 0.600 22.780 294 VAL AAA CA 1
ATOM 2403 C CA B VAL A 1 409 ? 63.204 1.418 -15.467 0.400 21.200 294 VAL AAA CA 1
ATOM 2404 C C . VAL A 1 409 ? 64.171 0.408 -16.074 1.000 20.600 294 VAL AAA C 1
ATOM 2405 O O . VAL A 1 409 ? 64.058 0.100 -17.257 1.000 22.050 294 VAL AAA O 1
ATOM 2412 N N . ARG A 1 410 ? 65.116 -0.092 -15.282 1.000 19.940 295 ARG AAA N 1
ATOM 2413 C CA . ARG A 1 410 ? 66.087 -1.051 -15.786 1.000 20.570 295 ARG AAA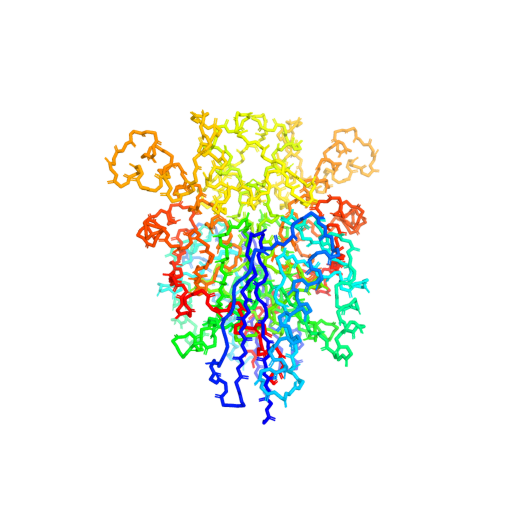 CA 1
ATOM 2414 C C . ARG A 1 410 ? 65.379 -2.358 -16.152 1.000 24.720 295 ARG AAA C 1
ATOM 2415 O O . ARG A 1 410 ? 65.601 -2.898 -17.234 1.000 24.130 295 ARG AAA O 1
ATOM 2423 N N . GLY A 1 411 ? 64.523 -2.836 -15.244 1.000 21.550 296 GLY AAA N 1
ATOM 2424 C CA . GLY A 1 411 ? 63.762 -4.055 -15.517 1.000 22.210 296 GLY AAA CA 1
ATOM 2425 C C . GLY A 1 411 ? 62.954 -3.948 -16.818 1.000 23.020 296 GLY AAA C 1
ATOM 2426 O O . GLY A 1 411 ? 62.937 -4.880 -17.634 1.000 25.610 296 GLY AAA O 1
ATOM 2427 N N . ALA A 1 412 ? 62.263 -2.814 -16.981 1.000 20.240 297 ALA AAA N 1
ATOM 2428 C CA . ALA A 1 412 ? 61.469 -2.553 -18.174 1.000 20.880 297 ALA AAA CA 1
ATOM 2429 C C . ALA A 1 412 ? 62.355 -2.484 -19.410 1.000 24.350 297 ALA AAA C 1
ATOM 2430 O O . ALA A 1 412 ? 62.003 -3.038 -20.445 1.000 26.260 297 ALA AAA O 1
ATOM 2432 N N . ALA A 1 413 ? 63.487 -1.778 -19.317 1.000 25.030 298 ALA AAA N 1
ATOM 2433 C CA . ALA A 1 413 ? 64.332 -1.575 -20.486 1.000 27.410 298 ALA AAA CA 1
ATOM 2434 C C . ALA A 1 413 ? 64.805 -2.925 -20.997 1.000 28.680 298 ALA AAA C 1
ATOM 2435 O O . ALA A 1 413 ? 64.839 -3.149 -22.209 1.000 30.040 298 ALA AAA O 1
ATOM 2437 N N . PHE A 1 414 ? 65.168 -3.796 -20.060 1.000 25.110 299 PHE AAA N 1
ATOM 2438 C CA . PHE A 1 414 ? 65.862 -5.025 -20.381 1.000 25.260 299 PHE AAA CA 1
ATOM 2439 C C . PHE A 1 414 ? 64.886 -6.172 -20.662 1.000 30.210 299 PHE AAA C 1
ATOM 2440 O O . PHE A 1 414 ? 65.330 -7.295 -20.882 1.000 32.530 299 PHE AAA O 1
ATOM 2448 N N . LEU A 1 415 ? 63.585 -5.869 -20.740 1.000 27.740 300 LEU AAA N 1
ATOM 2449 C CA . LEU A 1 415 ? 62.649 -6.852 -21.263 1.000 30.420 300 LEU AAA CA 1
ATOM 2450 C C . LEU A 1 415 ? 63.037 -7.125 -22.720 1.000 37.110 300 LEU AAA C 1
ATOM 2451 O O . LEU A 1 415 ? 62.726 -8.187 -23.251 1.000 37.400 300 LEU AAA O 1
ATOM 2456 N N . ASN A 1 416 ? 63.689 -6.142 -23.364 1.000 36.630 301 ASN AAA N 1
ATOM 2457 C CA . ASN A 1 416 ? 64.026 -6.220 -24.780 1.000 34.920 301 ASN AAA CA 1
ATOM 2458 C C . ASN A 1 416 ? 65.450 -6.726 -25.004 1.000 39.200 301 ASN AAA C 1
ATOM 2459 O O . ASN A 1 416 ? 65.946 -6.621 -26.124 1.000 42.480 301 ASN AAA O 1
ATOM 2464 N N . LEU A 1 417 ? 66.088 -7.283 -23.960 1.000 43.190 302 LEU AAA N 1
ATOM 2465 C CA . LEU A 1 417 ? 67.463 -7.756 -24.063 1.000 52.220 302 LEU AAA CA 1
ATOM 2466 C C . LEU A 1 417 ? 67.504 -9.064 -24.850 1.000 68.050 302 LEU AAA C 1
ATOM 2467 O O . LEU A 1 417 ? 66.694 -9.953 -24.612 1.000 69.420 302 LEU AAA O 1
ATOM 2473 N N . PHE B 1 112 ? 67.109 -60.010 -8.735 1.000 37.510 -3 PHE BBB N 1
ATOM 2474 C CA . PHE B 1 112 ? 67.132 -58.993 -7.646 1.000 38.600 -3 PHE BBB CA 1
ATOM 2475 C C . PHE B 1 112 ? 66.051 -57.950 -7.924 1.000 44.530 -3 PHE BBB C 1
ATOM 2476 O O . PHE B 1 112 ? 65.815 -57.585 -9.078 1.000 36.170 -3 PHE BBB O 1
ATOM 2484 N N . GLN B 1 113 ? 65.411 -57.473 -6.845 1.000 39.350 -2 GLN BBB N 1
ATOM 2485 C CA . GLN B 1 113 ? 64.248 -56.599 -6.916 1.000 35.540 -2 GLN BBB CA 1
ATOM 2486 C C . GLN B 1 113 ? 64.588 -55.279 -7.614 1.000 37.140 -2 GLN BBB C 1
ATOM 2487 O O . GLN B 1 113 ? 63.783 -54.758 -8.392 1.000 34.890 -2 GLN BBB O 1
ATOM 2493 N N . GLY B 1 114 ? 65.791 -54.757 -7.345 1.000 33.070 -1 GLY BBB N 1
ATOM 2494 C CA . GLY B 1 114 ? 66.184 -53.443 -7.823 1.000 31.050 -1 GLY BBB CA 1
ATOM 2495 C C . GLY B 1 114 ? 65.907 -52.365 -6.769 1.000 32.150 -1 GLY BBB C 1
ATOM 2496 O O . GLY B 1 114 ? 65.524 -52.672 -5.637 1.000 32.500 -1 GLY BBB O 1
ATOM 2497 N N . THR B 1 115 ? 66.123 -51.103 -7.157 1.000 27.090 0 THR BBB N 1
ATOM 2498 C CA . THR B 1 115 ? 65.843 -49.962 -6.292 1.000 26.980 0 THR BBB CA 1
ATOM 2499 C C . THR B 1 115 ? 64.363 -49.976 -5.921 1.000 28.510 0 THR BBB C 1
ATOM 2500 O O . THR B 1 115 ? 63.530 -50.287 -6.770 1.000 29.820 0 THR BBB O 1
ATOM 2504 N N . MET B 1 116 ? 64.067 -49.648 -4.655 1.000 25.820 1 MET BBB N 1
ATOM 2505 C CA . MET B 1 116 ? 62.693 -49.513 -4.192 1.000 27.000 1 MET BBB CA 1
ATOM 2506 C C . MET B 1 116 ? 62.558 -48.180 -3.473 1.000 28.950 1 MET BBB C 1
ATOM 2507 O O . MET B 1 116 ? 63.459 -47.789 -2.738 1.000 27.080 1 MET BBB O 1
ATOM 2512 N N . TYR B 1 117 ? 61.426 -47.494 -3.694 1.000 24.250 2 TYR BBB N 1
ATOM 2513 C CA . TYR B 1 117 ? 61.214 -46.194 -3.067 1.000 23.400 2 TYR BBB CA 1
ATOM 2514 C C . TYR B 1 117 ? 60.068 -46.304 -2.081 1.000 27.020 2 TYR BBB C 1
ATOM 2515 O O . TYR B 1 117 ? 58.982 -46.745 -2.451 1.000 24.980 2 TYR BBB O 1
ATOM 2524 N N . TYR B 1 118 ? 60.316 -45.946 -0.821 1.000 20.170 3 TYR BBB N 1
ATOM 2525 C CA . TYR B 1 118 ? 59.240 -45.974 0.147 1.000 20.530 3 TYR BBB CA 1
ATOM 2526 C C . TYR B 1 118 ? 58.752 -44.553 0.397 1.000 25.920 3 TYR BBB C 1
ATOM 2527 O O . TYR B 1 118 ? 59.562 -43.641 0.530 1.000 21.350 3 TYR BBB O 1
ATOM 2536 N N . GLY B 1 119 ? 57.435 -44.404 0.522 1.000 20.300 4 GLY BBB N 1
ATOM 2537 C CA . GLY B 1 119 ? 56.849 -43.130 0.917 1.000 18.830 4 GLY BBB CA 1
ATOM 2538 C C . GLY B 1 119 ? 55.923 -43.319 2.102 1.000 22.790 4 GLY BBB C 1
ATOM 2539 O O . GLY B 1 119 ? 55.228 -44.331 2.231 1.000 21.620 4 GLY BBB O 1
ATOM 2540 N N . PHE B 1 120 ? 55.926 -42.329 2.988 1.000 18.690 5 PHE BBB N 1
ATOM 2541 C CA . PHE B 1 120 ? 54.986 -42.297 4.088 1.000 18.300 5 PHE BBB CA 1
ATOM 2542 C C . PHE B 1 120 ? 54.201 -41.008 3.977 1.000 21.400 5 PHE BBB C 1
ATOM 2543 O O . PHE B 1 120 ? 54.755 -39.949 3.676 1.000 20.630 5 PHE BBB O 1
ATOM 2551 N N . ASP B 1 121 ? 52.883 -41.149 4.141 1.000 19.540 6 ASP BBB N 1
ATOM 2552 C CA A ASP B 1 121 ? 51.999 -40.022 4.373 0.600 19.430 6 ASP BBB CA 1
ATOM 2553 C CA B ASP B 1 121 ? 52.012 -40.009 4.375 0.400 19.930 6 ASP BBB CA 1
ATOM 2554 C C . ASP B 1 121 ? 51.545 -40.099 5.826 1.000 25.150 6 ASP BBB C 1
ATOM 2555 O O . ASP B 1 121 ? 50.725 -40.948 6.184 1.000 23.770 6 ASP BBB O 1
ATOM 2564 N N . ILE B 1 122 ? 52.110 -39.232 6.680 1.000 23.460 7 ILE BBB N 1
ATOM 2565 C CA . ILE B 1 122 ? 51.837 -39.323 8.101 1.000 22.560 7 ILE BBB CA 1
ATOM 2566 C C . ILE B 1 122 ? 50.721 -38.352 8.445 1.000 26.940 7 ILE BBB C 1
ATOM 2567 O O . ILE B 1 122 ? 50.856 -37.168 8.202 1.000 24.030 7 ILE BBB O 1
ATOM 2572 N N . GLY B 1 123 ? 49.598 -38.875 8.943 1.000 26.620 8 GLY BBB N 1
ATOM 2573 C CA . GLY B 1 123 ? 48.502 -38.014 9.357 1.000 28.880 8 GLY BBB CA 1
ATOM 2574 C C . GLY B 1 123 ? 48.253 -38.130 10.857 1.000 28.830 8 GLY BBB C 1
ATOM 2575 O O . GLY B 1 123 ? 48.889 -38.929 11.530 1.000 26.030 8 GLY BBB O 1
ATOM 2576 N N . GLY B 1 124 ? 47.329 -37.313 11.365 1.000 29.890 9 GLY BBB N 1
ATOM 2577 C CA . GLY B 1 124 ? 46.992 -37.289 12.780 1.000 37.060 9 GLY BBB CA 1
ATOM 2578 C C . GLY B 1 124 ? 46.481 -38.630 13.304 1.000 36.020 9 GLY BBB C 1
ATOM 2579 O O . GLY B 1 124 ? 46.752 -38.987 14.452 1.000 36.300 9 GLY BBB O 1
ATOM 2580 N N . THR B 1 125 ? 45.781 -39.399 12.453 1.000 34.120 10 THR BBB N 1
ATOM 2581 C CA . THR B 1 125 ? 45.189 -40.643 12.943 1.000 35.660 10 THR BBB CA 1
ATOM 2582 C C . THR B 1 125 ? 45.815 -41.892 12.320 1.000 28.970 10 THR BBB C 1
ATOM 2583 O O . THR B 1 125 ? 45.883 -42.934 12.978 1.000 32.210 10 THR BBB O 1
ATOM 2587 N N . LYS B 1 126 ? 46.238 -41.804 11.049 1.000 30.040 11 LYS BBB N 1
ATOM 2588 C CA . LYS B 1 126 ? 46.858 -42.965 10.428 1.000 26.550 11 LYS BBB CA 1
ATOM 2589 C C . LYS B 1 126 ? 48.130 -42.579 9.675 1.000 26.720 11 LYS BBB C 1
ATOM 2590 O O . LYS B 1 126 ? 48.302 -41.439 9.236 1.000 25.760 11 LYS BBB O 1
ATOM 2596 N N . ILE B 1 127 ? 49.017 -43.576 9.558 1.000 23.110 12 ILE BBB N 1
ATOM 2597 C CA . ILE B 1 127 ? 50.225 -43.506 8.747 1.000 22.380 12 ILE BBB CA 1
ATOM 2598 C C . ILE B 1 127 ? 49.981 -44.408 7.541 1.000 28.050 12 ILE BBB C 1
ATOM 2599 O O . ILE B 1 127 ? 49.673 -45.594 7.724 1.000 28.590 12 ILE BBB O 1
ATOM 2604 N N . GLU B 1 128 ? 50.108 -43.833 6.339 1.000 25.490 13 GLU BBB N 1
ATOM 2605 C CA . GLU B 1 128 ? 49.984 -44.626 5.125 1.000 27.650 13 GLU BBB CA 1
ATOM 2606 C C . GLU B 1 128 ? 51.373 -44.821 4.536 1.000 26.690 13 GLU BBB C 1
ATOM 2607 O O . GLU B 1 128 ? 52.147 -43.874 4.438 1.000 24.870 13 GLU BBB O 1
ATOM 2613 N N . PHE B 1 129 ? 51.691 -46.067 4.157 1.000 21.260 14 PHE BBB N 1
ATOM 2614 C CA . PHE B 1 129 ? 52.978 -46.404 3.581 1.000 21.340 14 PHE BBB CA 1
ATOM 2615 C C . PHE B 1 129 ? 52.771 -46.952 2.170 1.000 23.760 14 PHE BBB C 1
ATOM 2616 O O . PHE B 1 129 ? 51.806 -47.664 1.901 1.000 24.100 14 PHE BBB O 1
ATOM 2624 N N . GLY B 1 130 ? 53.675 -46.599 1.266 1.000 21.770 15 GLY BBB N 1
ATOM 2625 C CA . GLY B 1 130 ? 53.691 -47.165 -0.072 1.000 22.940 15 GLY BBB CA 1
ATOM 2626 C C . GLY B 1 130 ? 55.119 -47.542 -0.444 1.000 26.480 15 GLY BBB C 1
ATOM 2627 O O . GLY B 1 130 ? 56.059 -46.867 -0.039 1.000 23.960 15 GLY BBB O 1
ATOM 2628 N N . ALA B 1 131 ? 55.284 -48.667 -1.152 1.000 21.720 16 ALA BBB N 1
ATOM 2629 C CA . ALA B 1 131 ? 56.577 -49.012 -1.713 1.000 22.550 16 ALA BBB CA 1
ATOM 2630 C C . ALA B 1 131 ? 56.395 -49.071 -3.215 1.000 24.610 16 ALA BBB C 1
ATOM 2631 O O . ALA B 1 131 ? 55.401 -49.627 -3.693 1.000 23.900 16 ALA BBB O 1
ATOM 2633 N N . PHE B 1 132 ? 57.320 -48.434 -3.926 1.000 22.430 17 PHE BBB N 1
ATOM 2634 C CA . PHE B 1 132 ? 57.255 -48.369 -5.371 1.000 21.140 17 PHE BBB CA 1
ATOM 2635 C C . PHE B 1 132 ? 58.530 -48.973 -5.949 1.000 29.000 17 PHE BBB C 1
ATOM 2636 O O . PHE B 1 132 ? 59.624 -48.695 -5.462 1.000 27.830 17 PHE BBB O 1
ATOM 2644 N N . ASP B 1 133 ? 58.372 -49.808 -6.978 1.000 26.230 18 ASP BBB N 1
ATOM 2645 C CA . ASP B 1 133 ? 59.537 -50.488 -7.540 1.000 28.540 18 ASP BBB CA 1
ATOM 2646 C C . ASP B 1 133 ? 60.275 -49.568 -8.509 1.000 27.420 18 ASP BBB C 1
ATOM 2647 O O . ASP B 1 133 ? 59.948 -48.392 -8.662 1.000 27.180 18 ASP BBB O 1
ATOM 2652 N N . ALA B 1 134 ? 61.285 -50.125 -9.198 1.000 27.260 19 ALA BBB N 1
ATOM 2653 C CA . ALA B 1 134 ? 62.155 -49.306 -10.027 1.000 29.030 19 ALA BBB CA 1
ATOM 2654 C C . ALA B 1 134 ? 61.399 -48.694 -11.195 1.000 31.310 19 ALA BBB C 1
ATOM 2655 O O . ALA B 1 134 ? 61.818 -47.665 -11.712 1.000 32.260 19 ALA BBB O 1
ATOM 2657 N N . ASP B 1 135 ? 60.284 -49.325 -11.607 1.000 28.060 20 ASP BBB N 1
ATOM 2658 C CA . ASP B 1 135 ? 59.441 -48.793 -12.668 1.000 31.200 20 ASP BBB CA 1
ATOM 2659 C C . ASP B 1 135 ? 58.357 -47.875 -12.092 1.000 28.650 20 ASP BBB C 1
ATOM 2660 O O . ASP B 1 135 ? 57.492 -47.412 -12.830 1.000 30.670 20 ASP BBB O 1
ATOM 2665 N N . LEU B 1 136 ? 58.433 -47.601 -10.778 1.000 26.820 21 LEU BBB N 1
ATOM 2666 C CA . LEU B 1 136 ? 57.539 -46.681 -10.075 1.000 24.050 21 LEU BBB CA 1
ATOM 2667 C C . LEU B 1 136 ? 56.137 -47.269 -9.905 1.000 24.580 21 LEU BBB C 1
ATOM 2668 O O . LEU B 1 136 ? 55.189 -46.526 -9.645 1.000 23.030 21 LEU BBB O 1
ATOM 2673 N N . VAL B 1 137 ? 56.009 -48.590 -10.017 1.000 23.070 22 VAL BBB N 1
ATOM 2674 C CA . VAL B 1 137 ? 54.711 -49.219 -9.801 1.000 21.140 22 VAL BBB CA 1
ATOM 2675 C C . VAL B 1 137 ? 54.530 -49.410 -8.304 1.000 20.130 22 VAL BBB C 1
ATOM 2676 O O . VAL B 1 137 ? 55.464 -49.826 -7.627 1.000 21.660 22 VAL BBB O 1
ATOM 2680 N N . ARG B 1 138 ? 53.333 -49.120 -7.776 1.000 18.500 23 ARG BBB N 1
ATOM 2681 C CA . ARG B 1 138 ? 53.119 -49.322 -6.352 1.000 18.650 23 ARG BBB CA 1
ATOM 2682 C C . ARG B 1 138 ? 52.937 -50.810 -6.056 1.000 25.270 23 ARG BBB C 1
ATOM 2683 O O . ARG B 1 138 ? 51.970 -51.420 -6.501 1.000 23.820 23 ARG BBB O 1
ATOM 2691 N N . VAL B 1 139 ? 53.849 -51.381 -5.258 1.000 21.250 24 VAL BBB N 1
ATOM 2692 C CA . VAL B 1 139 ? 53.848 -52.821 -4.993 1.000 23.860 24 VAL BBB CA 1
ATOM 2693 C C . VAL B 1 139 ? 53.592 -53.119 -3.517 1.000 28.560 24 VAL BBB C 1
ATOM 2694 O O . VAL B 1 139 ? 53.442 -54.283 -3.134 1.000 26.390 24 VAL BBB O 1
ATOM 2698 N N . ALA B 1 140 ? 53.500 -52.065 -2.687 1.000 21.200 25 ALA BBB N 1
ATOM 2699 C CA . ALA B 1 140 ? 53.080 -52.270 -1.314 1.000 23.480 25 ALA BBB CA 1
ATOM 2700 C C . ALA B 1 140 ? 52.193 -51.103 -0.892 1.000 23.430 25 ALA BBB C 1
ATOM 2701 O O . ALA B 1 140 ? 52.407 -49.967 -1.308 1.000 24.090 25 ALA BBB O 1
ATOM 2703 N N . ARG B 1 141 ? 51.197 -51.422 -0.069 1.000 22.830 26 ARG BBB N 1
ATOM 2704 C CA . ARG B 1 141 ? 50.348 -50.412 0.543 1.000 22.310 26 ARG BBB CA 1
ATOM 2705 C C . ARG B 1 141 ? 50.020 -50.922 1.942 1.000 30.470 26 ARG BBB C 1
ATOM 2706 O O . ARG B 1 141 ? 49.501 -52.021 2.094 1.000 27.590 26 ARG BBB O 1
ATOM 2714 N N . GLU B 1 142 ? 50.400 -50.141 2.962 1.000 25.570 27 GLU BBB N 1
ATOM 2715 C CA . GLU B 1 142 ? 50.124 -50.498 4.342 1.000 24.230 27 GLU BBB CA 1
ATOM 2716 C C . GLU B 1 142 ? 49.602 -49.267 5.060 1.000 28.540 27 GLU BBB C 1
ATOM 2717 O O . GLU B 1 142 ? 49.953 -48.151 4.689 1.000 27.620 27 GLU BBB O 1
ATOM 2723 N N . ARG B 1 143 ? 48.761 -49.495 6.068 1.000 30.040 28 ARG BBB N 1
ATOM 2724 C CA A ARG B 1 143 ? 48.199 -48.425 6.881 0.500 29.650 28 ARG BBB CA 1
ATOM 2725 C CA B ARG B 1 143 ? 48.246 -48.409 6.885 0.500 28.990 28 ARG BBB CA 1
ATOM 2726 C C . ARG B 1 143 ? 48.222 -48.866 8.339 1.000 32.720 28 ARG BBB C 1
ATOM 2727 O O . ARG B 1 143 ? 47.830 -49.986 8.640 1.000 31.440 28 ARG BBB O 1
ATOM 2742 N N . VAL B 1 144 ? 48.713 -47.997 9.230 1.000 26.190 29 VAL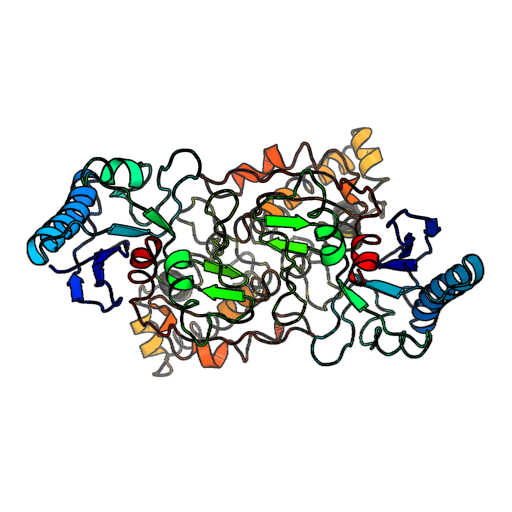 BBB N 1
ATOM 2743 C CA . VAL B 1 144 ? 48.749 -48.276 10.661 1.000 26.070 29 VAL BBB CA 1
ATOM 2744 C C . VAL B 1 144 ? 48.253 -47.030 11.394 1.000 31.420 29 VAL BBB C 1
ATOM 2745 O O . VAL B 1 144 ? 48.234 -45.951 10.812 1.000 28.280 29 VAL BBB O 1
ATOM 2749 N N . ALA B 1 145 ? 47.880 -47.196 12.671 1.000 28.020 30 ALA BBB N 1
ATOM 2750 C CA . ALA B 1 145 ? 47.462 -46.073 13.488 1.000 30.890 30 ALA BBB CA 1
ATOM 2751 C C . ALA B 1 145 ? 48.677 -45.188 13.755 1.000 28.930 30 ALA BBB C 1
ATOM 2752 O O . ALA B 1 145 ? 49.790 -45.685 13.940 1.000 29.590 30 ALA BBB O 1
ATOM 2754 N N . THR B 1 146 ? 48.446 -43.872 13.759 1.000 25.960 31 THR BBB N 1
ATOM 2755 C CA . THR B 1 146 ? 49.515 -42.970 14.173 1.000 29.340 31 THR BBB CA 1
ATOM 2756 C C . THR B 1 146 ? 49.626 -42.998 15.695 1.000 28.780 31 THR BBB C 1
ATOM 2757 O O . THR B 1 146 ? 48.667 -42.622 16.353 1.000 32.630 31 THR BBB O 1
ATOM 2761 N N . PRO B 1 147 ? 50.755 -43.435 16.307 1.000 30.330 32 PRO BBB N 1
ATOM 2762 C CA . PRO B 1 147 ? 50.920 -43.336 17.765 1.000 37.000 32 PRO BBB CA 1
ATOM 2763 C C . PRO B 1 147 ? 50.817 -41.873 18.197 1.000 46.040 32 PRO BBB C 1
ATOM 2764 O O . PRO B 1 147 ? 51.532 -41.034 17.660 1.000 36.750 32 PRO BBB O 1
ATOM 2768 N N . THR B 1 148 ? 49.906 -41.559 19.132 1.000 48.150 33 THR BBB N 1
ATOM 2769 C CA . THR B 1 148 ? 49.564 -40.162 19.381 1.000 58.280 33 THR BBB CA 1
ATOM 2770 C C . THR B 1 148 ? 50.234 -39.611 20.638 1.000 62.770 33 THR BBB C 1
ATOM 2771 O O . THR B 1 148 ? 50.270 -38.392 20.815 1.000 60.050 33 THR BBB O 1
ATOM 2775 N N . GLU B 1 149 ? 50.751 -40.501 21.494 1.000 58.820 34 GLU BBB N 1
ATOM 2776 C CA . GLU B 1 149 ? 51.311 -40.076 22.765 1.000 60.930 34 GLU BBB CA 1
ATOM 2777 C C . GLU B 1 149 ? 52.832 -40.190 22.714 1.000 61.670 34 GLU BBB C 1
ATOM 2778 O O . GLU B 1 149 ? 53.529 -39.177 22.790 1.000 59.520 34 GLU BBB O 1
ATOM 2784 N N . SER B 1 150 ? 53.331 -41.426 22.555 1.000 40.140 35 SER BBB N 1
ATOM 2785 C CA . SER B 1 150 ? 54.745 -41.735 22.725 1.000 41.750 35 SER BBB CA 1
ATOM 2786 C C . SER B 1 150 ? 55.526 -41.504 21.427 1.000 38.440 35 SER BBB C 1
ATOM 2787 O O . SER B 1 150 ? 55.206 -42.089 20.398 1.000 39.550 35 SER BBB O 1
ATOM 2790 N N . TYR B 1 151 ? 56.585 -40.689 21.492 1.000 35.540 36 TYR BBB N 1
ATOM 2791 C CA . TYR B 1 151 ? 57.445 -40.504 20.333 1.000 34.910 36 TYR BBB CA 1
ATOM 2792 C C . TYR B 1 151 ? 58.206 -41.789 20.013 1.000 38.260 36 TYR BBB C 1
ATOM 2793 O O . TYR B 1 151 ? 58.442 -42.086 18.847 1.000 32.830 36 TYR BBB O 1
ATOM 2802 N N . ALA B 1 152 ? 58.602 -42.551 21.043 1.000 34.530 37 ALA BBB N 1
ATOM 2803 C CA . ALA B 1 152 ? 59.280 -43.815 20.784 1.000 34.030 37 ALA BBB CA 1
ATOM 2804 C C . ALA B 1 152 ? 58.370 -44.753 19.981 1.000 29.200 37 ALA BBB C 1
ATOM 2805 O O . ALA B 1 152 ? 58.844 -45.468 19.103 1.000 31.160 37 ALA BBB O 1
ATOM 2807 N N . ALA B 1 153 ? 57.068 -44.743 20.296 1.000 32.560 38 ALA BBB N 1
ATOM 2808 C CA . ALA B 1 153 ? 56.077 -45.596 19.643 1.000 35.770 38 ALA BBB CA 1
ATOM 2809 C C . ALA B 1 153 ? 55.849 -45.136 18.201 1.000 38.310 38 ALA BBB C 1
ATOM 2810 O O . ALA B 1 153 ? 55.606 -45.942 17.301 1.000 33.120 38 ALA BBB O 1
ATOM 2812 N N . PHE B 1 154 ? 55.891 -43.816 18.011 1.000 31.490 39 PHE BBB N 1
ATOM 2813 C CA . PHE B 1 154 ? 55.782 -43.191 16.703 1.000 30.690 39 PHE BBB CA 1
ATOM 2814 C C . PHE B 1 154 ? 56.933 -43.650 15.815 1.000 29.950 39 PHE BBB C 1
ATOM 2815 O O . PHE B 1 154 ? 56.709 -44.087 14.686 1.000 32.550 39 PHE BBB O 1
ATOM 2823 N N . LEU B 1 155 ? 58.162 -43.558 16.328 1.000 26.120 40 LEU BBB N 1
ATOM 2824 C CA . LEU B 1 155 ? 59.319 -43.966 15.546 1.000 26.350 40 LEU BBB CA 1
ATOM 2825 C C . LEU B 1 155 ? 59.228 -45.464 15.245 1.000 34.290 40 LEU BBB C 1
ATOM 2826 O O . LEU B 1 155 ? 59.554 -45.894 14.139 1.000 33.000 40 LEU BBB O 1
ATOM 2831 N N . ASP B 1 156 ? 58.800 -46.251 16.244 1.000 32.160 41 ASP BBB N 1
ATOM 2832 C CA . ASP B 1 156 ? 58.712 -47.703 16.092 1.000 30.600 41 ASP BBB CA 1
ATOM 2833 C C . ASP B 1 156 ? 57.795 -48.074 14.919 1.000 32.360 41 ASP BBB C 1
ATOM 2834 O O . ASP B 1 156 ? 58.126 -48.957 14.133 1.000 34.060 41 ASP BBB O 1
ATOM 2839 N N . ALA B 1 157 ? 56.617 -47.433 14.850 1.000 26.980 42 ALA BBB N 1
ATOM 2840 C CA . ALA B 1 157 ? 55.645 -47.678 13.790 1.000 27.650 42 ALA BBB CA 1
ATOM 2841 C C . ALA B 1 157 ? 56.275 -47.478 12.409 1.000 32.770 42 ALA BBB C 1
ATOM 2842 O O . ALA B 1 157 ? 56.038 -48.276 11.495 1.000 29.190 42 ALA BBB O 1
ATOM 2844 N N . ILE B 1 158 ? 57.082 -46.411 12.254 1.000 26.510 43 ILE BBB N 1
ATOM 2845 C CA . ILE B 1 158 ? 57.678 -46.095 10.964 1.000 26.680 43 ILE BBB CA 1
ATOM 2846 C C . ILE B 1 158 ? 58.774 -47.108 10.661 1.000 30.760 43 ILE BBB C 1
ATOM 2847 O O . ILE B 1 158 ? 58.896 -47.608 9.536 1.000 27.910 43 ILE BBB O 1
ATOM 2852 N N . VAL B 1 159 ? 59.610 -47.366 11.669 1.000 26.580 44 VAL BBB N 1
ATOM 2853 C CA . VAL B 1 159 ? 60.761 -48.233 11.473 1.000 27.370 44 VAL BBB CA 1
ATOM 2854 C C . VAL B 1 159 ? 60.292 -49.646 11.117 1.000 28.340 44 VAL BBB C 1
ATOM 2855 O O . VAL B 1 159 ? 60.873 -50.263 10.231 1.000 30.860 44 VAL BBB O 1
ATOM 2859 N N . THR B 1 160 ? 59.226 -50.107 11.783 1.000 30.830 45 THR BBB N 1
ATOM 2860 C CA . THR B 1 160 ? 58.676 -51.434 11.535 1.000 31.640 45 THR BBB CA 1
ATOM 2861 C C . THR B 1 160 ? 58.238 -51.548 10.072 1.000 36.700 45 THR BBB C 1
ATOM 2862 O O . THR B 1 160 ? 58.543 -52.540 9.406 1.000 31.450 45 THR BBB O 1
ATOM 2866 N N . LEU B 1 161 ? 57.530 -50.529 9.565 1.000 31.070 46 LEU BBB N 1
ATOM 2867 C CA . LEU B 1 161 ? 57.082 -50.595 8.177 1.000 28.680 46 LEU BBB CA 1
ATOM 2868 C C . LEU B 1 161 ? 58.262 -50.683 7.212 1.000 29.550 46 LEU BBB C 1
ATOM 2869 O O . LEU B 1 161 ? 58.208 -51.422 6.236 1.000 31.110 46 LEU BBB O 1
ATOM 2874 N N . VAL B 1 162 ? 59.318 -49.909 7.454 1.000 25.820 47 VAL BBB N 1
ATOM 2875 C CA . VAL B 1 162 ? 60.471 -49.923 6.563 1.000 23.480 47 VAL BBB CA 1
ATOM 2876 C C . VAL B 1 162 ? 61.124 -51.309 6.637 1.000 26.610 47 VAL BBB C 1
ATOM 2877 O O . VAL B 1 162 ? 61.469 -51.888 5.612 1.000 28.320 47 VAL BBB O 1
ATOM 2881 N N . ASN B 1 163 ? 61.338 -51.791 7.872 1.000 30.640 48 ASN BBB N 1
ATOM 2882 C CA . ASN B 1 163 ? 62.054 -53.043 8.079 1.000 33.770 48 ASN BBB CA 1
ATOM 2883 C C . ASN B 1 163 ? 61.284 -54.206 7.445 1.000 34.940 48 ASN BBB C 1
ATOM 2884 O O . ASN B 1 163 ? 61.888 -55.024 6.751 1.000 36.330 48 ASN BBB O 1
ATOM 2889 N N . ASN B 1 164 ? 59.962 -54.260 7.687 1.000 30.380 49 ASN BBB N 1
ATOM 2890 C CA . ASN B 1 164 ? 59.090 -55.284 7.123 1.000 30.880 49 ASN BBB CA 1
ATOM 2891 C C . ASN B 1 164 ? 59.208 -55.309 5.598 1.000 35.780 49 ASN BBB C 1
ATOM 2892 O O . ASN B 1 164 ? 59.380 -56.380 5.010 1.000 35.440 49 ASN BBB O 1
ATOM 2897 N N . ALA B 1 165 ? 59.104 -54.124 4.968 1.000 29.160 50 ALA BBB N 1
ATOM 2898 C CA . ALA B 1 165 ? 59.133 -54.011 3.521 1.000 26.550 50 ALA BBB CA 1
ATOM 2899 C C . ALA B 1 165 ? 60.494 -54.447 2.995 1.000 30.950 50 ALA BBB C 1
ATOM 2900 O O . ALA B 1 165 ? 60.587 -55.139 1.970 1.000 32.540 50 ALA BBB O 1
ATOM 2902 N N . ASP B 1 166 ? 61.552 -54.062 3.722 1.000 28.310 51 ASP BBB N 1
ATOM 2903 C CA . ASP B 1 166 ? 62.902 -54.427 3.317 1.000 26.960 51 ASP BBB CA 1
ATOM 2904 C C . ASP B 1 166 ? 63.020 -55.957 3.313 1.000 29.040 51 ASP BBB C 1
ATOM 2905 O O . ASP B 1 166 ? 63.600 -56.512 2.382 1.000 31.690 51 ASP BBB O 1
ATOM 2910 N N . ALA B 1 167 ? 62.470 -56.604 4.353 1.000 32.800 52 ALA BBB N 1
ATOM 2911 C CA . ALA B 1 167 ? 62.534 -58.058 4.509 1.000 33.650 52 ALA BBB CA 1
ATOM 2912 C C . ALA B 1 167 ? 61.738 -58.750 3.399 1.000 42.830 52 ALA BBB C 1
ATOM 2913 O O . ALA B 1 167 ? 62.170 -59.773 2.870 1.000 41.570 52 ALA BBB O 1
ATOM 2915 N N . GLU B 1 168 ? 60.585 -58.169 3.055 1.000 32.490 53 GLU BBB N 1
ATOM 2916 C CA . GLU B 1 168 ? 59.638 -58.682 2.072 1.000 35.700 53 GLU BBB CA 1
ATOM 2917 C C . GLU B 1 168 ? 60.228 -58.667 0.663 1.000 42.410 53 GLU BBB C 1
ATOM 2918 O O . GLU B 1 168 ? 60.022 -59.603 -0.114 1.000 38.000 53 GLU BBB O 1
ATOM 2924 N N . PHE B 1 169 ? 60.962 -57.607 0.323 1.000 31.590 54 PHE BBB N 1
ATOM 2925 C CA . PHE B 1 169 ? 61.411 -57.436 -1.052 1.000 31.910 54 PHE BBB CA 1
ATOM 2926 C C . PHE B 1 169 ? 62.904 -57.726 -1.179 1.000 32.690 54 PHE BBB C 1
ATOM 2927 O O . PHE B 1 169 ? 63.431 -57.728 -2.291 1.000 31.220 54 PHE BBB O 1
ATOM 2935 N N . GLY B 1 170 ? 63.572 -57.926 -0.034 1.000 35.110 55 GLY BBB N 1
ATOM 2936 C CA . GLY B 1 170 ? 65.003 -58.199 0.005 1.000 34.730 55 GLY BBB CA 1
ATOM 2937 C C . GLY B 1 170 ? 65.835 -57.015 -0.475 1.000 42.290 55 GLY BBB C 1
ATOM 2938 O O . GLY B 1 170 ? 66.727 -57.183 -1.303 1.000 36.300 55 GLY BBB O 1
ATOM 2939 N N . VAL B 1 171 ? 65.524 -55.814 0.047 1.000 35.000 56 VAL BBB N 1
ATOM 2940 C CA . VAL B 1 171 ? 66.184 -54.587 -0.382 1.000 31.230 56 VAL BBB CA 1
ATOM 2941 C C . VAL B 1 171 ? 66.331 -53.663 0.825 1.000 28.240 56 VAL BBB C 1
ATOM 2942 O O . VAL B 1 171 ? 65.753 -53.917 1.884 1.000 31.190 56 VAL BBB O 1
ATOM 2946 N N . LYS B 1 172 ? 67.083 -52.574 0.630 1.000 32.590 57 LYS BBB N 1
ATOM 2947 C CA . LYS B 1 172 ? 67.002 -51.432 1.535 1.000 36.680 57 LYS BBB CA 1
ATOM 2948 C C . LYS B 1 172 ? 66.335 -50.285 0.782 1.000 30.450 57 LYS BBB C 1
ATOM 2949 O O . LYS B 1 172 ? 66.975 -49.627 -0.038 1.000 29.310 57 LYS BBB O 1
ATOM 2955 N N . GLY B 1 173 ? 65.041 -50.066 1.038 1.000 28.400 58 GLY BBB N 1
ATOM 2956 C CA . GLY B 1 173 ? 64.327 -49.030 0.304 1.000 27.580 58 GLY BBB CA 1
ATOM 2957 C C . GLY B 1 173 ? 64.748 -47.621 0.732 1.000 29.630 58 GLY BBB C 1
ATOM 2958 O O . GLY B 1 173 ? 65.152 -47.432 1.876 1.000 30.500 58 GLY BBB O 1
ATOM 2959 N N . THR B 1 174 ? 64.675 -46.659 -0.198 1.000 25.570 59 THR BBB N 1
ATOM 2960 C CA . THR B 1 174 ? 64.803 -45.243 0.139 1.000 27.730 59 THR BBB CA 1
ATOM 2961 C C . THR B 1 174 ? 63.587 -44.779 0.938 1.000 28.350 59 THR BBB C 1
ATOM 2962 O O . THR B 1 174 ? 62.519 -45.381 0.822 1.000 23.380 59 THR BBB O 1
ATOM 2966 N N . VAL B 1 175 ? 63.748 -43.725 1.765 1.000 22.190 60 VAL BBB N 1
ATOM 2967 C CA . VAL B 1 175 ? 62.681 -43.338 2.684 1.000 20.440 60 VAL BBB CA 1
ATOM 2968 C C . VAL B 1 175 ? 62.375 -41.850 2.520 1.000 25.620 60 VAL BBB C 1
ATOM 2969 O O . VAL B 1 175 ? 63.245 -40.990 2.709 1.000 22.280 60 VAL BBB O 1
ATOM 2973 N N . GLY B 1 176 ? 61.127 -41.568 2.127 1.000 20.950 61 GLY BBB N 1
ATOM 2974 C CA . GLY B 1 176 ? 60.628 -40.207 2.022 1.000 19.430 61 GLY BBB CA 1
ATOM 2975 C C . GLY B 1 176 ? 59.381 -40.096 2.871 1.000 21.370 61 GLY BBB C 1
ATOM 2976 O O . GLY B 1 176 ? 58.573 -41.022 2.843 1.000 20.530 61 GLY BBB O 1
ATOM 2977 N N . ILE B 1 177 ? 59.237 -38.986 3.609 1.000 19.540 62 ILE BBB N 1
ATOM 2978 C CA . ILE B 1 177 ? 58.136 -38.864 4.557 1.000 18.240 62 ILE BBB CA 1
ATOM 2979 C C . ILE B 1 177 ? 57.475 -37.505 4.362 1.000 21.580 62 ILE BBB C 1
ATOM 2980 O O . ILE B 1 177 ? 58.158 -36.486 4.425 1.000 21.530 62 ILE BBB O 1
ATOM 2985 N N . GLY B 1 178 ? 56.160 -37.537 4.132 1.000 18.490 63 GLY BBB N 1
ATOM 2986 C CA . GLY B 1 178 ? 55.300 -36.363 4.113 1.000 18.070 63 GLY BBB CA 1
ATOM 2987 C C . GLY B 1 178 ? 54.583 -36.230 5.452 1.000 20.710 63 GLY BBB C 1
ATOM 2988 O O . GLY B 1 178 ? 53.971 -37.187 5.959 1.000 20.690 63 GLY BBB O 1
ATOM 2989 N N . ILE B 1 179 ? 54.601 -35.011 5.999 1.000 19.170 64 ILE BBB N 1
ATOM 2990 C CA . ILE B 1 179 ? 53.977 -34.836 7.302 1.000 21.040 64 ILE BBB CA 1
ATOM 2991 C C . ILE B 1 179 ? 53.362 -33.445 7.363 1.000 21.390 64 ILE BBB C 1
ATOM 2992 O O . ILE B 1 179 ? 53.881 -32.540 6.716 1.000 21.450 64 ILE BBB O 1
ATOM 2997 N N A PRO B 1 180 ? 52.174 -33.235 7.976 0.600 21.410 65 PRO BBB N 1
ATOM 2998 N N B PRO B 1 180 ? 52.265 -33.262 8.140 0.400 20.150 65 PRO BBB N 1
ATOM 2999 C CA A PRO B 1 180 ? 51.650 -31.878 8.144 0.600 18.960 65 PRO BBB CA 1
ATOM 3000 C CA B PRO B 1 180 ? 51.472 -32.034 8.109 0.400 21.000 65 PRO BBB CA 1
ATOM 3001 C C A PRO B 1 180 ? 52.603 -31.135 9.065 0.600 20.900 65 PRO BBB C 1
ATOM 3002 C C B PRO B 1 180 ? 52.062 -31.031 9.084 0.400 22.730 65 PRO BBB C 1
ATOM 3003 O O A PRO B 1 180 ? 53.235 -31.753 9.917 0.600 22.900 65 PRO BBB O 1
ATOM 3004 O O B PRO B 1 180 ? 51.488 -30.758 10.133 0.400 26.530 65 PRO BBB O 1
ATOM 3011 N N A GLY B 1 181 ? 52.750 -29.832 8.835 0.600 16.280 66 GLY BBB N 1
ATOM 3012 N N B GLY B 1 181 ? 53.229 -30.509 8.720 0.400 18.920 66 GLY BBB N 1
ATOM 3013 C CA A GLY B 1 181 ? 53.695 -29.056 9.616 0.600 18.270 66 GLY BBB CA 1
ATOM 3014 C CA B GLY B 1 181 ? 53.858 -29.478 9.519 0.400 18.340 66 GLY BBB CA 1
ATOM 3015 C C A GLY B 1 181 ? 55.029 -28.887 8.899 0.600 21.340 66 GLY BBB C 1
ATOM 3016 C C B GLY B 1 181 ? 55.149 -29.029 8.862 0.400 20.510 66 GLY BBB C 1
ATOM 3017 O O A GLY B 1 181 ? 55.136 -29.125 7.695 0.600 22.020 66 GLY BBB O 1
ATOM 3018 O O B GLY B 1 181 ? 55.338 -29.220 7.659 0.400 18.810 66 GLY BBB O 1
ATOM 3019 N N . ILE B 1 182 ? 56.036 -28.447 9.671 1.000 19.520 67 ILE BBB N 1
ATOM 3020 C CA A ILE B 1 182 ? 57.274 -27.893 9.154 0.500 19.640 67 ILE BBB CA 1
ATOM 3021 C CA B ILE B 1 182 ? 57.275 -27.948 9.110 0.500 19.320 67 ILE BBB CA 1
ATOM 3022 C C . ILE B 1 182 ? 58.429 -28.524 9.922 1.000 21.560 67 ILE BBB C 1
ATOM 3023 O O . ILE B 1 182 ? 58.397 -28.515 11.151 1.000 23.740 67 ILE BBB O 1
ATOM 3032 N N . ALA B 1 183 ? 59.463 -28.981 9.204 1.000 19.020 68 ALA BBB N 1
ATOM 3033 C CA . ALA B 1 183 ? 60.734 -29.288 9.848 1.000 20.110 68 ALA BBB CA 1
ATOM 3034 C C . ALA B 1 183 ? 61.581 -28.020 9.838 1.000 20.610 68 ALA BBB C 1
ATOM 3035 O O . ALA B 1 183 ? 61.852 -27.470 8.781 1.000 20.670 68 ALA BBB O 1
ATOM 3037 N N . ASP B 1 184 ? 61.955 -27.540 11.040 1.000 19.780 69 ASP BBB N 1
ATOM 3038 C CA . ASP B 1 184 ? 62.762 -26.327 11.161 1.000 20.930 69 ASP BBB CA 1
ATOM 3039 C C . ASP B 1 184 ? 63.978 -26.440 10.246 1.000 20.970 69 ASP BBB C 1
ATOM 3040 O O . ASP B 1 184 ? 64.717 -27.429 10.301 1.000 22.040 69 ASP BBB O 1
ATOM 3045 N N . VAL B 1 185 ? 64.226 -25.396 9.442 1.000 19.690 70 VAL BBB N 1
ATOM 3046 C CA A VAL B 1 185 ? 65.268 -25.427 8.425 0.500 21.600 70 VAL BBB CA 1
ATOM 3047 C CA B VAL B 1 185 ? 65.273 -25.438 8.428 0.500 21.500 70 VAL BBB CA 1
ATOM 3048 C C . VAL B 1 185 ? 66.663 -25.455 9.053 1.000 24.400 70 VAL BBB C 1
ATOM 3049 O O . VAL B 1 185 ? 67.614 -25.850 8.385 1.000 27.490 70 VAL BBB O 1
ATOM 3056 N N . GLU B 1 186 ? 66.776 -25.019 10.312 1.000 23.230 71 GLU BBB N 1
ATOM 3057 C CA . GLU B 1 186 ? 68.064 -24.998 10.987 1.000 25.590 71 GLU BBB CA 1
ATOM 3058 C C . GLU B 1 186 ? 68.222 -26.203 11.913 1.000 28.880 71 GLU BBB C 1
ATOM 3059 O O . GLU B 1 186 ? 69.273 -26.826 11.898 1.000 29.740 71 GLU BBB O 1
ATOM 3065 N N . THR B 1 187 ? 67.193 -26.510 12.718 1.000 26.880 72 THR BBB N 1
ATOM 3066 C CA . THR B 1 187 ? 67.344 -27.508 13.777 1.000 28.200 72 THR BBB CA 1
ATOM 3067 C C . THR B 1 187 ? 66.797 -28.877 13.383 1.000 32.660 72 THR BBB C 1
ATOM 3068 O O . THR B 1 187 ? 67.126 -29.868 14.037 1.000 32.060 72 THR BBB O 1
ATOM 3072 N N . GLY B 1 188 ? 65.931 -28.928 12.364 1.000 25.900 73 GLY BBB N 1
ATOM 3073 C CA . GLY B 1 188 ? 65.281 -30.181 11.995 1.000 24.270 73 GLY BBB CA 1
ATOM 3074 C C . GLY B 1 188 ? 64.124 -30.568 12.913 1.000 25.860 73 GLY BBB C 1
ATOM 3075 O O . GLY B 1 188 ? 63.460 -31.574 12.675 1.000 25.140 73 GLY BBB O 1
ATOM 3076 N N . LYS B 1 189 ? 63.845 -29.770 13.945 1.000 22.060 74 LYS BBB N 1
ATOM 3077 C CA . LYS B 1 189 ? 62.754 -30.088 14.858 1.000 20.910 74 LYS BBB CA 1
ATOM 3078 C C . LYS B 1 189 ? 61.412 -29.832 14.176 1.000 24.490 74 LYS BBB C 1
ATOM 3079 O O . LYS B 1 189 ? 61.254 -28.857 13.451 1.000 22.980 74 LYS BBB O 1
ATOM 3085 N N . LEU B 1 190 ? 60.443 -30.719 14.419 1.000 22.700 75 LEU BBB N 1
ATOM 3086 C CA . LEU B 1 190 ? 59.171 -30.640 13.723 1.000 22.290 75 LEU BBB CA 1
ATOM 3087 C C . LEU B 1 190 ? 58.220 -29.727 14.479 1.000 25.110 75 LEU BBB C 1
ATOM 3088 O O . LEU B 1 190 ? 58.008 -29.900 15.682 1.000 24.730 75 LEU BBB O 1
ATOM 3093 N N . LEU B 1 191 ? 57.570 -28.828 13.732 1.000 18.890 76 LEU BBB N 1
ATOM 3094 C CA . LEU B 1 191 ? 56.408 -28.103 14.217 1.000 18.070 76 LEU BBB CA 1
ATOM 3095 C C . LEU B 1 191 ? 55.194 -28.773 13.589 1.000 26.540 76 LEU BBB C 1
ATOM 3096 O O . LEU B 1 191 ? 54.911 -28.519 12.417 1.000 24.130 76 LEU BBB O 1
ATOM 3101 N N . THR B 1 192 ? 54.560 -29.679 14.346 1.000 23.590 77 THR BBB N 1
ATOM 3102 C CA A THR B 1 192 ? 53.468 -30.510 13.849 0.600 27.760 77 THR BBB CA 1
ATOM 3103 C CA B THR B 1 192 ? 53.431 -30.424 13.825 0.400 29.630 77 THR BBB CA 1
ATOM 3104 C C . THR B 1 192 ? 52.381 -30.611 14.911 1.000 28.720 77 THR BBB C 1
ATOM 3105 O O . THR B 1 192 ? 52.336 -31.610 15.629 1.000 30.570 77 THR BBB O 1
ATOM 3112 N N . SER B 1 193 ? 51.519 -29.604 14.993 1.000 24.830 78 SER BBB N 1
ATOM 3113 C CA . SER B 1 193 ? 50.490 -29.549 16.024 1.000 34.040 78 SER BBB CA 1
ATOM 3114 C C . SER B 1 193 ? 49.524 -30.737 15.929 1.000 39.070 78 SER BBB C 1
ATOM 3115 O O . SER B 1 193 ? 48.964 -31.171 16.928 1.000 34.690 78 SER BBB O 1
ATOM 3118 N N . ASN B 1 194 ? 49.383 -31.314 14.737 1.000 30.910 79 ASN BBB N 1
ATOM 3119 C CA . ASN B 1 194 ? 48.446 -32.404 14.534 1.000 38.130 79 ASN BBB CA 1
ATOM 3120 C C . ASN B 1 194 ? 49.123 -33.763 14.684 1.000 37.780 79 ASN BBB C 1
ATOM 3121 O O . ASN B 1 194 ? 48.428 -34.774 14.711 1.000 35.030 79 ASN BBB O 1
ATOM 3126 N N . ILE B 1 195 ? 50.453 -33.785 14.868 1.000 31.220 80 ILE BBB N 1
ATOM 3127 C CA . ILE B 1 195 ? 51.144 -35.025 15.206 1.000 27.370 80 ILE BBB CA 1
ATOM 3128 C C . ILE B 1 195 ? 51.820 -34.831 16.566 1.000 32.350 80 ILE BBB C 1
ATOM 3129 O O . ILE B 1 195 ? 53.023 -34.567 16.626 1.000 30.720 80 ILE BBB O 1
ATOM 3134 N N . PRO B 1 196 ? 51.066 -34.869 17.690 1.000 34.790 81 PRO BBB N 1
ATOM 3135 C CA . PRO B 1 196 ? 51.606 -34.489 18.999 1.000 35.330 81 PRO BBB CA 1
ATOM 3136 C C . PRO B 1 196 ? 52.866 -35.254 19.390 1.000 36.260 81 PRO BBB C 1
ATOM 3137 O O . PRO B 1 196 ? 53.794 -34.666 19.942 1.000 41.280 81 PRO BBB O 1
ATOM 3141 N N . ALA B 1 197 ? 52.931 -36.546 19.030 1.000 34.680 82 ALA BBB N 1
ATOM 3142 C CA . ALA B 1 197 ? 54.075 -37.368 19.397 1.000 30.110 82 ALA BBB CA 1
ATOM 3143 C C . ALA B 1 197 ? 55.373 -36.832 18.797 1.000 31.460 82 ALA BBB C 1
ATOM 3144 O O . ALA B 1 197 ? 56.430 -36.979 19.402 1.000 37.270 82 ALA BBB O 1
ATOM 3146 N N . ALA B 1 198 ? 55.298 -36.222 17.605 1.000 29.410 83 ALA BBB N 1
ATOM 3147 C CA . ALA B 1 198 ? 56.496 -35.830 16.879 1.000 28.670 83 ALA BBB CA 1
ATOM 3148 C C . ALA B 1 198 ? 56.898 -34.379 17.168 1.000 24.710 83 ALA BBB C 1
ATOM 3149 O O . ALA B 1 198 ? 58.000 -33.984 16.824 1.000 26.860 83 ALA BBB O 1
ATOM 3151 N N . MET B 1 199 ? 56.002 -33.590 17.755 1.000 26.530 84 MET BBB N 1
ATOM 3152 C CA . MET B 1 199 ? 56.240 -32.166 17.977 1.000 23.770 84 MET BBB CA 1
ATOM 3153 C C . MET B 1 199 ? 57.570 -31.954 18.710 1.000 28.400 84 MET BBB C 1
ATOM 3154 O O . MET B 1 199 ? 57.845 -32.599 19.724 1.000 27.860 84 MET BBB O 1
ATOM 3159 N N . GLY B 1 200 ? 58.420 -31.079 18.152 1.000 24.500 85 GLY BBB N 1
ATOM 3160 C CA . GLY B 1 200 ? 59.696 -30.692 18.749 1.000 24.940 85 GLY BBB CA 1
ATOM 3161 C C . GLY B 1 200 ? 60.839 -31.677 18.493 1.000 23.760 85 GLY BBB C 1
ATOM 3162 O O . GLY B 1 200 ? 61.968 -31.459 18.937 1.000 25.200 85 GLY BBB O 1
ATOM 3163 N N . HIS B 1 201 ? 60.581 -32.770 17.762 1.000 23.180 86 HIS BBB N 1
ATOM 3164 C CA . HIS B 1 201 ? 61.603 -33.803 17.612 1.000 22.130 86 HIS BBB CA 1
ATOM 3165 C C . HIS B 1 201 ? 62.337 -33.693 16.292 1.000 24.000 86 HIS BBB C 1
ATOM 3166 O O . HIS B 1 201 ? 61.753 -33.260 15.296 1.000 24.420 86 HIS BBB O 1
ATOM 3173 N N . THR B 1 202 ? 63.584 -34.189 16.277 1.000 21.050 87 THR BBB N 1
ATOM 3174 C CA . THR B 1 202 ? 64.424 -34.206 15.092 1.000 20.690 87 THR BBB CA 1
ATOM 3175 C C . THR B 1 202 ? 64.156 -35.497 14.320 1.000 24.160 87 THR BBB C 1
ATOM 3176 O O . THR B 1 202 ? 65.002 -36.391 14.294 1.000 26.790 87 THR BBB O 1
ATOM 3180 N N . LEU B 1 203 ? 62.992 -35.542 13.647 1.000 24.880 88 LEU BBB N 1
ATOM 3181 C CA . LEU B 1 203 ? 62.500 -36.777 13.043 1.000 22.200 88 LEU BBB CA 1
ATOM 3182 C C . LEU B 1 203 ? 63.489 -37.354 12.039 1.000 22.320 88 LEU BBB C 1
ATOM 3183 O O . LEU B 1 203 ? 63.748 -38.563 12.052 1.000 25.760 88 LEU BBB O 1
ATOM 3188 N N . GLN B 1 204 ? 64.013 -36.508 11.151 1.000 19.880 89 GLN BBB N 1
ATOM 3189 C CA . GLN B 1 204 ? 64.919 -36.968 10.117 1.000 20.590 89 GLN BBB CA 1
ATOM 3190 C C . GLN B 1 204 ? 66.132 -37.660 10.747 1.000 28.360 89 GLN BBB C 1
ATOM 3191 O O . GLN B 1 204 ? 66.468 -38.792 10.404 1.000 26.320 89 GLN BBB O 1
ATOM 3197 N N . ARG B 1 205 ? 66.780 -36.966 11.682 1.000 25.340 90 ARG BBB N 1
ATOM 3198 C CA . ARG B 1 205 ? 68.011 -37.477 12.281 1.000 27.890 90 ARG BBB CA 1
ATOM 3199 C C . ARG B 1 205 ? 67.728 -38.775 13.030 1.000 26.620 90 ARG BBB C 1
ATOM 3200 O O . ARG B 1 205 ? 68.507 -39.720 12.939 1.000 29.390 90 ARG BBB O 1
ATOM 3208 N N . ASP B 1 206 ? 66.651 -38.785 13.821 1.000 24.770 91 ASP BBB N 1
ATOM 3209 C CA . ASP B 1 206 ? 66.267 -39.932 14.616 1.000 28.410 91 ASP BBB CA 1
ATOM 3210 C C . ASP B 1 206 ? 66.041 -41.167 13.731 1.000 34.950 91 ASP BBB C 1
ATOM 3211 O O . ASP B 1 206 ? 66.473 -42.270 14.079 1.000 30.800 91 ASP BBB O 1
ATOM 3216 N N . LEU B 1 207 ? 65.394 -40.975 12.570 1.000 29.660 92 LEU BBB N 1
ATOM 3217 C CA . LEU B 1 207 ? 65.106 -42.081 11.663 1.000 25.090 92 LEU BBB CA 1
ATOM 3218 C C . LEU B 1 207 ? 66.365 -42.511 10.922 1.000 27.990 92 LEU BBB C 1
ATOM 3219 O O . LEU B 1 207 ? 66.573 -43.704 10.697 1.000 28.350 92 LEU BBB O 1
ATOM 3224 N N . GLU B 1 208 ? 67.217 -41.547 10.561 1.000 26.930 93 GLU BBB N 1
ATOM 3225 C CA . GLU B 1 208 ? 68.455 -41.893 9.878 1.000 30.860 93 GLU BBB CA 1
ATOM 3226 C C . GLU B 1 208 ? 69.300 -42.814 10.761 1.000 34.700 93 GLU BBB C 1
ATOM 3227 O O . GLU B 1 208 ? 69.937 -43.734 10.247 1.000 31.260 93 GLU BBB O 1
ATOM 3233 N N . GLU B 1 209 ? 69.246 -42.573 12.080 1.000 32.610 94 GLU BBB N 1
ATOM 3234 C CA A GLU B 1 209 ? 69.983 -43.381 13.041 0.500 35.400 94 GLU BBB CA 1
ATOM 3235 C CA B GLU B 1 209 ? 69.954 -43.367 13.079 0.500 36.040 94 GLU BBB CA 1
ATOM 3236 C C . GLU B 1 209 ? 69.392 -44.790 13.072 1.000 36.640 94 GLU BBB C 1
ATOM 3237 O O . GLU B 1 209 ? 70.125 -45.776 12.943 1.000 40.020 94 GLU BBB O 1
ATOM 3248 N N . ARG B 1 210 ? 68.063 -44.874 13.218 1.000 32.470 95 ARG BBB N 1
ATOM 3249 C CA . ARG B 1 210 ? 67.362 -46.142 13.333 1.000 32.140 95 ARG BBB CA 1
ATOM 3250 C C . ARG B 1 210 ? 67.457 -46.969 12.050 1.000 35.650 95 ARG BBB C 1
ATOM 3251 O O . ARG B 1 210 ? 67.572 -48.190 12.117 1.000 36.490 95 ARG BBB O 1
ATOM 3259 N N . LEU B 1 211 ? 67.426 -46.320 10.883 1.000 31.800 96 LEU BBB N 1
ATOM 3260 C CA . LEU B 1 211 ? 67.294 -47.043 9.618 1.000 30.990 96 LEU BBB CA 1
ATOM 3261 C C . LEU B 1 211 ? 68.618 -47.110 8.865 1.000 36.420 96 LEU BBB C 1
ATOM 3262 O O . LEU B 1 211 ? 68.685 -47.704 7.778 1.000 30.910 96 LEU BBB O 1
ATOM 3267 N N . GLN B 1 212 ? 69.642 -46.442 9.408 1.000 32.170 97 GLN BBB N 1
ATOM 3268 C CA . GLN B 1 212 ? 70.982 -46.484 8.835 1.000 38.030 97 GLN BBB CA 1
ATOM 3269 C C . GLN B 1 212 ? 70.987 -46.085 7.361 1.000 39.840 97 GLN BBB C 1
ATOM 3270 O O . GLN B 1 212 ? 71.718 -46.647 6.553 1.000 32.310 97 GLN BBB O 1
ATOM 3276 N N . ARG B 1 213 ? 70.208 -45.063 7.010 1.000 30.850 98 ARG BBB N 1
ATOM 3277 C CA . ARG B 1 213 ? 70.209 -44.571 5.643 1.000 30.570 98 ARG BBB CA 1
ATOM 3278 C C . ARG B 1 213 ? 69.641 -43.151 5.673 1.000 25.940 98 ARG BBB C 1
ATOM 3279 O O . ARG B 1 213 ? 68.996 -42.778 6.654 1.000 29.200 98 ARG BBB O 1
ATOM 3287 N N . PRO B 1 214 ? 69.846 -42.352 4.607 1.000 27.450 99 PRO BBB N 1
ATOM 3288 C CA . PRO B 1 214 ? 69.258 -41.016 4.522 1.000 31.280 99 PRO BBB CA 1
ATOM 3289 C C . PRO B 1 214 ? 67.731 -41.063 4.564 1.000 31.680 99 PRO BBB C 1
ATOM 3290 O O . PRO B 1 214 ? 67.110 -42.030 4.123 1.000 27.970 99 PRO BBB O 1
ATOM 3294 N N . VAL B 1 215 ? 67.132 -40.012 5.121 1.000 25.800 100 VAL BBB N 1
ATOM 3295 C CA . VAL B 1 215 ? 65.674 -39.920 5.181 1.000 23.260 100 VAL BBB CA 1
ATOM 3296 C C . VAL B 1 215 ? 65.335 -38.511 4.723 1.000 29.440 100 VAL BBB C 1
ATOM 3297 O O . VAL B 1 215 ? 66.003 -37.566 5.149 1.000 27.410 100 VAL BBB O 1
ATOM 3301 N N . LYS B 1 216 ? 64.357 -38.378 3.810 1.000 21.680 101 LYS BBB N 1
ATOM 3302 C CA . LYS B 1 216 ? 63.914 -37.054 3.392 1.000 22.290 101 LYS BBB CA 1
ATOM 3303 C C . LYS B 1 216 ? 62.558 -36.763 4.020 1.000 25.110 101 LYS BBB C 1
ATOM 3304 O O . LYS B 1 216 ? 61.682 -37.628 4.033 1.000 22.220 101 LYS BBB O 1
ATOM 3310 N N . ILE B 1 217 ? 62.406 -35.542 4.555 1.000 21.030 102 ILE BBB N 1
ATOM 3311 C CA . ILE B 1 217 ? 61.167 -35.096 5.169 1.000 20.760 102 ILE BBB CA 1
ATOM 3312 C C . ILE B 1 217 ? 60.652 -33.939 4.334 1.000 25.690 102 ILE BBB C 1
ATOM 3313 O O . ILE B 1 217 ? 61.408 -33.036 3.967 1.000 22.900 102 ILE BBB O 1
ATOM 3318 N N . GLU B 1 218 ? 59.352 -33.978 4.047 1.000 22.110 103 GLU BBB N 1
ATOM 3319 C CA . GLU B 1 218 ? 58.739 -32.902 3.299 1.000 19.870 103 GLU BBB CA 1
ATOM 3320 C C . GLU B 1 218 ? 57.348 -32.636 3.861 1.000 20.260 103 GLU BBB C 1
ATOM 3321 O O . GLU B 1 218 ? 56.710 -33.499 4.490 1.000 20.430 103 GLU BBB O 1
ATOM 3327 N N . ASN B 1 219 ? 56.874 -31.413 3.621 1.000 18.110 104 ASN BBB N 1
ATOM 3328 C CA . ASN B 1 219 ? 55.535 -31.061 4.044 1.000 17.340 104 ASN BBB CA 1
ATOM 3329 C C . ASN B 1 219 ? 54.509 -31.868 3.227 1.000 18.480 104 ASN BBB C 1
ATOM 3330 O O . ASN B 1 219 ? 54.711 -32.059 2.029 1.000 18.040 104 ASN BBB O 1
ATOM 3335 N N . ASP B 1 220 ? 53.393 -32.263 3.867 1.000 16.530 105 ASP BBB N 1
ATOM 3336 C CA . ASP B 1 220 ? 52.346 -33.052 3.211 1.000 18.920 105 ASP BBB CA 1
ATOM 3337 C C . ASP B 1 220 ? 51.795 -32.370 1.953 1.000 20.000 105 ASP BBB C 1
ATOM 3338 O O . ASP B 1 220 ? 51.567 -33.028 0.934 1.000 19.270 105 ASP BBB O 1
ATOM 3343 N N . ALA B 1 221 ? 51.462 -31.074 2.036 1.000 16.670 106 ALA BBB N 1
ATOM 3344 C CA . ALA B 1 221 ? 50.883 -30.397 0.884 1.000 17.510 106 ALA BBB CA 1
ATOM 3345 C C . ALA B 1 221 ? 51.921 -30.229 -0.223 1.000 18.240 106 ALA BBB C 1
ATOM 3346 O O . ALA B 1 221 ? 51.592 -30.280 -1.407 1.000 16.560 106 ALA BBB O 1
ATOM 3348 N N . ASN B 1 222 ? 53.191 -30.011 0.158 1.000 16.080 107 ASN BBB N 1
ATOM 3349 C CA . ASN B 1 222 ? 54.248 -30.000 -0.841 1.000 16.070 107 ASN BBB CA 1
ATOM 3350 C C . ASN B 1 222 ? 54.325 -31.355 -1.550 1.000 16.020 107 ASN BBB C 1
ATOM 3351 O O . ASN B 1 222 ? 54.462 -31.375 -2.772 1.000 17.200 107 ASN BBB O 1
ATOM 3356 N N . CYS B 1 223 ? 54.245 -32.468 -0.800 1.000 16.410 108 CYS BBB N 1
ATOM 3357 C CA . CYS B 1 223 ? 54.313 -33.792 -1.421 1.000 16.050 108 CYS BBB CA 1
ATOM 3358 C C . CYS B 1 223 ? 53.144 -33.990 -2.383 1.000 18.170 108 CYS BBB C 1
ATOM 3359 O O . CYS B 1 223 ? 53.336 -34.495 -3.493 1.000 18.610 108 CYS BBB O 1
ATOM 3362 N N . PHE B 1 224 ? 51.941 -33.618 -1.942 1.000 16.460 109 PHE BBB N 1
ATOM 3363 C CA . PHE B 1 224 ? 50.735 -33.723 -2.753 1.000 17.060 109 PHE BBB CA 1
ATOM 3364 C C . PHE B 1 224 ? 50.911 -32.942 -4.053 1.000 18.880 109 PHE BBB C 1
ATOM 3365 O O . PHE B 1 224 ? 50.682 -33.472 -5.149 1.000 18.040 109 PHE BBB O 1
ATOM 3373 N N . ALA B 1 225 ? 51.333 -31.673 -3.937 1.000 16.760 110 ALA BBB N 1
ATOM 3374 C CA . ALA B 1 225 ? 51.516 -30.848 -5.119 1.000 17.070 110 ALA BBB CA 1
ATOM 3375 C C . ALA B 1 225 ? 52.585 -31.442 -6.037 1.000 19.750 110 ALA BBB C 1
ATOM 3376 O O . ALA B 1 225 ? 52.410 -31.475 -7.260 1.000 18.700 110 ALA BBB O 1
ATOM 3378 N N . LEU B 1 226 ? 53.686 -31.933 -5.457 1.000 17.390 111 LEU BBB N 1
ATOM 3379 C CA . LEU B 1 226 ? 54.747 -32.515 -6.271 1.000 18.010 111 LEU BBB CA 1
ATOM 3380 C C . LEU B 1 226 ? 54.220 -33.689 -7.099 1.000 21.590 111 LEU BBB C 1
ATOM 3381 O O . LEU B 1 226 ? 54.548 -33.803 -8.270 1.000 22.070 111 LEU BBB O 1
ATOM 3386 N N A SER B 1 227 ? 53.432 -34.567 -6.478 0.500 20.770 112 SER BBB N 1
ATOM 3387 N N B SER B 1 227 ? 53.448 -34.573 -6.465 0.500 19.820 112 SER BBB N 1
ATOM 3388 C CA A SER B 1 227 ? 52.937 -35.755 -7.170 0.500 20.100 112 SER BBB CA 1
ATOM 3389 C CA B SER B 1 227 ? 52.940 -35.761 -7.144 0.500 18.550 112 SER BBB CA 1
ATOM 3390 C C A SER B 1 227 ? 51.936 -35.348 -8.246 0.500 21.950 112 SER BBB C 1
ATOM 3391 C C B SER B 1 227 ? 51.935 -35.361 -8.222 0.500 20.700 112 SER BBB C 1
ATOM 3392 O O A SER B 1 227 ? 52.010 -35.814 -9.392 0.500 22.930 112 SER BBB O 1
ATOM 3393 O O B SER B 1 227 ? 51.988 -35.871 -9.345 0.500 21.470 112 SER BBB O 1
ATOM 3398 N N . GLU B 1 228 ? 51.016 -34.447 -7.883 1.000 18.790 113 GLU BBB N 1
ATOM 3399 C CA . GLU B 1 228 ? 49.977 -34.067 -8.832 1.000 17.900 113 GLU BBB CA 1
ATOM 3400 C C . GLU B 1 228 ? 50.588 -33.334 -10.024 1.000 21.930 113 GLU BBB C 1
ATOM 3401 O O . GLU B 1 228 ? 50.211 -33.581 -11.172 1.000 22.710 113 GLU BBB O 1
ATOM 3407 N N . ALA B 1 229 ? 51.575 -32.475 -9.760 1.000 18.510 114 ALA BBB N 1
ATOM 3408 C CA . ALA B 1 229 ? 52.153 -31.666 -10.823 1.000 20.810 114 ALA BBB CA 1
ATOM 3409 C C . ALA B 1 229 ? 53.039 -32.493 -11.757 1.000 26.100 114 ALA BBB C 1
ATOM 3410 O O . ALA B 1 229 ? 53.294 -32.020 -12.861 1.000 27.850 114 ALA BBB O 1
ATOM 3412 N N . TRP B 1 230 ? 53.490 -33.677 -11.310 1.000 27.300 115 TRP BBB N 1
ATOM 3413 C CA A TRP B 1 230 ? 54.397 -34.513 -12.093 0.700 32.360 115 TRP BBB CA 1
ATOM 3414 C CA B TRP B 1 230 ? 54.382 -34.571 -12.042 0.300 31.100 115 TRP BBB CA 1
ATOM 3415 C C . TRP B 1 230 ? 53.634 -35.244 -13.190 1.000 29.530 115 TRP BBB C 1
ATOM 3416 O O . TRP B 1 230 ? 54.237 -35.675 -14.170 1.000 31.830 115 TRP BBB O 1
ATOM 3437 N N . ASP B 1 231 ? 52.306 -35.314 -13.045 1.000 24.360 116 ASP BBB N 1
ATOM 3438 C CA . ASP B 1 231 ? 51.440 -35.859 -14.077 1.000 27.040 116 ASP BBB CA 1
ATOM 3439 C C . ASP B 1 231 ? 51.779 -35.190 -15.416 1.000 32.080 116 ASP BBB C 1
ATOM 3440 O O . ASP B 1 231 ? 51.999 -33.980 -15.453 1.000 26.640 116 ASP BBB O 1
ATOM 3445 N N . GLU B 1 232 ? 51.816 -35.971 -16.510 1.000 30.940 117 GLU BBB N 1
ATOM 3446 C CA A GLU B 1 232 ? 52.223 -35.473 -17.820 0.600 27.120 117 GLU BBB CA 1
ATOM 3447 C CA B GLU B 1 232 ? 52.214 -35.484 -17.828 0.400 27.310 117 GLU BBB CA 1
ATOM 3448 C C . GLU B 1 232 ? 51.431 -34.231 -18.233 1.000 26.030 117 GLU BBB C 1
ATOM 3449 O O . GLU B 1 232 ? 51.988 -33.348 -18.874 1.000 29.550 117 GLU BBB O 1
ATOM 3460 N N . ASP B 1 233 ? 50.144 -34.164 -17.854 1.000 26.820 118 ASP BBB N 1
ATOM 3461 C CA A ASP B 1 233 ? 49.243 -33.075 -18.208 0.600 28.890 118 ASP BBB CA 1
ATOM 3462 C CA B ASP B 1 233 ? 49.221 -33.084 -18.189 0.400 27.510 118 ASP BBB CA 1
ATOM 3463 C C . ASP B 1 233 ? 49.541 -31.795 -17.413 1.000 24.650 118 ASP BBB C 1
ATOM 3464 O O . ASP B 1 233 ? 49.114 -30.693 -17.791 1.000 25.610 118 ASP BBB O 1
ATOM 3473 N N . LEU B 1 234 ? 50.294 -31.922 -16.300 1.000 25.650 119 LEU BBB N 1
ATOM 3474 C CA . LEU B 1 234 ? 50.561 -30.738 -15.484 1.000 21.090 119 LEU BBB CA 1
ATOM 3475 C C . LEU B 1 234 ? 52.037 -30.364 -15.485 1.000 24.690 119 LEU BBB C 1
ATOM 3476 O O . LEU B 1 234 ? 52.381 -29.269 -15.066 1.000 24.980 119 LEU BBB O 1
ATOM 3481 N N . ARG B 1 235 ? 52.893 -31.301 -15.908 1.000 25.610 120 ARG BBB N 1
ATOM 3482 C CA A ARG B 1 235 ? 54.340 -31.205 -15.806 0.500 28.790 120 ARG BBB CA 1
ATOM 3483 C CA B ARG B 1 235 ? 54.341 -31.198 -15.790 0.500 26.170 120 ARG BBB CA 1
ATOM 3484 C C . ARG B 1 235 ? 54.852 -29.955 -16.520 1.000 28.530 120 ARG BBB C 1
ATOM 3485 O O . ARG B 1 235 ? 55.893 -29.406 -16.150 1.000 29.720 120 ARG BBB O 1
ATOM 3500 N N . GLY B 1 236 ? 54.130 -29.516 -17.549 1.000 24.510 121 GLY BBB N 1
ATOM 3501 C CA . GLY B 1 236 ? 54.595 -28.378 -18.319 1.000 26.320 121 GLY BBB CA 1
ATOM 3502 C C . GLY B 1 236 ? 53.846 -27.087 -18.017 1.000 30.540 121 GLY BBB C 1
ATOM 3503 O O . GLY B 1 236 ? 53.959 -26.114 -18.759 1.000 28.500 121 GLY BBB O 1
ATOM 3504 N N . GLU B 1 237 ? 53.055 -27.074 -16.938 1.000 21.340 122 GLU BBB N 1
ATOM 3505 C CA . GLU B 1 237 ? 52.303 -25.878 -16.598 1.000 21.160 122 GLU BBB CA 1
ATOM 3506 C C . GLU B 1 237 ? 53.252 -24.896 -15.916 1.000 20.210 122 GLU BBB C 1
ATOM 3507 O O . GLU B 1 237 ? 54.140 -25.312 -15.181 1.000 21.590 122 GLU BBB O 1
ATOM 3513 N N . PRO B 1 238 ? 53.154 -23.571 -16.146 1.000 20.510 123 PRO BBB N 1
ATOM 3514 C CA . PRO B 1 238 ? 54.099 -22.659 -15.488 1.000 22.000 123 PRO BBB CA 1
ATOM 3515 C C . PRO B 1 238 ? 53.954 -22.577 -13.968 1.000 20.260 123 PRO BBB C 1
ATOM 3516 O O . PRO B 1 238 ? 54.915 -22.210 -13.283 1.000 21.240 123 PRO BBB O 1
ATOM 3520 N N . SER B 1 239 ? 52.770 -22.915 -13.447 1.000 18.380 124 SER BBB N 1
ATOM 3521 C CA . SER B 1 239 ? 52.628 -22.963 -11.981 1.000 18.040 124 SER BBB CA 1
ATOM 3522 C C . SER B 1 239 ? 51.480 -23.890 -11.607 1.000 20.040 124 SER BBB C 1
ATOM 3523 O O . SER B 1 239 ? 50.504 -23.994 -12.350 1.000 21.950 124 SER BBB O 1
ATOM 3526 N N . VAL B 1 240 ? 51.623 -24.556 -10.460 1.000 17.820 125 VAL BBB N 1
ATOM 3527 C CA . VAL B 1 240 ? 50.558 -25.405 -9.935 1.000 17.880 125 VAL BBB CA 1
ATOM 3528 C C . VAL B 1 240 ? 50.472 -25.132 -8.439 1.000 16.490 125 VAL BBB C 1
ATOM 3529 O O . VAL B 1 240 ? 51.513 -25.103 -7.771 1.000 19.800 125 VAL BBB O 1
ATOM 3533 N N . LEU B 1 241 ? 49.237 -24.965 -7.926 1.000 15.470 126 LEU BBB N 1
ATOM 3534 C CA . LEU B 1 241 ? 49.031 -24.903 -6.487 1.000 14.620 126 LEU BBB CA 1
ATOM 3535 C C . LEU B 1 241 ? 48.248 -26.143 -6.085 1.000 16.820 126 LEU BBB C 1
ATOM 3536 O O . LEU B 1 241 ? 47.140 -26.336 -6.576 1.000 18.980 126 LEU BBB O 1
ATOM 3541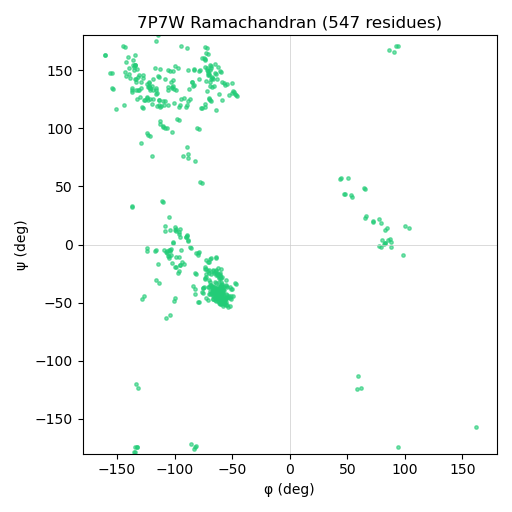 N N . GLY B 1 242 ? 48.857 -26.970 -5.233 1.000 16.730 127 GLY BBB N 1
ATOM 3542 C CA . GLY B 1 242 ? 48.143 -28.074 -4.595 1.000 17.480 127 GLY BBB CA 1
ATOM 3543 C C . GLY B 1 242 ? 47.575 -27.599 -3.263 1.000 18.780 127 GLY BBB C 1
ATOM 3544 O O . GLY B 1 242 ? 48.309 -27.083 -2.432 1.000 19.740 127 GLY BBB O 1
ATOM 3545 N N . LEU B 1 243 ? 46.271 -27.774 -3.066 1.000 16.160 128 LEU BBB N 1
ATOM 3546 C CA A LEU B 1 243 ? 45.616 -27.313 -1.857 0.500 17.330 128 LEU BBB CA 1
ATOM 3547 C CA B LEU B 1 243 ? 45.635 -27.320 -1.838 0.500 16.850 128 LEU BBB CA 1
ATOM 3548 C C . LEU B 1 243 ? 44.988 -28.513 -1.160 1.000 20.990 128 LEU BBB C 1
ATOM 3549 O O . LEU B 1 243 ? 44.161 -29.196 -1.772 1.000 20.450 128 LEU BBB O 1
ATOM 3558 N N . ILE B 1 244 ? 45.369 -28.729 0.103 1.000 18.120 129 ILE BBB N 1
ATOM 3559 C CA A ILE B 1 244 ? 44.780 -29.781 0.917 0.400 19.580 129 ILE BBB CA 1
ATOM 3560 C CA B ILE B 1 244 ? 44.803 -29.780 0.943 0.600 19.420 129 ILE BBB CA 1
ATOM 3561 C C . ILE B 1 244 ? 43.731 -29.152 1.828 1.000 21.000 129 ILE BBB C 1
ATOM 3562 O O . ILE B 1 244 ? 44.029 -28.188 2.520 1.000 20.660 129 ILE BBB O 1
ATOM 3571 N N . LEU B 1 245 ? 42.506 -29.699 1.797 1.000 18.710 130 LEU BBB N 1
ATOM 3572 C CA . LEU B 1 245 ? 41.428 -29.284 2.692 1.000 16.960 130 LEU BBB CA 1
ATOM 3573 C C . LEU B 1 245 ? 41.008 -30.532 3.462 1.000 22.720 130 LEU BBB C 1
ATOM 3574 O O . LEU B 1 245 ? 40.209 -31.328 2.951 1.000 21.020 130 LEU BBB O 1
ATOM 3579 N N . GLY B 1 246 ? 41.609 -30.720 4.638 1.000 20.640 131 GLY BBB N 1
ATOM 3580 C CA . GLY B 1 246 ? 41.452 -31.934 5.430 1.000 21.300 131 GLY BBB CA 1
ATOM 3581 C C . GLY B 1 246 ? 41.186 -31.589 6.887 1.000 18.820 131 GLY BBB C 1
ATOM 3582 O O . GLY B 1 246 ? 40.211 -30.913 7.174 1.000 22.850 131 GLY BBB O 1
ATOM 3583 N N . THR B 1 247 ? 42.060 -32.036 7.796 1.000 20.150 132 THR BBB N 1
ATOM 3584 C CA . THR B 1 247 ? 41.984 -31.561 9.174 1.000 21.600 132 THR BBB CA 1
ATOM 3585 C C . THR B 1 247 ? 42.482 -30.116 9.188 1.000 21.890 132 THR BBB C 1
ATOM 3586 O O . THR B 1 247 ? 42.100 -29.328 10.042 1.000 23.050 132 THR BBB O 1
ATOM 3590 N N . GLY B 1 248 ? 43.366 -29.808 8.225 1.000 21.710 133 GLY BBB N 1
ATOM 3591 C CA . GLY B 1 248 ? 43.886 -28.451 8.108 1.000 19.400 133 GLY BBB CA 1
ATOM 3592 C C . GLY B 1 248 ? 43.856 -27.992 6.658 1.000 21.060 133 GLY BBB C 1
ATOM 3593 O O . GLY B 1 248 ? 43.299 -28.658 5.787 1.000 19.510 133 GLY BBB O 1
ATOM 3594 N N . VAL B 1 249 ? 44.419 -26.808 6.418 1.000 17.670 134 VAL BBB N 1
ATOM 3595 C CA . VAL B 1 249 ? 44.481 -26.241 5.073 1.000 17.630 134 VAL BBB CA 1
ATOM 3596 C C . VAL B 1 249 ? 45.959 -26.069 4.769 1.000 18.170 134 VAL BBB C 1
ATOM 3597 O O . VAL B 1 249 ? 46.662 -25.423 5.540 1.000 18.750 134 VAL BBB O 1
ATOM 3601 N N . GLY B 1 250 ? 46.442 -26.723 3.703 1.000 18.220 135 GLY BBB N 1
ATOM 3602 C CA . GLY B 1 250 ? 47.856 -26.648 3.368 1.000 18.220 135 GLY BBB CA 1
ATOM 3603 C C . GLY B 1 250 ? 48.015 -26.410 1.872 1.000 17.840 135 GLY BBB C 1
ATOM 3604 O O . GLY B 1 250 ? 47.130 -26.734 1.089 1.000 17.930 135 GLY BBB O 1
ATOM 3605 N N . GLY B 1 251 ? 49.146 -25.805 1.493 1.000 17.240 136 GLY BBB N 1
ATOM 3606 C CA . GLY B 1 251 ? 49.396 -25.525 0.093 1.000 17.140 136 GLY BBB CA 1
ATOM 3607 C C . GLY B 1 251 ? 50.787 -25.993 -0.305 1.000 16.570 136 GLY BBB C 1
ATOM 3608 O O . GLY B 1 251 ? 51.740 -25.942 0.487 1.000 17.870 136 GLY BBB O 1
ATOM 3609 N N . GLY B 1 252 ? 50.894 -26.445 -1.551 1.000 16.510 137 GLY BBB N 1
ATOM 3610 C CA . GLY B 1 252 ? 52.188 -26.760 -2.147 1.000 16.580 137 GLY BBB CA 1
ATOM 3611 C C . GLY B 1 252 ? 52.339 -25.962 -3.438 1.000 18.420 137 GLY BBB C 1
ATOM 3612 O O . GLY B 1 252 ? 51.443 -25.980 -4.294 1.000 17.710 137 GLY BBB O 1
ATOM 3613 N N . LEU B 1 253 ? 53.446 -25.215 -3.554 1.000 16.290 138 LEU BBB N 1
ATOM 3614 C CA . LEU B 1 253 ? 53.609 -24.283 -4.668 1.000 15.620 138 LEU BBB CA 1
ATOM 3615 C C . LEU B 1 253 ? 54.669 -24.818 -5.623 1.000 18.540 138 LEU BBB C 1
ATOM 3616 O O . LEU B 1 253 ? 55.808 -25.017 -5.228 1.000 18.710 138 LEU BBB O 1
ATOM 3621 N N . ILE B 1 254 ? 54.274 -25.046 -6.879 1.000 18.510 139 ILE BBB N 1
ATOM 3622 C CA . ILE B 1 254 ? 55.186 -25.534 -7.908 1.000 17.780 139 ILE BBB CA 1
ATOM 3623 C C . ILE B 1 254 ? 55.286 -24.439 -8.966 1.000 19.840 139 ILE BBB C 1
ATOM 3624 O O . ILE B 1 254 ? 54.268 -23.940 -9.439 1.000 19.940 139 ILE BBB O 1
ATOM 3629 N N . PHE B 1 255 ? 56.523 -24.068 -9.324 1.000 18.290 140 PHE BBB N 1
ATOM 3630 C CA . PHE B 1 255 ? 56.763 -23.082 -10.365 1.000 19.740 140 PHE BBB CA 1
ATOM 3631 C C . PHE B 1 255 ? 57.713 -23.720 -11.375 1.000 19.910 140 PHE BBB C 1
ATOM 3632 O O . PHE B 1 255 ? 58.776 -24.215 -11.003 1.000 20.470 140 PHE BBB O 1
ATOM 3640 N N . ASN B 1 256 ? 57.289 -23.746 -12.641 1.000 23.090 141 ASN BBB N 1
ATOM 3641 C CA . ASN B 1 256 ? 58.046 -24.392 -13.707 1.000 24.810 141 ASN BBB CA 1
ATOM 3642 C C . ASN B 1 256 ? 58.512 -25.783 -13.320 1.000 26.120 141 ASN BBB C 1
ATOM 3643 O O . ASN B 1 256 ? 59.654 -26.162 -13.582 1.000 27.150 141 ASN BBB O 1
ATOM 3648 N N . GLY B 1 257 ? 57.616 -26.551 -12.699 1.000 21.850 142 GLY BBB N 1
ATOM 3649 C CA . GLY B 1 257 ? 57.921 -27.925 -12.364 1.000 22.640 142 GLY BBB CA 1
ATOM 3650 C C . GLY B 1 257 ? 58.767 -28.130 -11.108 1.000 24.490 142 GLY BBB C 1
ATOM 3651 O O . GLY B 1 257 ? 59.079 -29.261 -10.786 1.000 25.260 142 GLY BBB O 1
ATOM 3652 N N . LYS B 1 258 ? 59.106 -27.062 -10.365 1.000 19.550 143 LYS BBB N 1
ATOM 3653 C CA . LYS B 1 258 ? 59.947 -27.227 -9.186 1.000 18.090 143 LYS BBB CA 1
ATOM 3654 C C . LYS B 1 258 ? 59.217 -26.665 -7.967 1.000 18.460 143 LYS BBB C 1
ATOM 3655 O O . LYS B 1 258 ? 58.670 -25.562 -8.039 1.000 18.990 143 LYS BBB O 1
ATOM 3661 N N . VAL B 1 259 ? 59.253 -27.400 -6.855 1.000 19.590 144 VAL BBB N 1
ATOM 3662 C CA . VAL B 1 259 ? 58.616 -26.927 -5.629 1.000 17.630 144 VAL BBB CA 1
ATOM 3663 C C . VAL B 1 259 ? 59.404 -25.729 -5.087 1.000 19.830 144 VAL BBB C 1
ATOM 3664 O O . VAL B 1 259 ? 60.640 -25.725 -5.103 1.000 20.310 144 VAL BBB O 1
ATOM 3668 N N . HIS B 1 260 ? 58.647 -24.713 -4.670 1.000 17.100 145 HIS BBB N 1
ATOM 3669 C CA . HIS B 1 260 ? 59.169 -23.611 -3.877 1.000 16.900 145 HIS BBB CA 1
ATOM 3670 C C . HIS B 1 260 ? 58.861 -23.973 -2.435 1.000 18.750 145 HIS BBB C 1
ATOM 3671 O O . HIS B 1 260 ? 57.711 -23.930 -2.041 1.000 18.590 145 HIS BBB O 1
ATOM 3678 N N . SER B 1 261 ? 59.888 -24.353 -1.676 1.000 18.440 146 SER BBB N 1
ATOM 3679 C CA . SER B 1 261 ? 59.673 -24.761 -0.297 1.000 20.520 146 SER BBB CA 1
ATOM 3680 C C . SER B 1 261 ? 59.895 -23.592 0.664 1.000 20.020 146 SER BBB C 1
ATOM 3681 O O . SER B 1 261 ? 59.393 -23.626 1.783 1.000 20.200 146 SER BBB O 1
ATOM 3684 N N . GLY B 1 262 ? 60.583 -22.545 0.182 1.000 19.490 147 GLY BBB N 1
ATOM 3685 C CA . GLY B 1 262 ? 60.691 -21.277 0.902 1.000 19.740 147 GLY BBB CA 1
ATOM 3686 C C . GLY B 1 262 ? 61.925 -21.181 1.804 1.000 18.970 147 GLY BBB C 1
ATOM 3687 O O . GLY B 1 262 ? 62.636 -22.150 2.051 1.000 21.090 147 GLY BBB O 1
ATOM 3688 N N . ARG B 1 263 ? 62.132 -19.966 2.308 1.000 18.790 148 ARG BBB N 1
ATOM 3689 C CA A ARG B 1 263 ? 63.214 -19.569 3.208 0.500 20.200 148 ARG BBB CA 1
ATOM 3690 C CA B ARG B 1 263 ? 63.304 -19.667 3.117 0.500 19.120 148 ARG BBB CA 1
ATOM 3691 C C . ARG B 1 263 ? 63.364 -20.556 4.365 1.000 19.330 148 ARG BBB C 1
ATOM 3692 O O . ARG B 1 263 ? 64.478 -20.883 4.807 1.000 18.440 148 ARG BBB O 1
ATOM 3707 N N . ALA B 1 264 ? 62.210 -20.953 4.915 1.000 16.920 149 ALA BBB N 1
ATOM 3708 C CA . ALA B 1 264 ? 62.208 -21.722 6.158 1.000 17.420 149 ALA BBB CA 1
ATOM 3709 C C . ALA B 1 264 ? 61.211 -22.883 6.103 1.000 19.970 149 ALA BBB C 1
ATOM 3710 O O . ALA B 1 264 ? 60.650 -23.276 7.132 1.000 18.260 149 ALA BBB O 1
ATOM 3712 N N . ASN B 1 265 ? 61.025 -23.446 4.902 1.000 18.860 150 ASN BBB N 1
ATOM 3713 C CA . ASN B 1 265 ? 60.118 -24.578 4.725 1.000 16.860 150 ASN BBB CA 1
ATOM 3714 C C . ASN B 1 265 ? 58.655 -24.222 4.988 1.000 19.230 150 ASN BBB C 1
ATOM 3715 O O . ASN B 1 265 ? 57.841 -25.108 5.254 1.000 19.340 150 ASN BBB O 1
ATOM 3720 N N . ILE B 1 266 ? 58.293 -22.941 4.884 1.000 16.180 151 ILE BBB N 1
ATOM 3721 C CA . ILE B 1 266 ? 56.958 -22.470 5.220 1.000 15.390 151 ILE BBB CA 1
ATOM 3722 C C . ILE B 1 266 ? 56.163 -22.142 3.961 1.000 17.320 151 ILE BBB C 1
ATOM 3723 O O . ILE B 1 266 ? 54.975 -21.854 4.051 1.000 16.950 151 ILE BBB O 1
ATOM 3728 N N . ALA B 1 267 ? 56.807 -22.127 2.781 1.000 15.490 152 ALA BBB N 1
ATOM 3729 C CA . ALA B 1 267 ? 56.040 -21.719 1.603 1.000 16.480 152 ALA BBB CA 1
ATOM 3730 C C . ALA B 1 267 ? 54.786 -22.573 1.468 1.000 18.200 152 ALA BBB C 1
ATOM 3731 O O . ALA B 1 267 ? 54.823 -23.787 1.680 1.000 19.470 152 ALA BBB O 1
ATOM 3733 N N . GLY B 1 268 ? 53.682 -21.919 1.118 1.000 15.670 153 GLY BBB N 1
ATOM 3734 C CA . GLY B 1 268 ? 52.409 -22.606 0.955 1.000 16.680 153 GLY BBB CA 1
ATOM 3735 C C . GLY B 1 268 ? 51.599 -22.782 2.235 1.000 21.270 153 GLY BBB C 1
ATOM 3736 O O . GLY B 1 268 ? 50.537 -23.400 2.183 1.000 20.000 153 GLY BBB O 1
ATOM 3737 N N . GLU B 1 269 ? 52.059 -22.231 3.374 1.000 15.760 154 GLU BBB N 1
ATOM 3738 C CA . GLU B 1 269 ? 51.326 -22.323 4.634 1.000 16.570 154 GLU BBB CA 1
ATOM 3739 C C . GLU B 1 269 ? 50.140 -21.362 4.679 1.000 18.360 154 GLU BBB C 1
ATOM 3740 O O . GLU B 1 269 ? 49.938 -20.612 5.644 1.000 17.700 154 GLU BBB O 1
ATOM 3746 N N . ILE B 1 270 ? 49.285 -21.436 3.651 1.000 17.140 155 ILE BBB N 1
ATOM 3747 C CA . ILE B 1 270 ? 48.138 -20.552 3.517 1.000 18.970 155 ILE BBB CA 1
ATOM 3748 C C . ILE B 1 270 ? 47.137 -20.773 4.658 1.000 19.010 155 ILE BBB C 1
ATOM 3749 O O . ILE B 1 270 ? 46.376 -19.871 4.989 1.000 18.880 155 ILE BBB O 1
ATOM 3754 N N . GLY B 1 271 ? 47.193 -21.958 5.282 1.000 17.290 156 GLY BBB N 1
ATOM 3755 C CA . GLY B 1 271 ? 46.328 -22.233 6.420 1.000 18.680 156 GLY BBB CA 1
ATOM 3756 C C . GLY B 1 271 ? 46.627 -21.321 7.612 1.000 18.460 156 GLY BBB C 1
ATOM 3757 O O . GLY B 1 271 ? 45.756 -21.079 8.442 1.000 19.480 156 GLY BBB O 1
ATOM 3758 N N . HIS B 1 272 ? 47.845 -20.769 7.656 1.000 17.470 157 HIS BBB N 1
ATOM 3759 C CA . HIS B 1 272 ? 48.188 -19.917 8.791 1.000 15.960 157 HIS BBB CA 1
ATOM 3760 C C . HIS B 1 272 ? 48.298 -18.460 8.342 1.000 18.550 157 HIS BBB C 1
ATOM 3761 O O . HIS B 1 272 ? 49.123 -17.713 8.867 1.000 19.490 157 HIS BBB O 1
ATOM 3768 N N . THR B 1 273 ? 47.423 -18.091 7.414 1.000 16.640 158 THR BBB N 1
ATOM 3769 C CA . THR B 1 273 ? 47.127 -16.694 7.142 1.000 18.040 158 THR BBB CA 1
ATOM 3770 C C . THR B 1 273 ? 45.764 -16.411 7.770 1.000 19.840 158 THR BBB C 1
ATOM 3771 O O . THR B 1 273 ? 44.917 -17.303 7.853 1.000 19.690 158 THR BBB O 1
ATOM 3775 N N . ARG B 1 274 ? 45.561 -15.168 8.220 1.000 18.210 159 ARG BBB N 1
ATOM 3776 C CA . ARG B 1 274 ? 44.344 -14.814 8.943 1.000 17.740 159 ARG BBB CA 1
ATOM 3777 C C . ARG B 1 274 ? 43.200 -14.492 7.990 1.000 19.630 159 ARG BBB C 1
ATOM 3778 O O . ARG B 1 274 ? 43.431 -14.069 6.867 1.000 20.750 159 ARG BBB O 1
ATOM 3786 N N . LEU B 1 275 ? 41.955 -14.746 8.429 1.000 18.970 160 LEU BBB N 1
ATOM 3787 C CA . LEU B 1 275 ? 40.795 -14.455 7.606 1.000 17.930 160 LEU BBB CA 1
ATOM 3788 C C . LEU B 1 275 ? 40.900 -13.035 7.051 1.000 19.530 160 LEU BBB C 1
ATOM 3789 O O . LEU B 1 275 ? 41.069 -12.081 7.818 1.000 20.650 160 LEU BBB O 1
ATOM 3794 N N . PRO B 1 276 ? 40.691 -12.836 5.738 1.000 19.030 161 PRO BBB N 1
ATOM 3795 C CA . PRO B 1 276 ? 40.668 -11.486 5.174 1.000 21.090 161 PRO BBB CA 1
ATOM 3796 C C . PRO B 1 276 ? 39.381 -10.748 5.539 1.000 22.240 161 PRO BBB C 1
ATOM 3797 O O . PRO B 1 276 ? 38.347 -11.346 5.866 1.000 20.230 161 PRO BBB O 1
ATOM 3801 N N . TYR B 1 277 ? 39.455 -9.411 5.464 1.000 18.530 162 TYR BBB N 1
ATOM 3802 C CA . TYR B 1 277 ? 38.350 -8.533 5.814 1.000 18.260 162 TYR BBB CA 1
ATOM 3803 C C . TYR B 1 277 ? 37.032 -8.946 5.157 1.000 20.150 162 TYR BBB C 1
ATOM 3804 O O . TYR B 1 277 ? 35.997 -8.927 5.810 1.000 20.700 162 TYR BBB O 1
ATOM 3813 N N . ASP B 1 278 ? 37.059 -9.279 3.861 1.000 19.550 163 ASP BBB N 1
ATOM 3814 C CA . ASP B 1 278 ? 35.838 -9.632 3.154 1.000 18.980 163 ASP BBB CA 1
ATOM 3815 C C . ASP B 1 278 ? 35.226 -10.926 3.704 1.000 18.910 163 ASP BBB C 1
ATOM 3816 O O . ASP B 1 278 ? 34.002 -11.058 3.714 1.000 20.820 163 ASP BBB O 1
ATOM 3821 N N . ALA B 1 279 ? 36.071 -11.845 4.170 1.000 18.040 164 ALA BBB N 1
ATOM 3822 C CA . ALA B 1 279 ? 35.585 -13.062 4.822 1.000 18.660 164 ALA BBB CA 1
ATOM 3823 C C . ALA B 1 279 ? 34.971 -12.732 6.188 1.000 22.560 164 ALA BBB C 1
ATOM 3824 O O . ALA B 1 279 ? 33.917 -13.262 6.538 1.000 23.460 164 ALA BBB O 1
ATOM 3826 N N . LEU B 1 280 ? 35.627 -11.847 6.958 1.000 20.520 165 LEU BBB N 1
ATOM 3827 C CA A LEU B 1 280 ? 35.091 -11.432 8.243 0.600 23.930 165 LEU BBB CA 1
ATOM 3828 C CA B LEU B 1 280 ? 35.122 -11.387 8.244 0.400 24.230 165 LEU BBB CA 1
ATOM 3829 C C . LEU B 1 280 ? 33.738 -10.757 8.065 1.000 28.550 165 LEU BBB C 1
ATOM 3830 O O . LEU B 1 280 ? 32.823 -10.993 8.868 1.000 29.350 165 LEU BBB O 1
ATOM 3839 N N . LYS B 1 281 ? 33.602 -9.935 7.013 1.000 22.970 166 LYS BBB N 1
ATOM 3840 C CA . LYS B 1 281 ? 32.362 -9.225 6.730 1.000 26.480 166 LYS BBB CA 1
ATOM 3841 C C . LYS B 1 281 ? 31.242 -10.239 6.500 1.000 30.010 166 LYS BBB C 1
ATOM 3842 O O . LYS B 1 281 ? 30.145 -10.116 7.056 1.000 30.050 166 LYS BBB O 1
ATOM 3848 N N . LEU B 1 282 ? 31.536 -11.255 5.687 1.000 23.370 167 LEU BBB N 1
ATOM 3849 C CA . LEU B 1 282 ? 30.552 -12.305 5.433 1.000 22.220 167 LEU BBB CA 1
ATOM 3850 C C . LEU B 1 282 ? 30.103 -12.969 6.738 1.000 24.630 167 LEU BBB C 1
ATOM 3851 O O . LEU B 1 282 ? 28.926 -13.292 6.890 1.000 26.920 167 LEU BBB O 1
ATOM 3856 N N . LEU B 1 283 ? 31.039 -13.185 7.668 1.000 24.570 168 LEU BBB N 1
ATOM 3857 C CA . LEU B 1 283 ? 30.782 -13.938 8.890 1.000 23.840 168 LEU BBB CA 1
ATOM 3858 C C . LEU B 1 283 ? 30.263 -13.041 10.017 1.000 26.760 168 LEU BBB C 1
ATOM 3859 O O . LEU B 1 283 ? 30.089 -13.525 11.126 1.000 30.380 168 LEU BBB O 1
ATOM 3864 N N . GLY B 1 284 ? 30.044 -11.751 9.745 1.000 24.680 169 GLY BBB N 1
ATOM 3865 C CA . GLY B 1 284 ? 29.417 -10.859 10.721 1.000 30.300 169 GLY BBB CA 1
ATOM 3866 C C . GLY B 1 284 ? 30.381 -9.953 11.497 1.000 32.780 169 GLY BBB C 1
ATOM 3867 O O . GLY B 1 284 ? 30.006 -9.415 12.539 1.000 29.830 169 GLY BBB O 1
ATOM 3868 N N . MET B 1 285 ? 31.628 -9.801 11.006 1.000 27.370 170 MET BBB N 1
ATOM 3869 C CA . MET B 1 285 ? 32.581 -8.822 11.528 1.000 28.020 170 MET BBB CA 1
ATOM 3870 C C . MET B 1 285 ? 32.863 -9.053 13.018 1.000 28.170 170 MET BBB C 1
ATOM 3871 O O . MET B 1 285 ? 33.473 -10.063 13.383 1.000 28.920 170 MET BBB O 1
ATOM 3876 N N . GLU B 1 286 ? 32.445 -8.131 13.908 1.000 27.550 171 GLU BBB N 1
ATOM 3877 C CA . GLU B 1 286 ? 32.770 -8.300 15.322 1.000 24.720 171 GLU BBB CA 1
ATOM 3878 C C . GLU B 1 286 ? 31.998 -9.477 15.929 1.000 26.200 171 GLU BBB C 1
ATOM 3879 O O . GLU B 1 286 ? 32.333 -9.905 17.021 1.000 32.220 171 GLU BBB O 1
ATOM 3885 N N . ASN B 1 287 ? 30.997 -10.001 15.211 1.000 26.800 172 ASN BBB N 1
ATOM 3886 C CA . ASN B 1 287 ? 30.266 -11.167 15.696 1.000 28.390 172 ASN BBB CA 1
ATOM 3887 C C . ASN B 1 287 ? 30.736 -12.450 15.008 1.000 33.350 172 ASN BBB C 1
ATOM 3888 O O . ASN B 1 287 ? 30.233 -13.537 15.312 1.000 30.840 172 ASN BBB O 1
ATOM 3893 N N . ALA B 1 288 ? 31.734 -12.338 14.125 1.000 25.720 173 ALA BBB N 1
ATOM 3894 C CA . ALA B 1 288 ? 32.247 -13.523 13.447 1.000 25.100 173 ALA BBB CA 1
ATOM 3895 C C . ALA B 1 288 ? 32.883 -14.482 14.439 1.000 23.570 173 ALA BBB C 1
ATOM 3896 O O . ALA B 1 288 ? 33.504 -14.072 15.421 1.000 27.980 173 ALA BBB O 1
ATOM 3898 N N . PRO B 1 289 ? 32.791 -15.811 14.208 1.000 23.980 174 PRO BBB N 1
ATOM 3899 C CA . PRO B 1 289 ? 33.507 -16.764 15.051 1.000 21.930 174 PRO BBB CA 1
ATOM 3900 C C . PRO B 1 289 ? 35.005 -16.657 14.775 1.000 23.250 174 PRO BBB C 1
ATOM 3901 O O . PRO B 1 289 ? 35.429 -16.734 13.614 1.000 22.820 174 PRO BBB O 1
ATOM 3905 N N . ILE B 1 290 ? 35.774 -16.444 15.846 1.000 22.860 175 ILE BBB N 1
ATOM 3906 C CA . ILE B 1 290 ? 37.220 -16.360 15.774 1.000 25.090 175 ILE BBB CA 1
ATOM 3907 C C . ILE B 1 290 ? 37.775 -17.627 16.414 1.000 26.660 175 ILE BBB C 1
ATOM 3908 O O . ILE B 1 290 ? 37.805 -17.759 17.638 1.000 25.160 175 ILE BBB O 1
ATOM 3913 N N . PHE B 1 291 ? 38.169 -18.591 15.572 1.000 20.800 176 PHE BBB N 1
ATOM 3914 C CA . PHE B 1 291 ? 38.609 -19.861 16.112 1.000 20.600 176 PHE BBB CA 1
ATOM 3915 C C . PHE B 1 291 ? 40.076 -19.795 16.492 1.000 22.610 176 PHE BBB C 1
ATOM 3916 O O . PHE B 1 291 ? 40.914 -19.296 15.733 1.000 22.010 176 PHE BBB O 1
ATOM 3924 N N . PRO B 1 292 ? 40.466 -20.395 17.634 1.000 23.560 177 PRO BBB N 1
ATOM 3925 C CA . PRO B 1 292 ? 41.872 -20.515 17.994 1.000 19.800 177 PRO BBB CA 1
ATOM 3926 C C . PRO B 1 292 ? 42.557 -21.502 17.046 1.000 26.020 177 PRO BBB C 1
ATOM 3927 O O . PRO B 1 292 ? 41.930 -22.410 16.495 1.000 23.270 177 PRO BBB O 1
ATOM 3931 N N . CYS B 1 293 ? 43.850 -21.274 16.813 1.000 21.750 178 CYS BBB N 1
ATOM 3932 C CA . CYS B 1 293 ? 44.589 -22.127 15.903 1.000 20.940 178 CYS BBB CA 1
ATOM 3933 C C . CYS B 1 293 ? 45.624 -22.935 16.663 1.000 22.370 178 CYS BBB C 1
ATOM 3934 O O . CYS B 1 293 ? 46.195 -22.476 17.650 1.000 23.800 178 CYS BBB O 1
ATOM 3937 N N . GLY B 1 294 ? 45.924 -24.124 16.112 1.000 19.900 179 GLY BBB N 1
ATOM 3938 C CA . GLY B 1 294 ? 47.016 -24.935 16.617 1.000 21.310 179 GLY BBB CA 1
ATOM 3939 C C . GLY B 1 294 ? 48.377 -24.241 16.554 1.000 26.880 179 GLY BBB C 1
ATOM 3940 O O . GLY B 1 294 ? 49.269 -24.599 17.305 1.000 24.560 179 GLY BBB O 1
ATOM 3941 N N . CYS B 1 295 ? 48.532 -23.219 15.693 1.000 21.880 180 CYS BBB N 1
ATOM 3942 C CA . CYS B 1 295 ? 49.813 -22.514 15.617 1.000 21.640 180 CYS BBB CA 1
ATOM 3943 C C . CYS B 1 295 ? 49.960 -21.497 16.752 1.000 21.990 180 CYS BBB C 1
ATOM 3944 O O . CYS B 1 295 ? 51.019 -20.873 16.870 1.000 22.590 180 CYS BBB O 1
ATOM 3947 N N . LYS B 1 296 ? 48.871 -21.304 17.514 1.000 21.870 181 LYS BBB N 1
ATOM 3948 C CA . LYS B 1 296 ? 48.756 -20.426 18.677 1.000 21.550 181 LYS BBB CA 1
ATOM 3949 C C . LYS B 1 296 ? 48.356 -19.001 18.292 1.000 21.650 181 LYS BBB C 1
ATOM 3950 O O . LYS B 1 296 ? 48.181 -18.145 19.168 1.000 22.970 181 LYS BBB O 1
ATOM 3956 N N . ASN B 1 297 ? 48.130 -18.770 16.992 1.000 19.390 182 ASN BBB N 1
ATOM 3957 C CA . ASN B 1 297 ? 47.491 -17.541 16.546 1.000 19.590 182 ASN BBB CA 1
ATOM 3958 C C . ASN B 1 297 ? 45.979 -17.741 16.626 1.000 23.000 182 ASN BBB C 1
ATOM 3959 O O . ASN B 1 297 ? 45.504 -18.729 17.174 1.000 23.580 182 ASN BBB O 1
ATOM 3964 N N . SER B 1 298 ? 45.223 -16.780 16.101 1.000 19.320 183 SER BBB N 1
ATOM 3965 C CA . SER B 1 298 ? 43.775 -16.718 16.185 1.000 20.140 183 SER BBB CA 1
ATOM 3966 C C . SER B 1 298 ? 43.200 -16.301 14.828 1.000 18.950 183 SER BBB C 1
ATOM 3967 O O . SER B 1 298 ? 43.658 -15.334 14.230 1.000 20.680 183 SER BBB O 1
ATOM 3970 N N . GLY B 1 299 ? 42.193 -17.025 14.326 1.000 18.410 184 GLY BBB N 1
ATOM 3971 C CA . GLY B 1 299 ? 41.521 -16.614 13.104 1.000 18.130 184 GLY BBB CA 1
ATOM 3972 C C . GLY B 1 299 ? 42.245 -17.097 11.841 1.000 18.400 184 GLY BBB C 1
ATOM 3973 O O . GLY B 1 299 ? 41.933 -16.633 10.758 1.000 18.630 184 GLY BBB O 1
ATOM 3974 N N . CYS B 1 300 ? 43.190 -18.034 11.977 1.000 18.160 185 CYS BBB N 1
ATOM 3975 C CA . CYS B 1 300 ? 43.841 -18.616 10.798 1.000 16.230 185 CYS BBB CA 1
ATOM 3976 C C . CYS B 1 300 ? 42.843 -19.436 9.966 1.000 20.630 185 CYS BBB C 1
ATOM 3977 O O . CYS B 1 300 ? 42.005 -20.142 10.511 1.000 18.680 185 CYS BBB O 1
ATOM 3980 N N . ILE B 1 301 ? 42.965 -19.378 8.639 1.000 17.300 186 ILE BBB N 1
ATOM 3981 C CA . ILE B 1 301 ? 41.957 -19.986 7.761 1.000 18.720 186 ILE BBB CA 1
ATOM 3982 C C . ILE B 1 301 ? 42.005 -21.518 7.835 1.000 18.340 186 ILE BBB C 1
ATOM 3983 O O . ILE B 1 301 ? 41.044 -22.161 7.394 1.000 20.270 186 ILE BBB O 1
ATOM 3988 N N . ASP B 1 302 ? 43.085 -22.076 8.399 1.000 17.510 187 ASP BBB N 1
ATOM 3989 C CA . ASP B 1 302 ? 43.215 -23.505 8.698 1.000 20.450 187 ASP BBB CA 1
ATOM 3990 C C . ASP B 1 302 ? 41.957 -24.056 9.384 1.000 25.500 187 ASP BBB C 1
ATOM 3991 O O . ASP B 1 302 ? 41.599 -25.224 9.201 1.000 22.260 187 ASP BBB O 1
ATOM 3996 N N . ASN B 1 303 ? 41.322 -23.213 10.209 1.000 18.080 188 ASN BBB N 1
ATOM 3997 C CA . ASN B 1 303 ? 40.224 -23.616 11.079 1.000 17.700 188 ASN BBB CA 1
ATOM 3998 C C . ASN B 1 303 ? 38.862 -23.246 10.497 1.000 17.010 188 ASN BBB C 1
ATOM 3999 O O . ASN B 1 303 ? 37.848 -23.336 11.198 1.000 18.350 188 ASN BBB O 1
ATOM 4004 N N . TYR B 1 304 ? 38.821 -22.858 9.211 1.000 16.110 189 TYR BBB N 1
ATOM 4005 C CA . TYR B 1 304 ? 37.599 -22.441 8.539 1.000 18.610 189 TYR BBB CA 1
ATOM 4006 C C . TYR B 1 304 ? 37.356 -23.219 7.246 1.000 19.740 189 TYR BBB C 1
ATOM 4007 O O . TYR B 1 304 ? 36.208 -23.590 6.969 1.000 19.730 189 TYR BBB O 1
ATOM 4016 N N . LEU B 1 305 ? 38.403 -23.399 6.419 1.000 19.480 190 LEU BBB N 1
ATOM 4017 C CA . LEU B 1 305 ? 38.189 -23.907 5.064 1.000 17.700 190 LEU BBB CA 1
ATOM 4018 C C . LEU B 1 305 ? 38.467 -25.409 4.952 1.000 19.720 190 LEU BBB C 1
ATOM 4019 O O . LEU B 1 305 ? 38.193 -25.987 3.895 1.000 20.230 190 LEU BBB O 1
ATOM 4024 N N . SER B 1 306 ? 39.060 -25.994 5.990 1.000 17.250 191 SER BBB N 1
ATOM 4025 C CA . SER B 1 306 ? 39.366 -27.414 6.077 1.000 18.090 191 SER BBB CA 1
ATOM 4026 C C . SER B 1 306 ? 38.044 -28.173 6.264 1.000 17.410 191 SER BBB C 1
ATOM 4027 O O . SER B 1 306 ? 37.012 -27.547 6.496 1.000 18.390 191 SER BBB O 1
ATOM 4030 N N . GLY B 1 307 ? 38.067 -29.504 6.147 1.000 19.080 192 GLY BBB N 1
ATOM 4031 C CA . GLY B 1 307 ? 36.892 -30.276 6.566 1.000 17.200 192 GLY BBB CA 1
ATOM 4032 C C . GLY B 1 307 ? 36.555 -30.024 8.047 1.000 18.650 192 GLY BBB C 1
ATOM 4033 O O . GLY B 1 307 ? 35.396 -29.899 8.427 1.000 20.520 192 GLY BBB O 1
ATOM 4034 N N . ARG B 1 308 ? 37.585 -29.907 8.890 1.000 20.070 193 ARG BBB N 1
ATOM 4035 C CA . ARG B 1 308 ? 37.365 -29.598 10.301 1.000 20.820 193 ARG BBB CA 1
ATOM 4036 C C . ARG B 1 308 ? 36.727 -28.212 10.429 1.000 22.890 193 ARG BBB C 1
ATOM 4037 O O . ARG B 1 308 ? 35.800 -28.006 11.207 1.000 19.940 193 ARG BBB O 1
ATOM 4045 N N . GLY B 1 309 ? 37.252 -27.239 9.683 1.000 19.480 194 GLY BBB N 1
ATOM 4046 C CA . GLY B 1 309 ? 36.682 -25.897 9.710 1.000 20.870 194 GLY BBB CA 1
ATOM 4047 C C . GLY B 1 309 ? 35.216 -25.842 9.278 1.000 20.420 194 GLY BBB C 1
ATOM 4048 O O . GLY B 1 309 ? 34.415 -25.107 9.853 1.000 19.300 194 GLY BBB O 1
ATOM 4049 N N . PHE B 1 310 ? 34.889 -26.598 8.223 1.000 18.160 195 PHE BBB N 1
ATOM 4050 C CA . PHE B 1 310 ? 33.538 -26.707 7.711 1.000 17.900 195 PHE BBB CA 1
ATOM 4051 C C . PHE B 1 310 ? 32.635 -27.186 8.860 1.000 19.210 195 PHE BBB C 1
ATOM 4052 O O . PHE B 1 310 ? 31.548 -26.632 9.081 1.000 20.690 195 PHE BBB O 1
ATOM 4060 N N . GLU B 1 311 ? 33.117 -28.191 9.597 1.000 19.680 196 GLU BBB N 1
ATOM 4061 C CA . GLU B 1 311 ? 32.369 -28.720 10.742 1.000 20.610 196 GLU BBB CA 1
ATOM 4062 C C . GLU B 1 311 ? 32.267 -27.683 11.863 1.000 25.080 196 GLU BBB C 1
ATOM 4063 O O . GLU B 1 311 ? 31.204 -27.524 12.460 1.000 21.480 196 GLU BBB O 1
ATOM 4069 N N . GLN B 1 312 ? 33.381 -27.004 12.177 1.000 19.600 197 GLN BBB N 1
ATOM 4070 C CA . GLN B 1 312 ? 33.363 -26.044 13.281 1.000 20.100 197 GLN BBB CA 1
ATOM 4071 C C . GLN B 1 312 ? 32.416 -24.893 12.968 1.000 19.140 197 GLN BBB C 1
ATOM 4072 O O . GLN B 1 312 ? 31.777 -24.372 13.880 1.000 20.350 197 GLN BBB O 1
ATOM 4078 N N . LEU B 1 313 ? 32.383 -24.454 11.704 1.000 17.870 198 LEU BBB N 1
ATOM 4079 C CA . LEU B 1 313 ? 31.492 -23.368 11.338 1.000 18.520 198 LEU BBB CA 1
ATOM 4080 C C . LEU B 1 313 ? 30.040 -23.807 11.503 1.000 21.780 198 LEU BBB C 1
ATOM 4081 O O . LEU B 1 313 ? 29.216 -23.012 11.950 1.000 21.980 198 LEU BBB O 1
ATOM 4086 N N . TYR B 1 314 ? 29.738 -25.054 11.117 1.000 20.360 199 TYR BBB N 1
ATOM 4087 C CA . TYR B 1 314 ? 28.379 -25.559 11.292 1.000 21.210 199 TYR BBB CA 1
ATOM 4088 C C . TYR B 1 314 ? 28.011 -25.534 12.776 1.000 21.190 199 TYR BBB C 1
ATOM 4089 O O . TYR B 1 314 ? 26.959 -25.007 13.149 1.000 25.970 199 TYR BBB O 1
ATOM 4098 N N . ASP B 1 315 ? 28.894 -26.075 13.620 1.000 19.770 200 ASP BBB N 1
ATOM 4099 C CA . ASP B 1 315 ? 28.647 -26.178 15.054 1.000 21.390 200 ASP BBB CA 1
ATOM 4100 C C . ASP B 1 315 ? 28.484 -24.782 15.664 1.000 27.190 200 ASP BBB C 1
ATOM 4101 O O . ASP B 1 315 ? 27.611 -24.550 16.498 1.000 23.630 200 ASP BBB O 1
ATOM 4106 N N . HIS B 1 316 ? 29.300 -23.825 15.216 1.000 22.220 201 HIS BBB N 1
ATOM 4107 C CA . HIS B 1 316 ? 29.213 -22.479 15.763 1.000 23.810 201 HIS BBB CA 1
ATOM 4108 C C . HIS B 1 316 ? 27.821 -21.898 15.552 1.000 24.110 201 HIS BBB C 1
ATOM 4109 O O . HIS B 1 316 ? 27.248 -21.307 16.473 1.000 25.410 201 HIS BBB O 1
ATOM 4116 N N . TYR B 1 317 ? 27.291 -22.025 14.334 1.000 23.030 202 TYR BBB N 1
ATOM 4117 C CA . TYR B 1 317 ? 26.023 -21.389 14.005 1.000 23.160 202 TYR BBB CA 1
ATOM 4118 C C . TYR B 1 317 ? 24.823 -22.209 14.491 1.000 30.490 202 TYR BBB C 1
ATOM 4119 O O . TYR B 1 317 ? 23.761 -21.629 14.729 1.000 31.310 202 TYR BBB O 1
ATOM 4128 N N . PHE B 1 318 ? 24.977 -23.537 14.646 1.000 26.460 203 PHE BBB N 1
ATOM 4129 C CA . PHE B 1 318 ? 23.785 -24.381 14.814 1.000 28.200 203 PHE BBB CA 1
ATOM 4130 C C . PHE B 1 318 ? 23.807 -25.230 16.083 1.000 28.960 203 PHE BBB C 1
ATOM 4131 O O . PHE B 1 318 ? 22.805 -25.895 16.384 1.000 30.400 203 PHE BBB O 1
ATOM 4139 N N . SER B 1 319 ? 24.927 -25.205 16.815 1.000 24.050 204 SER BBB N 1
ATOM 4140 C CA . SER B 1 319 ? 25.125 -25.934 18.068 1.000 24.060 204 SER BBB CA 1
ATOM 4141 C C . SER B 1 319 ? 24.761 -27.412 17.940 1.000 30.600 204 SER BBB C 1
ATOM 4142 O O . SER B 1 319 ? 23.961 -27.923 18.713 1.000 27.170 204 SER BBB O 1
ATOM 4145 N N . GLU B 1 320 ? 25.399 -28.105 17.000 1.000 25.090 205 GLU BBB N 1
ATOM 4146 C CA . GLU B 1 320 ? 25.353 -29.562 16.924 1.000 21.690 205 GLU BBB CA 1
ATOM 4147 C C . GLU B 1 320 ? 26.635 -29.984 16.224 1.000 23.200 205 GLU BBB C 1
ATOM 4148 O O . GLU B 1 320 ? 27.010 -29.341 15.235 1.000 26.400 205 GLU BBB O 1
ATOM 4154 N N . LYS B 1 321 ? 27.310 -31.000 16.771 1.000 22.290 206 LYS BBB N 1
ATOM 4155 C CA . LYS B 1 321 ? 28.615 -31.394 16.264 1.000 24.270 206 LYS BBB CA 1
ATOM 4156 C C . LYS B 1 321 ? 28.459 -32.490 15.212 1.000 25.130 206 LYS BBB C 1
ATOM 4157 O O . LYS B 1 321 ? 28.727 -33.645 15.510 1.000 28.330 206 LYS BBB O 1
ATOM 4163 N N . LEU B 1 322 ? 28.038 -32.102 14.007 1.000 23.250 207 LEU BBB N 1
ATOM 4164 C CA . LEU B 1 322 ? 27.881 -33.011 12.886 1.000 23.800 207 LEU BBB CA 1
ATOM 4165 C C . LEU B 1 322 ? 29.200 -33.107 12.122 1.000 25.650 207 LEU BBB C 1
ATOM 4166 O O . LEU B 1 322 ? 29.964 -32.147 12.048 1.000 22.700 207 LEU BBB O 1
ATOM 4171 N N . SER B 1 323 ? 29.430 -34.274 11.518 1.000 20.100 208 SER BBB N 1
ATOM 4172 C CA . SER B 1 323 ? 30.549 -34.453 10.611 1.000 20.680 208 SER BBB CA 1
ATOM 4173 C C . SER B 1 323 ? 30.270 -33.757 9.278 1.000 18.290 208 SER BBB C 1
ATOM 4174 O O . SER B 1 323 ? 29.125 -33.456 8.919 1.000 20.660 208 SER BBB O 1
ATOM 4177 N N . ALA B 1 324 ? 31.353 -33.498 8.509 1.000 21.660 209 ALA BBB N 1
ATOM 4178 C CA . ALA B 1 324 ? 31.167 -32.894 7.195 1.000 22.530 209 ALA BBB CA 1
ATOM 4179 C C . ALA B 1 324 ? 30.273 -33.772 6.315 1.000 21.260 209 ALA BBB C 1
ATOM 4180 O O . ALA B 1 324 ? 29.359 -33.259 5.699 1.000 22.130 209 ALA BBB O 1
ATOM 4182 N N . PRO B 1 325 ? 30.467 -35.110 6.218 1.000 23.770 210 PRO BBB N 1
ATOM 4183 C CA . PRO B 1 325 ? 29.553 -35.939 5.436 1.000 24.400 210 PRO BBB CA 1
ATOM 4184 C C . PRO B 1 325 ? 28.096 -35.865 5.867 1.000 23.150 210 PRO BBB C 1
ATOM 4185 O O . PRO B 1 325 ? 27.212 -35.849 5.011 1.000 24.710 210 PRO BBB O 1
ATOM 4189 N N . GLU B 1 326 ? 27.842 -35.787 7.186 1.000 20.970 211 GLU BBB N 1
ATOM 4190 C CA . GLU B 1 326 ? 26.470 -35.627 7.653 1.000 22.540 211 GLU BBB CA 1
ATOM 4191 C C . GLU B 1 326 ? 25.882 -34.314 7.165 1.000 25.220 211 GLU BBB C 1
ATOM 4192 O O . GLU B 1 326 ? 24.750 -34.287 6.713 1.000 24.210 211 GLU BBB O 1
ATOM 4198 N N . ILE B 1 327 ? 26.649 -33.207 7.300 1.000 21.720 212 ILE BBB N 1
ATOM 4199 C CA . ILE B 1 327 ? 26.134 -31.914 6.898 1.000 21.140 212 ILE BBB CA 1
ATOM 4200 C C . ILE B 1 327 ? 25.820 -31.933 5.400 1.000 18.400 212 ILE BBB C 1
ATOM 4201 O O . ILE B 1 327 ? 24.796 -31.413 4.970 1.000 22.940 212 ILE BBB O 1
ATOM 4206 N N . ILE B 1 328 ? 26.735 -32.509 4.613 1.000 21.540 213 ILE BBB N 1
ATOM 4207 C CA . ILE B 1 328 ? 26.587 -32.567 3.167 1.000 22.590 213 ILE BBB CA 1
ATOM 4208 C C . ILE B 1 328 ? 25.355 -33.405 2.805 1.000 20.830 213 ILE BBB C 1
ATOM 4209 O O . ILE B 1 328 ? 24.556 -33.002 1.961 1.000 24.020 213 ILE BBB O 1
ATOM 4214 N N . ALA B 1 329 ? 25.152 -34.512 3.525 1.000 25.920 214 ALA BBB N 1
ATOM 4215 C CA . ALA B 1 329 ? 23.951 -35.309 3.270 1.000 28.810 214 ALA BBB CA 1
ATOM 4216 C C . ALA B 1 329 ? 22.672 -34.537 3.590 1.000 28.310 214 ALA BBB C 1
ATOM 4217 O O . ALA B 1 329 ? 21.714 -34.589 2.820 1.000 32.410 214 ALA BBB O 1
ATOM 4219 N N . HIS B 1 330 ? 22.654 -33.805 4.718 1.000 26.430 215 HIS BBB N 1
ATOM 4220 C CA . HIS B 1 330 ? 21.524 -32.951 5.039 1.000 27.150 215 HIS BBB CA 1
ATOM 4221 C C . HIS B 1 330 ? 21.307 -31.915 3.940 1.000 27.680 215 HIS BBB C 1
ATOM 4222 O O . HIS B 1 330 ? 20.182 -31.600 3.567 1.000 28.580 215 HIS BBB O 1
ATOM 4229 N N . TYR B 1 331 ? 22.419 -31.334 3.456 1.000 27.240 216 TYR BBB N 1
ATOM 4230 C CA . TYR B 1 331 ? 22.353 -30.369 2.372 1.000 25.730 216 TYR BBB CA 1
ATOM 4231 C C . TYR B 1 331 ? 21.654 -30.967 1.146 1.000 25.690 216 TYR BBB C 1
ATOM 4232 O O . TYR B 1 331 ? 20.794 -30.317 0.557 1.000 30.570 216 TYR BBB O 1
ATOM 4241 N N . GLU B 1 332 ? 22.029 -32.191 0.778 1.000 26.810 217 GLU BBB N 1
ATOM 4242 C CA A GLU B 1 332 ? 21.480 -32.861 -0.397 0.500 32.870 217 GLU BBB CA 1
ATOM 4243 C CA B GLU B 1 332 ? 21.460 -32.778 -0.424 0.500 33.560 217 GLU BBB CA 1
ATOM 4244 C C . GLU B 1 332 ? 19.969 -33.058 -0.240 1.000 40.290 217 GLU BBB C 1
ATOM 4245 O O . GLU B 1 332 ? 19.237 -33.099 -1.225 1.000 33.600 217 GLU BBB O 1
ATOM 4256 N N . GLN B 1 333 ? 19.511 -33.192 1.017 1.000 32.250 218 GLN BBB N 1
ATOM 4257 C CA . GLN B 1 333 ? 18.091 -33.357 1.304 1.000 34.810 218 GLN BBB CA 1
ATOM 4258 C C . GLN B 1 333 ? 17.399 -32.005 1.435 1.000 33.910 218 GLN BBB C 1
ATOM 4259 O O . GLN B 1 333 ? 16.193 -31.965 1.675 1.000 32.510 218 GLN BBB O 1
ATOM 4265 N N . GLY B 1 334 ? 18.154 -30.896 1.326 1.000 29.500 219 GLY BBB N 1
ATOM 4266 C CA . GLY B 1 334 ? 17.546 -29.574 1.349 1.000 27.770 219 GLY BBB CA 1
ATOM 4267 C C . GLY B 1 334 ? 17.186 -29.085 2.752 1.000 27.500 219 GLY BBB C 1
ATOM 4268 O O . GLY B 1 334 ? 16.373 -28.174 2.911 1.000 31.770 219 GLY BBB O 1
ATOM 4269 N N . GLU B 1 335 ? 17.788 -29.687 3.779 1.000 26.170 220 GLU BBB N 1
ATOM 4270 C CA . GLU B 1 335 ? 17.541 -29.298 5.158 1.000 26.950 220 GLU BBB CA 1
ATOM 4271 C C . GLU B 1 335 ? 18.061 -27.878 5.389 1.000 34.730 220 GLU BBB C 1
ATOM 4272 O O . GLU B 1 335 ? 19.176 -27.554 4.986 1.000 32.160 220 GLU BBB O 1
ATOM 4278 N N . ARG B 1 336 ? 17.255 -27.070 6.083 1.000 32.460 221 ARG BBB N 1
ATOM 4279 C CA . ARG B 1 336 ? 17.422 -25.631 6.219 1.000 35.530 221 ARG BBB CA 1
ATOM 4280 C C . ARG B 1 336 ? 18.814 -25.227 6.727 1.000 29.450 221 ARG BBB C 1
ATOM 4281 O O . ARG B 1 336 ? 19.452 -24.350 6.138 1.000 29.490 221 ARG BBB O 1
ATOM 4289 N N . ARG B 1 337 ? 19.240 -25.797 7.857 1.000 27.790 222 ARG BBB N 1
ATOM 4290 C CA A ARG B 1 337 ? 20.490 -25.404 8.489 0.500 24.270 222 ARG BBB CA 1
ATOM 4291 C CA B ARG B 1 337 ? 20.492 -25.407 8.496 0.500 24.790 222 ARG BBB CA 1
ATOM 4292 C C . ARG B 1 337 ? 21.665 -25.725 7.561 1.000 28.370 222 ARG BBB C 1
ATOM 4293 O O . ARG B 1 337 ? 22.561 -24.890 7.356 1.000 27.570 222 ARG BBB O 1
ATOM 4308 N N . ALA B 1 338 ? 21.664 -26.936 6.996 1.000 24.130 223 ALA BBB N 1
ATOM 4309 C CA . ALA B 1 338 ? 22.736 -27.350 6.089 1.000 26.190 223 ALA BBB CA 1
ATOM 4310 C C . ALA B 1 338 ? 22.792 -26.476 4.835 1.000 28.410 223 ALA BBB C 1
ATOM 4311 O O . ALA B 1 338 ? 23.883 -26.166 4.338 1.000 25.320 223 ALA BBB O 1
ATOM 4313 N N . VAL B 1 339 ? 21.621 -26.104 4.293 1.000 27.100 224 VAL BBB N 1
ATOM 4314 C CA . VAL B 1 339 ? 21.574 -25.262 3.107 1.000 27.600 224 VAL BBB CA 1
ATOM 4315 C C . VAL B 1 339 ? 22.191 -23.893 3.433 1.000 29.110 224 VAL BBB C 1
ATOM 4316 O O . VAL B 1 339 ? 22.982 -23.376 2.651 1.000 27.770 224 VAL BBB O 1
ATOM 4320 N N . GLN B 1 340 ? 21.827 -23.321 4.587 1.000 25.660 225 GLN BBB N 1
ATOM 4321 C CA A GLN B 1 340 ? 22.372 -22.039 5.021 0.600 26.330 225 GLN BBB CA 1
ATOM 4322 C CA B GLN B 1 340 ? 22.380 -22.037 4.985 0.400 26.950 225 GLN BBB CA 1
ATOM 4323 C C . GLN B 1 340 ? 23.888 -22.168 5.204 1.000 27.330 225 GLN BBB C 1
ATOM 4324 O O . GLN B 1 340 ? 24.648 -21.298 4.780 1.000 26.030 225 GLN BBB O 1
ATOM 4335 N N . HIS B 1 341 ? 24.311 -23.254 5.865 1.000 24.220 226 HIS BBB N 1
ATOM 4336 C CA . HIS B 1 341 ? 25.718 -23.501 6.113 1.000 21.730 226 HIS BBB CA 1
ATOM 4337 C C . HIS B 1 341 ? 26.504 -23.565 4.803 1.000 21.490 226 HIS BBB C 1
ATOM 4338 O O . HIS B 1 341 ? 27.558 -22.942 4.661 1.000 21.630 226 HIS BBB O 1
ATOM 4345 N N . VAL B 1 342 ? 26.014 -24.369 3.860 1.000 20.460 227 VAL BBB N 1
ATOM 4346 C CA . VAL B 1 342 ? 26.751 -24.608 2.626 1.000 22.620 227 VAL BBB CA 1
ATOM 4347 C C . VAL B 1 342 ? 26.846 -23.329 1.783 1.000 22.640 227 VAL BBB C 1
ATOM 4348 O O . VAL B 1 342 ? 27.895 -23.073 1.191 1.000 23.820 227 VAL BBB O 1
ATOM 4352 N N . GLU B 1 343 ? 25.776 -22.529 1.734 1.000 22.530 228 GLU BBB N 1
ATOM 4353 C CA . GLU B 1 343 ? 25.816 -21.254 1.033 1.000 22.960 228 GLU BBB CA 1
ATOM 4354 C C . GLU B 1 343 ? 26.906 -20.356 1.630 1.000 24.930 228 GLU BBB C 1
ATOM 4355 O O . GLU B 1 343 ? 27.713 -19.782 0.889 1.000 25.330 228 GLU BBB O 1
ATOM 4361 N N . ARG B 1 344 ? 26.910 -20.242 2.956 1.000 22.270 229 ARG BBB N 1
ATOM 4362 C CA . ARG B 1 344 ? 27.893 -19.434 3.677 1.000 21.520 229 ARG BBB CA 1
ATOM 4363 C C . ARG B 1 344 ? 29.296 -19.967 3.391 1.000 24.310 229 ARG BBB C 1
ATOM 4364 O O . ARG B 1 344 ? 30.217 -19.196 3.101 1.000 20.920 229 ARG BBB O 1
ATOM 4372 N N . PHE B 1 345 ? 29.451 -21.296 3.492 1.000 19.730 230 PHE BBB N 1
ATOM 4373 C CA . PHE B 1 345 ? 30.768 -21.885 3.310 1.000 18.640 230 PHE BBB CA 1
ATOM 4374 C C . PHE B 1 345 ? 31.287 -21.673 1.884 1.000 24.590 230 PHE BBB C 1
ATOM 4375 O O . PHE B 1 345 ? 32.470 -21.399 1.695 1.000 20.980 230 PHE BBB O 1
ATOM 4383 N N . MET B 1 346 ? 30.431 -21.861 0.869 1.000 22.380 231 MET BBB N 1
ATOM 4384 C CA A MET B 1 346 ? 30.873 -21.736 -0.512 0.600 19.680 231 MET BBB CA 1
ATOM 4385 C CA B MET B 1 346 ? 30.904 -21.743 -0.501 0.400 20.630 231 MET BBB CA 1
ATOM 4386 C C . MET B 1 346 ? 31.347 -20.302 -0.763 1.000 23.390 231 MET BBB C 1
ATOM 4387 O O . MET B 1 346 ? 32.341 -20.076 -1.440 1.000 21.960 231 MET BBB O 1
ATOM 4396 N N . GLU B 1 347 ? 30.617 -19.337 -0.201 1.000 20.880 232 GLU BBB N 1
ATOM 4397 C CA . GLU B 1 347 ? 31.007 -17.944 -0.401 1.000 21.200 232 GLU BBB CA 1
ATOM 4398 C C . GLU B 1 347 ? 32.311 -17.653 0.351 1.000 22.450 232 GLU BBB C 1
ATOM 4399 O O . GLU B 1 347 ? 33.202 -16.981 -0.185 1.000 20.050 232 GLU BBB O 1
ATOM 4405 N N . LEU B 1 348 ? 32.449 -18.193 1.564 1.000 19.280 233 LEU BBB N 1
ATOM 4406 C CA . LEU B 1 348 ? 33.656 -18.001 2.365 1.000 20.490 233 LEU BBB CA 1
ATOM 4407 C C . LEU B 1 348 ? 34.861 -18.592 1.646 1.000 21.730 233 LEU BBB C 1
ATOM 4408 O O . LEU B 1 348 ? 35.944 -17.984 1.605 1.000 18.980 233 LEU BBB O 1
ATOM 4413 N N . LEU B 1 349 ? 34.687 -19.816 1.124 1.000 17.010 234 LEU BBB N 1
ATOM 4414 C CA . LEU B 1 349 ? 35.776 -20.442 0.398 1.000 17.640 234 LEU BBB CA 1
ATOM 4415 C C . LEU B 1 349 ? 36.176 -19.589 -0.810 1.000 18.750 234 LEU BBB C 1
ATOM 4416 O O . LEU B 1 349 ? 37.372 -19.418 -1.065 1.000 18.480 234 LEU BBB O 1
ATOM 4421 N N . ALA B 1 350 ? 35.197 -19.092 -1.567 1.000 18.800 235 ALA BBB N 1
ATOM 4422 C CA . ALA B 1 350 ? 35.507 -18.290 -2.745 1.000 17.190 235 ALA BBB CA 1
ATOM 4423 C C . ALA B 1 350 ? 36.243 -16.998 -2.353 1.000 19.980 235 ALA BBB C 1
ATOM 4424 O O . ALA B 1 350 ? 37.184 -16.600 -3.030 1.000 20.630 235 ALA BBB O 1
ATOM 4426 N N . ILE B 1 351 ? 35.792 -16.351 -1.277 1.000 19.040 236 ILE BBB N 1
ATOM 4427 C CA . ILE B 1 351 ? 36.429 -15.105 -0.846 1.000 18.130 236 ILE BBB CA 1
ATOM 4428 C C . ILE B 1 351 ? 37.885 -15.368 -0.474 1.000 20.180 236 ILE BBB C 1
ATOM 4429 O O . ILE B 1 351 ? 38.791 -14.628 -0.880 1.000 18.720 236 ILE BBB O 1
ATOM 4434 N N . CYS B 1 352 ? 38.112 -16.402 0.348 1.000 17.950 237 CYS BBB N 1
ATOM 4435 C CA . CYS B 1 352 ? 39.461 -16.661 0.844 1.000 18.280 237 CYS BBB CA 1
ATOM 4436 C C . CYS B 1 352 ? 40.380 -17.080 -0.300 1.000 18.140 237 CYS BBB C 1
ATOM 4437 O O . CYS B 1 352 ? 41.527 -16.648 -0.389 1.000 18.220 237 CYS BBB O 1
ATOM 4440 N N . LEU B 1 353 ? 39.883 -17.951 -1.183 1.000 17.800 238 LEU BBB N 1
ATOM 4441 C CA . LEU B 1 353 ? 40.725 -18.388 -2.279 1.000 17.520 238 LEU BBB CA 1
ATOM 4442 C C . LEU B 1 353 ? 40.965 -17.249 -3.271 1.000 17.790 238 LEU BBB C 1
ATOM 4443 O O . LEU B 1 353 ? 42.038 -17.203 -3.866 1.000 19.820 238 LEU BBB O 1
ATOM 4448 N N . ALA B 1 354 ? 39.988 -16.353 -3.447 1.000 16.940 239 ALA BBB N 1
ATOM 4449 C CA . ALA B 1 354 ? 40.209 -15.206 -4.323 1.000 18.390 239 ALA BBB CA 1
ATOM 4450 C C . ALA B 1 354 ? 41.352 -14.333 -3.795 1.000 20.260 239 ALA BBB C 1
ATOM 4451 O O . ALA B 1 354 ? 42.141 -13.828 -4.601 1.000 20.320 239 ALA BBB O 1
ATOM 4453 N N . ASN B 1 355 ? 41.408 -14.130 -2.472 1.000 19.820 240 ASN BBB N 1
ATOM 4454 C CA . ASN B 1 355 ? 42.542 -13.423 -1.886 1.000 17.660 240 ASN BBB CA 1
ATOM 4455 C C . ASN B 1 355 ? 43.846 -14.127 -2.241 1.000 20.210 240 ASN BBB C 1
ATOM 4456 O O . ASN B 1 355 ? 44.802 -13.496 -2.698 1.000 21.290 240 ASN BBB O 1
ATOM 4461 N N . ILE B 1 356 ? 43.902 -15.452 -2.002 1.000 17.470 241 ILE BBB N 1
ATOM 4462 C CA A ILE B 1 356 ? 45.117 -16.213 -2.253 0.600 17.930 241 ILE BBB CA 1
ATOM 4463 C CA B ILE B 1 356 ? 45.103 -16.240 -2.261 0.400 19.370 241 ILE BBB CA 1
ATOM 4464 C C . ILE B 1 356 ? 45.492 -16.132 -3.737 1.000 19.150 241 ILE BBB C 1
ATOM 4465 O O . ILE B 1 356 ? 46.673 -15.998 -4.070 1.000 20.440 241 ILE BBB O 1
ATOM 4474 N N . PHE B 1 357 ? 44.494 -16.235 -4.625 1.000 18.410 242 PHE BBB N 1
ATOM 4475 C CA . PHE B 1 357 ? 44.796 -16.264 -6.054 1.000 17.930 242 PHE BBB CA 1
ATOM 4476 C C . PHE B 1 357 ? 45.218 -14.882 -6.575 1.000 18.870 242 PHE BBB C 1
ATOM 4477 O O . PHE B 1 357 ? 45.831 -14.804 -7.642 1.000 20.750 242 PHE BBB O 1
ATOM 4485 N N . THR B 1 358 ? 44.858 -13.809 -5.863 1.000 18.700 243 THR BBB N 1
ATOM 4486 C CA . THR B 1 358 ? 45.280 -12.465 -6.266 1.000 18.080 243 THR BBB CA 1
ATOM 4487 C C . THR B 1 358 ? 46.767 -12.292 -5.941 1.000 20.990 243 THR BBB C 1
ATOM 4488 O O . THR B 1 358 ? 47.486 -11.582 -6.628 1.000 21.490 243 THR BBB O 1
ATOM 4492 N N . CYS B 1 359 ? 47.250 -12.996 -4.911 1.000 18.700 244 CYS BBB N 1
ATOM 4493 C CA . CYS B 1 359 ? 48.669 -13.025 -4.596 1.000 20.400 244 CYS BBB CA 1
ATOM 4494 C C . CYS B 1 359 ? 49.422 -13.988 -5.519 1.000 24.260 244 CYS BBB C 1
ATOM 4495 O O . CYS B 1 359 ? 50.443 -13.620 -6.098 1.000 22.300 244 CYS BBB O 1
ATOM 4498 N N . LEU B 1 360 ? 48.928 -15.229 -5.673 1.000 18.400 245 LEU BBB N 1
ATOM 4499 C CA A LEU B 1 360 ? 49.709 -16.283 -6.315 0.700 18.260 245 LEU BBB CA 1
ATOM 4500 C CA B LEU B 1 360 ? 49.699 -16.287 -6.308 0.300 19.810 245 LEU BBB CA 1
ATOM 4501 C C . LEU B 1 360 ? 49.392 -16.457 -7.802 1.000 21.020 245 LEU BBB C 1
ATOM 4502 O O . LEU B 1 360 ? 50.257 -16.919 -8.552 1.000 22.660 245 LEU BBB O 1
ATOM 4511 N N . ASP B 1 361 ? 48.157 -16.141 -8.226 1.000 19.200 246 ASP BBB N 1
ATOM 4512 C CA . ASP B 1 361 ? 47.711 -16.290 -9.618 1.000 18.200 246 ASP BBB CA 1
ATOM 4513 C C . ASP B 1 361 ? 48.157 -17.610 -10.252 1.000 19.490 246 ASP BBB C 1
ATOM 4514 O O . ASP B 1 361 ? 48.833 -17.639 -11.284 1.000 19.680 246 ASP BBB O 1
ATOM 4519 N N . PRO B 1 362 ? 47.819 -18.772 -9.649 1.000 18.170 247 PRO BBB N 1
ATOM 4520 C CA . PRO B 1 362 ? 48.303 -20.048 -10.164 1.000 18.050 247 PRO BBB CA 1
ATOM 4521 C C . PRO B 1 362 ? 47.613 -20.419 -11.480 1.000 17.340 247 PRO BBB C 1
ATOM 4522 O O . PRO B 1 362 ? 46.472 -20.040 -11.722 1.000 19.290 247 PRO BBB O 1
ATOM 4526 N N . HIS B 1 363 ? 48.317 -21.191 -12.311 1.000 19.310 248 HIS BBB N 1
ATOM 4527 C CA . HIS B 1 363 ? 47.733 -21.636 -13.573 1.000 19.390 248 HIS BBB CA 1
ATOM 4528 C C . HIS B 1 363 ? 46.724 -22.752 -13.331 1.000 21.560 248 HIS BBB C 1
ATOM 4529 O O . HIS B 1 363 ? 45.689 -22.800 -13.997 1.000 22.390 248 HIS BBB O 1
ATOM 4536 N N . VAL B 1 364 ? 47.080 -23.679 -12.432 1.000 19.680 249 VAL BBB N 1
ATOM 4537 C CA . VAL B 1 364 ? 46.217 -24.810 -12.108 1.000 17.770 249 VAL BBB CA 1
ATOM 4538 C C . VAL B 1 364 ? 46.162 -24.932 -10.591 1.000 18.130 249 VAL BBB C 1
ATOM 4539 O O . VAL B 1 364 ? 47.184 -24.750 -9.919 1.000 18.120 249 VAL BBB O 1
ATOM 4543 N N . VAL B 1 365 ? 44.977 -25.283 -10.075 1.000 17.950 250 VAL BBB N 1
ATOM 4544 C CA . VAL B 1 365 ? 44.806 -25.517 -8.652 1.000 16.700 250 VAL BBB CA 1
ATOM 4545 C C . VAL B 1 365 ? 44.239 -26.926 -8.530 1.000 18.030 250 VAL BBB C 1
ATOM 4546 O O . VAL B 1 365 ? 43.221 -27.209 -9.152 1.000 19.980 250 VAL BBB O 1
ATOM 4550 N N . VAL B 1 366 ? 44.900 -27.766 -7.734 1.000 17.170 251 VAL BBB N 1
ATOM 4551 C CA A VAL B 1 366 ? 44.474 -29.148 -7.541 0.600 16.060 251 VAL BBB CA 1
ATOM 4552 C CA B VAL B 1 366 ? 44.413 -29.121 -7.557 0.400 16.900 251 VAL BBB CA 1
ATOM 4553 C C . VAL B 1 366 ? 44.050 -29.296 -6.085 1.000 18.000 251 VAL BBB C 1
ATOM 4554 O O . VAL B 1 366 ? 44.837 -28.976 -5.206 1.000 18.880 251 VAL BBB O 1
ATOM 4561 N N . LEU B 1 367 ? 42.816 -29.769 -5.851 1.000 17.790 252 LEU BBB N 1
ATOM 4562 C CA . LEU B 1 367 ? 42.318 -29.877 -4.492 1.000 18.700 252 LEU BBB CA 1
ATOM 4563 C C . LEU B 1 367 ? 42.441 -31.315 -4.024 1.000 21.160 252 LEU BBB C 1
ATOM 4564 O O . LEU B 1 367 ? 42.048 -32.218 -4.745 1.000 20.610 252 LEU BBB O 1
ATOM 4569 N N . GLY B 1 368 ? 42.957 -31.492 -2.812 1.000 18.980 253 GLY BBB N 1
ATOM 4570 C CA . GLY B 1 368 ? 43.038 -32.795 -2.170 1.000 17.580 253 GLY BBB CA 1
ATOM 4571 C C . GLY B 1 368 ? 42.576 -32.732 -0.723 1.000 19.150 253 GLY BBB C 1
ATOM 4572 O O . GLY B 1 368 ? 42.132 -31.677 -0.247 1.000 19.880 253 GLY BBB O 1
ATOM 4573 N N . GLY B 1 369 ? 42.645 -33.885 -0.049 1.000 20.510 254 GLY BBB N 1
ATOM 4574 C CA . GLY B 1 369 ? 42.147 -33.944 1.319 1.000 19.840 254 GLY BBB CA 1
ATOM 4575 C C . GLY B 1 369 ? 40.673 -34.336 1.344 1.000 20.010 254 GLY BBB C 1
ATOM 4576 O O . GLY B 1 369 ? 39.965 -34.236 0.346 1.000 19.170 254 GLY BBB O 1
ATOM 4577 N N . GLY B 1 370 ? 40.187 -34.706 2.535 1.000 21.460 255 GLY BBB N 1
ATOM 4578 C CA . GLY B 1 370 ? 38.820 -35.188 2.664 1.000 20.600 255 GLY BBB CA 1
ATOM 4579 C C . GLY B 1 370 ? 37.780 -34.260 2.044 1.000 22.920 255 GLY BBB C 1
ATOM 4580 O O . GLY B 1 370 ? 36.892 -34.711 1.335 1.000 21.740 255 GLY BBB O 1
ATOM 4581 N N . LEU B 1 371 ? 37.877 -32.940 2.300 1.000 18.410 256 LEU BBB N 1
ATOM 4582 C CA . LEU B 1 371 ? 36.809 -32.074 1.841 1.000 19.530 256 LEU BBB CA 1
ATOM 4583 C C . LEU B 1 371 ? 36.844 -31.883 0.326 1.000 19.300 256 LEU BBB C 1
ATOM 4584 O O . LEU B 1 371 ? 35.861 -31.446 -0.250 1.000 21.130 256 LEU BBB O 1
ATOM 4589 N N . SER B 1 372 ? 37.951 -32.262 -0.347 1.000 19.670 257 SER BBB N 1
ATOM 4590 C CA . SER B 1 372 ? 37.977 -32.212 -1.806 1.000 18.900 257 SER BBB CA 1
ATOM 4591 C C . SER B 1 372 ? 36.963 -33.174 -2.438 1.000 20.930 257 SER BBB C 1
ATOM 4592 O O . SER B 1 372 ? 36.711 -33.109 -3.631 1.000 22.330 257 SER BBB O 1
ATOM 4595 N N . ASN B 1 373 ? 36.390 -34.068 -1.638 1.000 20.410 258 ASN BBB N 1
ATOM 4596 C CA . ASN B 1 373 ? 35.353 -34.972 -2.130 1.000 23.310 258 ASN BBB CA 1
ATOM 4597 C C . ASN B 1 373 ? 33.989 -34.297 -2.217 1.000 27.580 258 ASN BBB C 1
ATOM 4598 O O . ASN B 1 373 ? 33.048 -34.888 -2.745 1.000 24.240 258 ASN BBB O 1
ATOM 4603 N N . PHE B 1 374 ? 33.853 -33.070 -1.688 1.000 22.680 259 PHE BBB N 1
ATOM 4604 C CA . PHE B 1 374 ? 32.577 -32.361 -1.785 1.000 22.320 259 PHE BBB CA 1
ATOM 4605 C C . PHE B 1 374 ? 32.447 -31.762 -3.184 1.000 25.710 259 PHE BBB C 1
ATOM 4606 O O . PHE B 1 374 ? 32.977 -30.688 -3.458 1.000 22.680 259 PHE BBB O 1
ATOM 4614 N N . GLU B 1 375 ? 31.701 -32.447 -4.070 1.000 23.630 260 GLU BBB N 1
ATOM 4615 C CA A GLU B 1 375 ? 31.704 -32.163 -5.497 0.600 22.300 260 GLU BBB CA 1
ATOM 4616 C CA B GLU B 1 375 ? 31.765 -32.141 -5.492 0.400 21.540 260 GLU BBB CA 1
ATOM 4617 C C . GLU B 1 375 ? 31.200 -30.749 -5.784 1.000 21.280 260 GLU BBB C 1
ATOM 4618 O O . GLU B 1 375 ? 31.569 -30.137 -6.786 1.000 23.520 260 GLU BBB O 1
ATOM 4629 N N . LEU B 1 376 ? 30.311 -30.239 -4.923 1.000 20.940 261 LEU BBB N 1
ATOM 4630 C CA . LEU B 1 376 ? 29.709 -28.937 -5.179 1.000 22.220 261 LEU BBB CA 1
ATOM 4631 C C . LEU B 1 376 ? 30.794 -27.859 -5.287 1.000 22.990 261 LEU BBB C 1
ATOM 4632 O O . LEU B 1 376 ? 30.578 -26.849 -5.962 1.000 24.250 261 LEU BBB O 1
ATOM 4637 N N . ILE B 1 377 ? 31.934 -28.056 -4.605 1.000 21.040 262 ILE BBB N 1
ATOM 4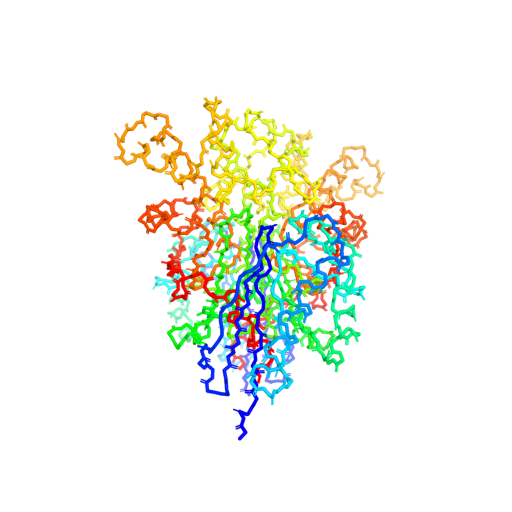638 C CA . ILE B 1 377 ? 33.025 -27.074 -4.666 1.000 20.120 262 ILE BBB CA 1
ATOM 4639 C C . ILE B 1 377 ? 33.405 -26.755 -6.114 1.000 22.260 262 ILE BBB C 1
ATOM 4640 O O . ILE B 1 377 ? 33.604 -25.595 -6.463 1.000 22.990 262 ILE BBB O 1
ATOM 4645 N N . TYR B 1 378 ? 33.511 -27.784 -6.968 1.000 20.890 263 TYR BBB N 1
ATOM 4646 C CA . TYR B 1 378 ? 33.990 -27.605 -8.339 1.000 21.890 263 TYR BBB CA 1
ATOM 4647 C C . TYR B 1 378 ? 32.983 -26.865 -9.209 1.000 22.810 263 TYR BBB C 1
ATOM 4648 O O . TYR B 1 378 ? 33.379 -26.256 -10.203 1.000 23.440 263 TYR BBB O 1
ATOM 4657 N N . GLN B 1 379 ? 31.703 -26.927 -8.831 1.000 20.050 264 GLN BBB N 1
ATOM 4658 C CA . GLN B 1 379 ? 30.651 -26.202 -9.529 1.000 24.270 264 GLN BBB CA 1
ATOM 4659 C C . GLN B 1 379 ? 30.601 -24.750 -9.039 1.000 27.140 264 GLN BBB C 1
ATOM 4660 O O . GLN B 1 379 ? 30.490 -23.827 -9.844 1.000 25.270 264 GLN BBB O 1
ATOM 4666 N N . GLU B 1 380 ? 30.712 -24.551 -7.716 1.000 21.070 265 GLU BBB N 1
ATOM 4667 C CA . GLU B 1 380 ? 30.448 -23.245 -7.136 1.000 21.880 265 GLU BBB CA 1
ATOM 4668 C C . GLU B 1 380 ? 31.655 -22.313 -7.206 1.000 24.190 265 GLU BBB C 1
ATOM 4669 O O . GLU B 1 380 ? 31.466 -21.109 -7.371 1.000 23.760 265 GLU BBB O 1
ATOM 4675 N N . LEU B 1 381 ? 32.874 -22.841 -7.047 1.000 21.800 266 LEU BBB N 1
ATOM 4676 C CA . LEU B 1 381 ? 34.033 -21.937 -7.060 1.000 23.760 266 LEU BBB CA 1
ATOM 4677 C C . LEU B 1 381 ? 34.109 -21.086 -8.325 1.000 27.430 266 LEU BBB C 1
ATOM 4678 O O . LEU B 1 381 ? 34.291 -19.869 -8.236 1.000 24.890 266 LEU BBB O 1
ATOM 4683 N N . PRO B 1 382 ? 34.042 -21.655 -9.553 1.000 25.850 267 PRO BBB N 1
ATOM 4684 C CA . PRO B 1 382 ? 34.137 -20.835 -10.759 1.000 27.290 267 PRO BBB CA 1
ATOM 4685 C C . PRO B 1 382 ? 33.024 -19.798 -10.870 1.000 26.980 267 PRO BBB C 1
ATOM 4686 O O . PRO B 1 382 ? 33.206 -18.775 -11.512 1.000 28.540 267 PRO BBB O 1
ATOM 4690 N N . LYS B 1 383 ? 31.869 -20.059 -10.254 1.000 24.020 268 LYS BBB N 1
ATOM 4691 C CA A LYS B 1 383 ? 30.768 -19.116 -10.296 0.500 22.120 268 LYS BBB CA 1
ATOM 4692 C CA B LYS B 1 383 ? 30.767 -19.116 -10.296 0.500 23.900 268 LYS BBB CA 1
ATOM 4693 C C . LYS B 1 383 ? 31.015 -17.957 -9.332 1.000 26.190 268 LYS BBB C 1
ATOM 4694 O O . LYS B 1 383 ? 30.652 -16.832 -9.637 1.000 26.750 268 LYS BBB O 1
ATOM 4705 N N . ARG B 1 384 ? 31.619 -18.246 -8.166 1.000 22.890 269 ARG BBB N 1
ATOM 4706 C CA . ARG B 1 384 ? 31.685 -17.277 -7.077 1.000 21.270 269 ARG BBB CA 1
ATOM 4707 C C . ARG B 1 384 ? 33.008 -16.508 -7.034 1.000 21.960 269 ARG BBB C 1
ATOM 4708 O O . ARG B 1 384 ? 33.051 -15.423 -6.441 1.000 24.740 269 ARG BBB O 1
ATOM 4716 N N . LEU B 1 385 ? 34.092 -17.087 -7.578 1.000 20.150 270 LEU BBB N 1
ATOM 4717 C CA . LEU B 1 385 ? 35.398 -16.433 -7.537 1.000 20.930 270 LEU BBB CA 1
ATOM 4718 C C . LEU B 1 385 ? 35.410 -15.089 -8.263 1.000 24.710 270 LEU BBB C 1
ATOM 4719 O O . LEU B 1 385 ? 36.014 -14.147 -7.736 1.000 21.900 270 LEU BBB O 1
ATOM 4724 N N . PRO B 1 386 ? 34.868 -14.944 -9.501 1.000 23.250 271 PRO BBB N 1
ATOM 4725 C CA . PRO B 1 386 ? 35.066 -13.710 -10.265 1.000 22.960 271 PRO BBB CA 1
ATOM 4726 C C . PRO B 1 386 ? 34.753 -12.412 -9.525 1.000 24.110 271 PRO BBB C 1
ATOM 4727 O O . PRO B 1 386 ? 35.498 -11.453 -9.680 1.000 26.650 271 PRO BBB O 1
ATOM 4731 N N . ALA B 1 387 ? 33.697 -12.393 -8.706 1.000 22.450 272 ALA BBB N 1
ATOM 4732 C CA . ALA B 1 387 ? 33.301 -11.174 -8.002 1.000 24.710 272 ALA BBB CA 1
ATOM 4733 C C . ALA B 1 387 ? 34.397 -10.694 -7.044 1.000 24.790 272 ALA BBB C 1
ATOM 4734 O O . ALA B 1 387 ? 34.504 -9.493 -6.765 1.000 25.980 272 ALA BBB O 1
ATOM 4736 N N . HIS B 1 388 ? 35.222 -11.621 -6.554 1.000 22.650 273 HIS BBB N 1
ATOM 4737 C CA . HIS B 1 388 ? 36.211 -11.309 -5.533 1.000 21.280 273 HIS BBB CA 1
ATOM 4738 C C . HIS B 1 388 ? 37.621 -11.197 -6.102 1.000 22.860 273 HIS BBB C 1
ATOM 4739 O O . HIS B 1 388 ? 38.550 -10.855 -5.362 1.000 24.850 273 HIS BBB O 1
ATOM 4746 N N . LEU B 1 389 ? 37.787 -11.566 -7.374 1.000 22.590 274 LEU BBB N 1
ATOM 4747 C CA . LEU B 1 389 ? 39.071 -11.424 -8.056 1.000 23.300 274 LEU BBB CA 1
ATOM 4748 C C . LEU B 1 389 ? 39.117 -10.048 -8.704 1.000 22.750 274 LEU BBB C 1
ATOM 4749 O O . LEU B 1 389 ? 38.091 -9.387 -8.826 1.000 25.220 274 LEU BBB O 1
ATOM 4754 N N . LEU B 1 390 ? 40.304 -9.655 -9.184 1.000 22.210 275 LEU BBB N 1
ATOM 4755 C CA . LEU B 1 390 ? 40.395 -8.448 -9.994 1.000 22.610 275 LEU BBB CA 1
ATOM 4756 C C . LEU B 1 390 ? 39.575 -8.636 -11.267 1.000 30.000 275 LEU BBB C 1
ATOM 4757 O O . LEU B 1 390 ? 39.413 -9.759 -11.767 1.000 26.120 275 LEU BBB O 1
ATOM 4762 N N . HIS B 1 391 ? 39.094 -7.510 -11.809 1.000 27.130 276 HIS BBB N 1
ATOM 4763 C CA . HIS B 1 391 ? 38.219 -7.495 -12.971 1.000 33.700 276 HIS BBB CA 1
ATOM 4764 C C . HIS B 1 391 ? 38.852 -8.231 -14.152 1.000 27.660 276 HIS BBB C 1
ATOM 4765 O O . HIS B 1 391 ? 38.130 -8.843 -14.921 1.000 27.830 276 HIS BBB O 1
ATOM 4772 N N . VAL B 1 392 ? 40.180 -8.156 -14.317 1.000 23.070 277 VAL BBB N 1
ATOM 4773 C CA . VAL B 1 392 ? 40.858 -8.740 -15.463 1.000 22.870 277 VAL BBB CA 1
ATOM 4774 C C . VAL B 1 392 ? 41.401 -10.138 -15.146 1.000 23.630 277 VAL BBB C 1
ATOM 4775 O O . VAL B 1 392 ? 42.102 -10.728 -15.963 1.000 23.500 277 VAL BBB O 1
ATOM 4779 N N . ALA B 1 393 ? 41.085 -10.675 -13.962 1.000 23.460 278 ALA BBB N 1
ATOM 4780 C CA . ALA B 1 393 ? 41.580 -12.000 -13.603 1.000 23.600 278 ALA BBB CA 1
ATOM 4781 C C . ALA B 1 393 ? 40.879 -13.037 -14.464 1.000 23.890 278 ALA BBB C 1
ATOM 4782 O O . ALA B 1 393 ? 39.719 -12.846 -14.813 1.000 23.650 278 ALA BBB O 1
ATOM 4784 N N . LYS B 1 394 ? 41.602 -14.110 -14.811 1.000 23.580 279 LYS BBB N 1
ATOM 4785 C CA . LYS B 1 394 ? 41.011 -15.259 -15.472 1.000 22.930 279 LYS BBB CA 1
ATOM 4786 C C . LYS B 1 394 ? 41.118 -16.425 -14.492 1.000 26.190 279 LYS BBB C 1
ATOM 4787 O O . LYS B 1 394 ? 42.078 -16.503 -13.724 1.000 26.670 279 LYS BBB O 1
ATOM 4793 N N . LEU B 1 395 ? 40.127 -17.318 -14.488 1.000 23.660 280 LEU BBB N 1
ATOM 4794 C CA . LEU B 1 395 ? 40.150 -18.371 -13.479 1.000 22.520 280 LEU BBB CA 1
ATOM 4795 C C . LEU B 1 395 ? 41.273 -19.357 -13.776 1.000 21.640 280 LEU BBB C 1
ATOM 4796 O O . LEU B 1 395 ? 41.546 -19.675 -14.928 1.000 25.730 280 LEU BBB O 1
ATOM 4801 N N . PRO B 1 396 ? 41.909 -19.950 -12.743 1.000 23.000 281 PRO BBB N 1
ATOM 4802 C CA . PRO B 1 396 ? 42.810 -21.061 -12.992 1.000 19.980 281 PRO BBB CA 1
ATOM 4803 C C . PRO B 1 396 ? 41.937 -22.262 -13.362 1.000 20.790 281 PRO BBB C 1
ATOM 4804 O O . PRO B 1 396 ? 40.748 -22.287 -13.063 1.000 21.290 281 PRO BBB O 1
ATOM 4808 N N . LYS B 1 397 ? 42.575 -23.281 -13.925 1.000 24.020 282 LYS BBB N 1
ATOM 4809 C CA . LYS B 1 397 ? 41.959 -24.593 -14.012 1.000 24.850 282 LYS BBB CA 1
ATOM 4810 C C . LYS B 1 397 ? 41.897 -25.134 -12.581 1.000 27.310 282 LYS BBB C 1
ATOM 4811 O O . LYS B 1 397 ? 42.915 -25.134 -11.895 1.000 24.430 282 LYS BBB O 1
ATOM 4817 N N . ILE B 1 398 ? 40.695 -25.504 -12.111 1.000 22.730 283 ILE BBB N 1
ATOM 4818 C CA . ILE B 1 398 ? 40.514 -26.016 -10.760 1.000 21.880 283 ILE BBB CA 1
ATOM 4819 C C . ILE B 1 398 ? 40.092 -27.476 -10.905 1.000 31.410 283 ILE BBB C 1
ATOM 4820 O O . ILE B 1 398 ? 39.099 -27.746 -11.567 1.000 31.960 283 ILE BBB O 1
ATOM 4825 N N . ILE B 1 399 ? 40.875 -28.405 -10.347 1.000 20.790 284 ILE BBB N 1
ATOM 4826 C CA . ILE B 1 399 ? 40.586 -29.824 -10.561 1.000 21.770 284 ILE BBB CA 1
ATOM 4827 C C . ILE B 1 399 ? 40.707 -30.587 -9.251 1.000 23.070 284 ILE BBB C 1
ATOM 4828 O O . ILE B 1 399 ? 41.424 -30.178 -8.338 1.000 21.680 284 ILE BBB O 1
ATOM 4833 N N . LYS B 1 400 ? 39.984 -31.714 -9.174 1.000 19.130 285 LYS BBB N 1
ATOM 4834 C CA . LYS B 1 400 ? 40.139 -32.631 -8.061 1.000 17.370 285 LYS BBB CA 1
ATOM 4835 C C . LYS B 1 400 ? 41.409 -33.461 -8.278 1.000 18.760 285 LYS BBB C 1
ATOM 4836 O O . LYS B 1 400 ? 41.786 -33.747 -9.419 1.000 21.360 285 LYS BBB O 1
ATOM 4842 N N . ALA B 1 401 ? 42.053 -33.873 -7.176 1.000 19.150 286 ALA BBB N 1
ATOM 4843 C CA . ALA B 1 401 ? 43.261 -34.695 -7.217 1.000 18.780 286 ALA BBB CA 1
ATOM 4844 C C . ALA B 1 401 ? 43.108 -35.868 -8.188 1.000 24.730 286 ALA BBB C 1
ATOM 4845 O O . ALA B 1 401 ? 42.138 -36.622 -8.106 1.000 21.160 286 ALA BBB O 1
ATOM 4847 N N . ARG B 1 402 ? 44.081 -36.004 -9.089 1.000 20.260 287 ARG BBB N 1
ATOM 4848 C CA A ARG B 1 402 ? 44.083 -37.079 -10.071 0.500 23.540 287 ARG BBB CA 1
ATOM 4849 C CA B ARG B 1 402 ? 44.112 -37.071 -10.084 0.500 24.450 287 ARG BBB CA 1
ATOM 4850 C C . ARG B 1 402 ? 44.633 -38.369 -9.469 1.000 26.700 287 ARG BBB C 1
ATOM 4851 O O . ARG B 1 402 ? 44.477 -39.443 -10.066 1.000 22.930 287 ARG BBB O 1
ATOM 4866 N N . HIS B 1 403 ? 45.266 -38.281 -8.283 1.000 21.600 288 HIS BBB N 1
ATOM 4867 C CA . HIS B 1 403 ? 45.819 -39.484 -7.673 1.000 21.360 288 HIS BBB CA 1
ATOM 4868 C C . HIS B 1 403 ? 44.993 -39.894 -6.454 1.000 19.220 288 HIS BBB C 1
ATOM 4869 O O . HIS B 1 403 ? 45.461 -40.677 -5.616 1.000 22.730 288 HIS BBB O 1
ATOM 4876 N N . GLY B 1 404 ? 43.784 -39.346 -6.325 1.000 20.520 289 GLY BBB N 1
ATOM 4877 C CA . GLY B 1 404 ? 42.923 -39.697 -5.210 1.000 20.720 289 GLY BBB CA 1
ATOM 4878 C C . GLY B 1 404 ? 43.553 -39.329 -3.871 1.000 24.430 289 GLY BBB C 1
ATOM 4879 O O . GLY B 1 404 ? 43.913 -38.166 -3.671 1.000 22.000 289 GLY BBB O 1
ATOM 4880 N N . ASP B 1 405 ? 43.690 -40.323 -2.982 1.000 19.160 290 ASP BBB N 1
ATOM 4881 C CA . ASP B 1 405 ? 44.226 -40.086 -1.645 1.000 19.400 290 ASP BBB CA 1
ATOM 4882 C C . ASP B 1 405 ? 45.706 -40.469 -1.604 1.000 21.010 290 ASP BBB C 1
ATOM 4883 O O . ASP B 1 405 ? 46.263 -40.561 -0.506 1.000 21.600 290 ASP BBB O 1
ATOM 4888 N N . ALA B 1 406 ? 46.346 -40.677 -2.777 1.000 18.070 291 ALA BBB N 1
ATOM 4889 C CA . ALA B 1 406 ? 47.694 -41.243 -2.825 1.000 19.870 291 ALA BBB CA 1
ATOM 4890 C C . ALA B 1 406 ? 48.798 -40.229 -3.123 1.000 18.990 291 ALA BBB C 1
ATOM 4891 O O . ALA B 1 406 ? 49.977 -40.590 -3.143 1.000 20.770 291 ALA BBB O 1
ATOM 4893 N N . GLY B 1 407 ? 48.440 -38.981 -3.423 1.000 19.550 292 GLY BBB N 1
ATOM 4894 C CA . GLY B 1 407 ? 49.451 -38.024 -3.860 1.000 21.340 292 GLY BBB CA 1
ATOM 4895 C C . GLY B 1 407 ? 50.518 -37.758 -2.794 1.000 21.250 292 GLY BBB C 1
ATOM 4896 O O . GLY B 1 407 ? 51.679 -37.575 -3.118 1.000 20.800 292 GLY BBB O 1
ATOM 4897 N N . GLY B 1 408 ? 50.113 -37.754 -1.519 1.000 21.750 293 GLY BBB N 1
ATOM 4898 C CA . GLY B 1 408 ? 51.043 -37.598 -0.405 1.000 21.850 293 GLY BBB CA 1
ATOM 4899 C C . GLY B 1 408 ? 52.086 -38.716 -0.357 1.000 21.640 293 GLY BBB C 1
ATOM 4900 O O . GLY B 1 408 ? 53.285 -38.438 -0.317 1.000 19.540 293 GLY BBB O 1
ATOM 4901 N N . VAL B 1 409 ? 51.629 -39.976 -0.407 1.000 18.480 294 VAL BBB N 1
ATOM 4902 C CA . VAL B 1 409 ? 52.535 -41.121 -0.371 1.000 20.700 294 VAL BBB CA 1
ATOM 4903 C C . VAL B 1 409 ? 53.465 -41.107 -1.583 1.000 19.680 294 VAL BBB C 1
ATOM 4904 O O . VAL B 1 409 ? 54.669 -41.378 -1.459 1.000 18.800 294 VAL BBB O 1
ATOM 4908 N N . ARG B 1 410 ? 52.892 -40.854 -2.769 1.000 17.550 295 ARG BBB N 1
ATOM 4909 C CA A ARG B 1 410 ? 53.687 -40.869 -3.988 0.700 16.560 295 ARG BBB CA 1
ATOM 4910 C CA B ARG B 1 410 ? 53.654 -40.842 -4.014 0.300 18.500 295 ARG BBB CA 1
ATOM 4911 C C . ARG B 1 410 ? 54.708 -39.738 -3.965 1.000 19.860 295 ARG BBB C 1
ATOM 4912 O O . ARG B 1 410 ? 55.872 -39.948 -4.277 1.000 19.970 295 ARG BBB O 1
ATOM 4927 N N . GLY B 1 411 ? 54.262 -38.543 -3.587 1.000 18.400 296 GLY BBB N 1
ATOM 4928 C CA . GLY B 1 411 ? 55.162 -37.400 -3.538 1.000 17.690 296 GLY BBB CA 1
ATOM 4929 C C . GLY B 1 411 ? 56.309 -37.631 -2.572 1.000 20.290 296 GLY BBB C 1
ATOM 4930 O O . GLY B 1 411 ? 57.444 -37.286 -2.892 1.000 20.240 296 GLY BBB O 1
ATOM 4931 N N . ALA B 1 412 ? 55.994 -38.209 -1.402 1.000 18.290 297 ALA BBB N 1
ATOM 4932 C CA . ALA B 1 412 ? 57.028 -38.525 -0.428 1.000 17.270 297 ALA BBB CA 1
ATOM 4933 C C . ALA B 1 412 ? 57.986 -39.578 -0.991 1.000 20.860 297 ALA BBB C 1
ATOM 4934 O O . ALA B 1 412 ? 59.197 -39.440 -0.842 1.000 19.800 297 ALA BBB O 1
ATOM 4936 N N . ALA B 1 413 ? 57.443 -40.627 -1.629 1.000 17.670 298 ALA BBB N 1
ATOM 4937 C CA . ALA B 1 413 ? 58.314 -41.688 -2.127 1.000 19.810 298 ALA BBB CA 1
ATOM 4938 C C . ALA B 1 413 ? 59.311 -41.122 -3.131 1.000 22.460 298 ALA BBB C 1
ATOM 4939 O O . ALA B 1 413 ? 60.477 -41.521 -3.143 1.000 24.490 298 ALA BBB O 1
ATOM 4941 N N . PHE B 1 414 ? 58.823 -40.237 -4.004 1.000 20.030 299 PHE BBB N 1
ATOM 4942 C CA . PHE B 1 414 ? 59.570 -39.804 -5.168 1.000 22.740 299 PHE BBB CA 1
ATOM 4943 C C . PHE B 1 414 ? 60.445 -38.590 -4.844 1.000 25.340 299 PHE BBB C 1
ATOM 4944 O O . PHE B 1 414 ? 61.064 -38.046 -5.742 1.000 26.130 299 PHE BBB O 1
ATOM 4952 N N . LEU B 1 415 ? 60.523 -38.203 -3.564 1.000 22.370 300 LEU BBB N 1
ATOM 4953 C CA . LEU B 1 415 ? 61.526 -37.213 -3.172 1.000 24.990 300 LEU BBB CA 1
ATOM 4954 C C . LEU B 1 415 ? 62.900 -37.798 -3.502 1.000 31.580 300 LEU BBB C 1
ATOM 4955 O O . LEU B 1 415 ? 63.857 -37.066 -3.698 1.000 32.800 300 LEU BBB O 1
ATOM 4960 N N . ASN B 1 416 ? 62.974 -39.136 -3.495 1.000 28.710 301 ASN BBB N 1
ATOM 4961 C CA . ASN B 1 416 ? 64.234 -39.846 -3.631 1.000 32.000 301 ASN BBB CA 1
ATOM 4962 C C . ASN B 1 416 ? 64.500 -40.288 -5.067 1.000 37.110 301 ASN BBB C 1
ATOM 4963 O O . ASN B 1 416 ? 65.418 -41.075 -5.271 1.000 38.360 301 ASN BBB O 1
ATOM 4968 N N . LEU B 1 417 ? 63.707 -39.809 -6.041 1.000 35.500 302 LEU BBB N 1
ATOM 4969 C CA . LEU B 1 417 ? 63.920 -40.178 -7.437 1.000 45.910 302 LEU BBB CA 1
ATOM 4970 C C . LEU B 1 417 ? 65.210 -39.531 -7.938 1.000 59.760 302 LEU BBB C 1
ATOM 4971 O O . LEU B 1 417 ? 65.864 -40.107 -8.804 1.000 54.830 302 LEU BBB O 1
#